Protein AF-0000000076583930 (afdb_homodimer)

Nearest PDB structures (foldseek):
  2pof-assembly2_B  TM=6.781E-01  e=1.299E-07  Escherichia coli O157:H7
  7szy-assembly1_A  TM=2.708E-01  e=6.003E+00  Human parvovirus B19
  2i51-assembly1_B  TM=1.760E-01  e=8.670E+00  Nostoc punctiforme PCC 73102
  2i51-assembly1_A  TM=1.752E-01  e=7.670E+00  Nostoc punctiforme PCC 73102
  2pof-assembly2_B  TM=6.394E-01  e=9.509E-08  Escherichia coli O157:H7

Structure (mmCIF, N/CA/C/O backbone):
data_AF-0000000076583930-model_v1
#
loop_
_entity.id
_entity.type
_entity.pdbx_description
1 polymer 'Uncharacterized protein'
#
loop_
_atom_site.group_PDB
_atom_site.id
_atom_site.type_symbol
_atom_site.label_atom_id
_atom_site.label_alt_id
_atom_site.label_comp_id
_atom_site.label_asym_id
_atom_site.label_entity_id
_atom_site.label_seq_id
_atom_site.pdbx_PDB_ins_code
_atom_site.Cartn_x
_atom_site.Cartn_y
_atom_site.Cartn_z
_atom_site.occupancy
_atom_site.B_iso_or_equiv
_atom_site.auth_seq_id
_atom_site.auth_comp_id
_atom_site.auth_asym_id
_atom_site.auth_atom_id
_atom_site.pdbx_PDB_model_num
ATOM 1 N N . MET A 1 1 ? 25.828 7.34 -30.578 1 18.56 1 MET A N 1
ATOM 2 C CA . MET A 1 1 ? 24.531 7.723 -31.141 1 18.56 1 MET A CA 1
ATOM 3 C C . MET A 1 1 ? 23.391 7.117 -30.328 1 18.56 1 MET A C 1
ATOM 5 O O . MET A 1 1 ? 23.156 5.91 -30.391 1 18.56 1 MET A O 1
ATOM 9 N N . PHE A 1 2 ? 22.984 7.535 -29.141 1 19.89 2 PHE A N 1
ATOM 10 C CA . PHE A 1 2 ? 22.297 6.922 -28.016 1 19.89 2 PHE A CA 1
ATOM 11 C C . PHE A 1 2 ? 20.812 6.805 -28.281 1 19.89 2 PHE A C 1
ATOM 13 O O . PHE A 1 2 ? 20.156 7.781 -28.656 1 19.89 2 PHE A O 1
ATOM 20 N N . SER A 1 3 ? 20.312 5.734 -28.969 1 17.44 3 SER A N 1
ATOM 21 C CA . SER A 1 3 ? 18.984 5.539 -29.547 1 17.44 3 SER A CA 1
ATOM 22 C C . SER A 1 3 ? 17.891 5.773 -28.5 1 17.44 3 SER A C 1
ATOM 24 O O . SER A 1 3 ? 18.016 5.309 -27.359 1 17.44 3 SER A O 1
ATOM 26 N N . LYS A 1 4 ? 17.188 6.887 -28.672 1 19.06 4 LYS A N 1
ATOM 27 C CA . LYS A 1 4 ? 16.062 7.445 -27.938 1 19.06 4 LYS A CA 1
ATOM 28 C C . LYS A 1 4 ? 14.914 6.438 -27.812 1 19.06 4 LYS A C 1
ATOM 30 O O . LYS A 1 4 ? 14.414 5.945 -28.828 1 19.06 4 LYS A O 1
ATOM 35 N N . PHE A 1 5 ? 14.938 5.484 -26.906 1 17.81 5 PHE A N 1
ATOM 36 C CA . PHE A 1 5 ? 13.914 4.453 -26.75 1 17.81 5 PHE A CA 1
ATOM 37 C C . PHE A 1 5 ? 12.539 5.082 -26.547 1 17.81 5 PHE A C 1
ATOM 39 O O . PHE A 1 5 ? 12.367 5.938 -25.672 1 17.81 5 PHE A O 1
ATOM 46 N N . THR A 1 6 ? 11.797 5.309 -27.672 1 18.34 6 THR A N 1
ATOM 47 C CA . THR A 1 6 ? 10.461 5.871 -27.812 1 18.34 6 THR A CA 1
ATOM 48 C C . THR A 1 6 ? 9.438 5.004 -27.078 1 18.34 6 THR A C 1
ATOM 50 O O . THR A 1 6 ? 9.305 3.812 -27.359 1 18.34 6 THR A O 1
ATOM 53 N N . CYS A 1 7 ? 9.164 5.184 -25.922 1 20.38 7 CYS A N 1
ATOM 54 C CA . CYS A 1 7 ? 8.133 4.504 -25.156 1 20.38 7 CYS A CA 1
ATOM 55 C C . CYS A 1 7 ? 6.762 4.703 -25.781 1 20.38 7 CYS A C 1
ATOM 57 O O . CYS A 1 7 ? 6.281 5.832 -25.891 1 20.38 7 CYS A O 1
ATOM 59 N N . LEU A 1 8 ? 6.531 3.934 -26.828 1 20.39 8 LEU A N 1
ATOM 60 C CA . LEU A 1 8 ? 5.277 3.955 -27.578 1 20.39 8 LEU A CA 1
ATOM 61 C C . LEU A 1 8 ? 4.09 3.707 -26.656 1 20.39 8 LEU A C 1
ATOM 63 O O . LEU A 1 8 ? 4.008 2.66 -26.016 1 20.39 8 LEU A O 1
ATOM 67 N N . VAL A 1 9 ? 3.537 4.691 -26.047 1 22.42 9 VAL A N 1
ATOM 68 C CA . VAL A 1 9 ? 2.268 4.68 -25.328 1 22.42 9 VAL A CA 1
ATOM 69 C C . VAL A 1 9 ? 1.118 4.477 -26.312 1 22.42 9 VAL A C 1
ATOM 71 O O . VAL A 1 9 ? 0.947 5.266 -27.25 1 22.42 9 VAL A O 1
ATOM 74 N N . ASP A 1 10 ? 0.825 3.266 -26.719 1 22.78 10 ASP A N 1
ATOM 75 C CA . ASP A 1 10 ? -0.33 3.041 -27.578 1 22.78 10 ASP A CA 1
ATOM 76 C C . ASP A 1 10 ? -1.6 3.623 -26.969 1 22.78 10 ASP A C 1
ATOM 78 O O . ASP A 1 10 ? -1.984 3.248 -25.859 1 22.78 10 ASP A O 1
ATOM 82 N N . PRO A 1 11 ? -2.256 4.648 -27.469 1 23.48 11 PRO A N 1
ATOM 83 C CA . PRO A 1 11 ? -3.428 5.438 -27.078 1 23.48 11 PRO A CA 1
ATOM 84 C C . PRO A 1 11 ? -4.715 4.617 -27.078 1 23.48 11 PRO A C 1
ATOM 86 O O . PRO A 1 11 ? -5.734 5.062 -26.531 1 23.48 11 PRO A O 1
ATOM 89 N N . SER A 1 12 ? -4.906 3.785 -28.156 1 23.55 12 SER A N 1
ATOM 90 C CA . SER A 1 12 ? -6.195 3.168 -28.453 1 23.55 12 SER A CA 1
ATOM 91 C C . SER A 1 12 ? -6.691 2.328 -27.281 1 23.55 12 SER A C 1
ATOM 93 O O . SER A 1 12 ? -7.82 1.835 -27.297 1 23.55 12 SER A O 1
ATOM 95 N N . LEU A 1 13 ? -5.805 1.683 -26.672 1 22.98 13 LEU A N 1
ATOM 96 C CA . LEU A 1 13 ? -6.312 0.725 -25.688 1 22.98 13 LEU A CA 1
ATOM 97 C C . LEU A 1 13 ? -7.121 1.432 -24.609 1 22.98 13 LEU A C 1
ATOM 99 O O . LEU A 1 13 ? -6.574 2.23 -23.844 1 22.98 13 LEU A O 1
ATOM 103 N N . ASP A 1 14 ? -8.359 1.618 -25.125 1 20.78 14 ASP A N 1
ATOM 104 C CA . ASP A 1 14 ? -9.516 2.229 -24.469 1 20.78 14 ASP A CA 1
ATOM 105 C C . ASP A 1 14 ? -9.75 1.618 -23.094 1 20.78 14 ASP A C 1
ATOM 107 O O . ASP A 1 14 ? -10.203 0.477 -22.969 1 20.78 14 ASP A O 1
ATOM 111 N N . CYS A 1 15 ? -8.859 1.622 -22.422 1 22.47 15 CYS A N 1
ATOM 112 C CA . CYS A 1 15 ? -8.75 1.001 -21.109 1 22.47 15 CYS A CA 1
ATOM 113 C C . CYS A 1 15 ? -9.812 1.537 -20.156 1 22.47 15 CYS A C 1
ATOM 115 O O . CYS A 1 15 ? -9.734 1.323 -18.953 1 22.47 15 CYS A O 1
ATOM 117 N N . ARG A 1 16 ? -10.797 2.32 -20.75 1 24.41 16 ARG A N 1
ATOM 118 C CA . ARG A 1 16 ? -11.766 2.934 -19.844 1 24.41 16 ARG A CA 1
ATOM 119 C C . ARG A 1 16 ? -12.82 1.925 -19.391 1 24.41 16 ARG A C 1
ATOM 121 O O . ARG A 1 16 ? -13.961 1.968 -19.859 1 24.41 16 ARG A O 1
ATOM 128 N N . LEU A 1 17 ? -12.586 0.645 -19.469 1 22.06 17 LEU A N 1
ATOM 129 C CA . LEU A 1 17 ? -13.766 -0.142 -19.125 1 22.06 17 LEU A CA 1
ATOM 130 C C . LEU A 1 17 ? -14.297 0.235 -17.75 1 22.06 17 LEU A C 1
ATOM 132 O O . LEU A 1 17 ? -13.516 0.458 -16.828 1 22.06 17 LEU A O 1
ATOM 136 N N . SER A 1 18 ? -15.453 0.734 -17.641 1 21.38 18 SER A N 1
ATOM 137 C CA . SER A 1 18 ? -16.344 1.245 -16.609 1 21.38 18 SER A CA 1
ATOM 138 C C . SER A 1 18 ? -16.547 0.216 -15.5 1 21.38 18 SER A C 1
ATOM 140 O O . SER A 1 18 ? -17.5 0.315 -14.727 1 21.38 18 SER A O 1
ATOM 142 N N . HIS A 1 19 ? -15.945 -0.978 -15.641 1 22.77 19 HIS A N 1
ATOM 143 C CA . HIS A 1 19 ? -16.562 -1.869 -14.664 1 22.77 19 HIS A CA 1
ATOM 144 C C . HIS A 1 19 ? -16.484 -1.281 -13.258 1 22.77 19 HIS A C 1
ATOM 146 O O . HIS A 1 19 ? -15.516 -0.604 -12.914 1 22.77 19 HIS A O 1
ATOM 152 N N . GLU A 1 20 ? -17.562 -1.074 -12.68 1 23.16 20 GLU A N 1
ATOM 153 C CA . GLU A 1 20 ? -17.844 -0.805 -11.273 1 23.16 20 GLU A CA 1
ATOM 154 C C . GLU A 1 20 ? -16.922 -1.613 -10.367 1 23.16 20 GLU A C 1
ATOM 156 O O . GLU A 1 20 ? -17 -2.844 -10.328 1 23.16 20 GLU A O 1
ATOM 161 N N . PHE A 1 21 ? -15.734 -1.468 -10.625 1 25.62 21 PHE A N 1
ATOM 162 C CA . PHE A 1 21 ? -14.75 -2.08 -9.734 1 25.62 21 PHE A CA 1
ATOM 163 C C . PHE A 1 21 ? -15.227 -2.02 -8.289 1 25.62 21 PHE A C 1
ATOM 165 O O . PHE A 1 21 ? -15.328 -0.936 -7.711 1 25.62 21 PHE A O 1
ATOM 172 N N . SER A 1 22 ? -16 -2.943 -7.883 1 25.38 22 SER A N 1
ATOM 173 C CA . SER A 1 22 ? -16.391 -3.07 -6.484 1 25.38 22 SER A CA 1
ATOM 174 C C . SER A 1 22 ? -15.219 -2.766 -5.555 1 25.38 22 SER A C 1
ATOM 176 O O . SER A 1 22 ? -14.102 -2.52 -6.012 1 25.38 22 SER A O 1
ATOM 178 N N . SER A 1 23 ? -15.141 -3.588 -4.402 1 25.42 23 SER A N 1
ATOM 179 C CA . SER A 1 23 ? -14.414 -3.336 -3.162 1 25.42 23 SER A CA 1
ATOM 180 C C . SER A 1 23 ? -12.914 -3.508 -3.355 1 25.42 23 SER A C 1
ATOM 182 O O . SER A 1 23 ? -12.477 -4.355 -4.137 1 25.42 23 SER A O 1
ATOM 184 N N . PRO A 1 24 ? -12.086 -2.48 -3.549 1 28.38 24 PRO A N 1
ATOM 185 C CA . PRO A 1 24 ? -10.648 -2.76 -3.584 1 28.38 24 PRO A CA 1
ATOM 186 C C . PRO A 1 24 ? -10.297 -4.148 -3.051 1 28.38 24 PRO A C 1
ATOM 188 O O . PRO A 1 24 ? -11.07 -4.727 -2.277 1 28.38 24 PRO A O 1
ATOM 191 N N . PRO A 1 25 ? -9.516 -4.969 -3.863 1 28.88 25 PRO A N 1
ATOM 192 C CA . PRO A 1 25 ? -9.266 -6.199 -3.111 1 28.88 25 PRO A CA 1
ATOM 193 C C . PRO A 1 25 ? -9.422 -6.016 -1.604 1 28.88 25 PRO A C 1
ATOM 195 O O . PRO A 1 25 ? -8.953 -5.016 -1.05 1 28.88 25 PRO A O 1
ATOM 198 N N . ARG A 1 26 ? -10.594 -6.328 -1.084 1 28.5 26 ARG A N 1
ATOM 199 C CA . ARG A 1 26 ? -10.828 -6.254 0.355 1 28.5 26 ARG A CA 1
ATOM 200 C C . ARG A 1 26 ? -9.555 -6.547 1.132 1 28.5 26 ARG A C 1
ATOM 202 O O . ARG A 1 26 ? -8.844 -7.516 0.836 1 28.5 26 ARG A O 1
ATOM 209 N N . PRO A 1 27 ? -8.781 -5.508 1.519 1 29.53 27 PRO A N 1
ATOM 210 C CA . PRO A 1 27 ? -7.949 -6.207 2.5 1 29.53 27 PRO A CA 1
ATOM 211 C C . PRO A 1 27 ? -8.586 -7.496 3.01 1 29.53 27 PRO A C 1
ATOM 213 O O . PRO A 1 27 ? -9.805 -7.547 3.213 1 29.53 27 PRO A O 1
ATOM 216 N N . LEU A 1 28 ? -8.234 -8.648 2.396 1 28.66 28 LEU A N 1
ATOM 217 C CA . LEU A 1 28 ? -8.883 -9.734 3.115 1 28.66 28 LEU A CA 1
ATOM 218 C C . LEU A 1 28 ? -9.391 -9.266 4.477 1 28.66 28 LEU A C 1
ATOM 220 O O . LEU A 1 28 ? -8.617 -8.742 5.285 1 28.66 28 LEU A O 1
ATOM 224 N N . ALA A 1 29 ? -10.484 -8.727 4.566 1 30.39 29 ALA A N 1
ATOM 225 C CA . ALA A 1 29 ? -11.148 -8.828 5.863 1 30.39 29 ALA A CA 1
ATOM 226 C C . ALA A 1 29 ? -10.734 -10.102 6.594 1 30.39 29 ALA A C 1
ATOM 228 O O . ALA A 1 29 ? -11.461 -11.094 6.582 1 30.39 29 ALA A O 1
ATOM 229 N N . GLU A 1 30 ? -9.711 -10.867 6.117 1 29.61 30 GLU A N 1
ATOM 230 C CA . GLU A 1 30 ? -9.617 -12.047 6.965 1 29.61 30 GLU A CA 1
ATOM 231 C C . GLU A 1 30 ? -9.969 -11.719 8.414 1 29.61 30 GLU A C 1
ATOM 233 O O . GLU A 1 30 ? -9.578 -10.672 8.93 1 29.61 30 GLU A O 1
ATOM 238 N N . LYS A 1 31 ? -10.938 -12.289 8.93 1 34.69 31 LYS A N 1
ATOM 239 C CA . LYS A 1 31 ? -11.203 -12.484 10.352 1 34.69 31 LYS A CA 1
ATOM 240 C C . LYS A 1 31 ? -9.945 -12.219 11.18 1 34.69 31 LYS A C 1
ATOM 242 O O . LYS A 1 31 ? -10.039 -11.875 12.359 1 34.69 31 LYS A O 1
ATOM 247 N N . GLY A 1 32 ? -8.82 -12.727 10.633 1 30.48 32 GLY A N 1
ATOM 248 C CA . GLY A 1 32 ? -7.59 -12.773 11.406 1 30.48 32 GLY A CA 1
ATOM 249 C C . GLY A 1 32 ? -6.801 -11.477 11.344 1 30.48 32 GLY A C 1
ATOM 250 O O . GLY A 1 32 ? -5.613 -11.453 11.68 1 30.48 32 GLY A O 1
ATOM 251 N N . PHE A 1 33 ? -7.039 -10.688 10.32 1 35.03 33 PHE A N 1
ATOM 252 C CA . PHE A 1 33 ? -6.195 -9.523 10.57 1 35.03 33 PHE A CA 1
ATOM 253 C C . PHE A 1 33 ? -6.527 -8.898 11.922 1 35.03 33 PHE A C 1
ATOM 255 O O . PHE A 1 33 ? -7.695 -8.672 12.234 1 35.03 33 PHE A O 1
ATOM 262 N N . PRO A 1 34 ? -5.633 -8.961 12.711 1 34.88 34 PRO A N 1
ATOM 263 C CA . PRO A 1 34 ? -5.934 -8.398 14.031 1 34.88 34 PRO A CA 1
ATOM 264 C C . PRO A 1 34 ? -6.57 -7.016 13.953 1 34.88 34 PRO A C 1
ATOM 266 O O . PRO A 1 34 ? -6.387 -6.305 12.969 1 34.88 34 PRO A O 1
ATOM 269 N N . ALA A 1 35 ? -7.543 -6.715 14.703 1 38.22 35 ALA A N 1
ATOM 270 C CA . ALA A 1 35 ? -8.312 -5.523 15.078 1 38.22 35 ALA A CA 1
ATOM 271 C C . ALA A 1 35 ? -7.496 -4.254 14.844 1 38.22 35 ALA A C 1
ATOM 273 O O . ALA A 1 35 ? -8.047 -3.15 14.836 1 38.22 35 ALA A O 1
ATOM 274 N N . ASN A 1 36 ? -6.156 -4.316 14.828 1 43.66 36 ASN A N 1
ATOM 275 C CA . ASN A 1 36 ? -5.426 -3.057 14.75 1 43.66 36 ASN A CA 1
ATOM 276 C C . ASN A 1 36 ? -5.152 -2.654 13.305 1 43.66 36 ASN A C 1
ATOM 278 O O . ASN A 1 36 ? -4.062 -2.182 12.984 1 43.66 36 ASN A O 1
ATOM 282 N N . ALA A 1 37 ? -6.035 -2.963 12.344 1 47.25 37 ALA A N 1
ATOM 283 C CA . ALA A 1 37 ? -6.02 -2.658 10.914 1 47.25 37 ALA A CA 1
ATOM 284 C C . ALA A 1 37 ? -5.738 -1.177 10.672 1 47.25 37 ALA A C 1
ATOM 286 O O . ALA A 1 37 ? -5.43 -0.774 9.555 1 47.25 37 ALA A O 1
ATOM 287 N N . TRP A 1 38 ? -5.719 -0.499 11.727 1 54.53 38 TRP A N 1
ATOM 288 C CA . TRP A 1 38 ? -5.613 0.942 11.523 1 54.53 38 TRP A CA 1
ATOM 289 C C . TRP A 1 38 ? -4.152 1.371 11.438 1 54.53 38 TRP A C 1
ATOM 291 O O . TRP A 1 38 ? -3.855 2.557 11.258 1 54.53 38 TRP A O 1
ATOM 301 N N . ASP A 1 39 ? -3.352 0.329 11.453 1 65.81 39 ASP A N 1
ATOM 302 C CA . ASP A 1 39 ? -1.95 0.713 11.312 1 65.81 39 ASP A CA 1
ATOM 303 C C . ASP A 1 39 ? -1.49 0.592 9.859 1 65.81 39 ASP A C 1
ATOM 305 O O . ASP A 1 39 ? -2.111 -0.114 9.062 1 65.81 39 ASP A O 1
ATOM 309 N N . ASN A 1 40 ? -0.643 1.535 9.555 1 68.88 40 ASN A N 1
ATOM 310 C CA . ASN A 1 40 ? -0.083 1.579 8.203 1 68.88 40 ASN A CA 1
ATOM 311 C C . ASN A 1 40 ? 0.414 0.207 7.758 1 68.88 40 ASN A C 1
ATOM 313 O O . ASN A 1 40 ? 0.287 -0.154 6.586 1 68.88 40 ASN A O 1
ATOM 317 N N . LYS A 1 41 ? 0.934 -0.559 8.719 1 70.69 41 LYS A N 1
ATOM 318 C CA . LYS A 1 41 ? 1.467 -1.877 8.383 1 70.69 41 LYS A CA 1
ATOM 319 C C . LYS A 1 41 ? 0.383 -2.777 7.801 1 70.69 41 LYS A C 1
ATOM 321 O O . LYS A 1 41 ? 0.57 -3.377 6.742 1 70.69 41 LYS A O 1
ATOM 326 N N . ASN A 1 42 ? -0.751 -2.719 8.406 1 71.62 42 ASN A N 1
ATOM 327 C CA . ASN A 1 42 ? -1.819 -3.605 7.953 1 71.62 42 ASN A CA 1
ATOM 328 C C . ASN A 1 42 ? -2.473 -3.094 6.676 1 71.62 42 ASN A C 1
ATOM 330 O O . ASN A 1 42 ? -2.781 -3.877 5.773 1 71.62 42 ASN A O 1
ATOM 334 N N . TYR A 1 43 ? -2.512 -1.728 6.59 1 74.56 43 TYR A N 1
ATOM 335 C CA . TYR A 1 43 ? -3.143 -1.146 5.41 1 74.56 43 TYR A CA 1
ATOM 336 C C . TYR A 1 43 ? -2.229 -1.247 4.195 1 74.56 43 TYR A C 1
ATOM 338 O O . TYR A 1 43 ? -2.699 -1.396 3.066 1 74.56 43 TYR A O 1
ATOM 346 N N . CYS A 1 44 ? -0.985 -1.133 4.484 1 84.25 44 CYS A N 1
ATOM 347 C CA . CYS A 1 44 ? -0.007 -1.117 3.402 1 84.25 44 CYS A CA 1
ATOM 348 C C . CYS A 1 44 ? 0.645 -2.484 3.238 1 84.25 44 CYS A C 1
ATOM 350 O O . CYS A 1 44 ? 1.489 -2.674 2.361 1 84.25 44 CYS A O 1
ATOM 352 N N . PHE A 1 45 ? 0.163 -3.451 4.047 1 82.81 45 PHE A N 1
ATOM 353 C CA . PHE A 1 45 ? 0.748 -4.789 4.043 1 82.81 45 PHE A CA 1
ATOM 354 C C . PHE A 1 45 ? 0.719 -5.387 2.643 1 82.81 45 PHE A C 1
ATOM 356 O O . PHE A 1 45 ? 1.712 -5.957 2.186 1 82.81 45 PHE A O 1
ATOM 363 N N . GLY A 1 46 ? -0.371 -5.152 1.964 1 85.31 46 GLY A N 1
ATOM 364 C CA . GLY A 1 46 ? -0.549 -5.742 0.646 1 85.31 46 GLY A CA 1
ATOM 365 C C . GLY A 1 46 ? 0.415 -5.191 -0.388 1 85.31 46 GLY A C 1
ATOM 366 O O . GLY A 1 46 ? 0.557 -5.758 -1.475 1 85.31 46 GLY A O 1
ATOM 367 N N . CYS A 1 47 ? 1.147 -4.172 -0.057 1 88.38 47 CYS A N 1
ATOM 368 C CA . CYS A 1 47 ? 2.021 -3.516 -1.025 1 88.38 47 CYS A CA 1
ATOM 369 C C . CYS A 1 47 ? 3.486 -3.803 -0.721 1 88.38 47 CYS A C 1
ATOM 371 O O . CYS A 1 47 ? 4.379 -3.211 -1.329 1 88.38 47 CYS A O 1
ATOM 373 N N . PHE A 1 48 ? 3.781 -4.746 0.174 1 89.69 48 PHE A N 1
ATOM 374 C CA . PHE A 1 48 ? 5.145 -5.012 0.618 1 89.69 48 PHE A CA 1
ATOM 375 C C . PHE A 1 48 ? 5.992 -5.547 -0.528 1 89.69 48 PHE A C 1
ATOM 377 O O . PHE A 1 48 ? 7.09 -5.043 -0.785 1 89.69 48 PHE A O 1
ATOM 384 N N . LEU A 1 49 ? 5.512 -6.523 -1.272 1 91.25 49 LEU A N 1
ATOM 385 C CA . LEU A 1 49 ? 6.301 -7.125 -2.342 1 91.25 49 LEU A CA 1
ATOM 386 C C . LEU A 1 49 ? 6.703 -6.074 -3.373 1 91.25 49 LEU A C 1
ATOM 388 O O . LEU A 1 49 ? 7.852 -6.047 -3.822 1 91.25 49 LEU A O 1
ATOM 392 N N . TYR A 1 50 ? 5.766 -5.227 -3.732 1 92.31 50 TYR A N 1
ATOM 393 C CA . TYR A 1 50 ? 6.023 -4.188 -4.723 1 92.31 50 TYR A CA 1
ATOM 394 C C . TYR A 1 50 ? 7.133 -3.25 -4.258 1 92.31 50 TYR A C 1
ATOM 396 O O . TYR A 1 50 ? 8.125 -3.055 -4.965 1 92.31 50 TYR A O 1
ATOM 404 N N . PHE A 1 51 ? 7.027 -2.76 -3.082 1 91.62 51 PHE A N 1
ATOM 405 C CA . PHE A 1 51 ? 7.953 -1.734 -2.617 1 91.62 51 PHE A CA 1
ATOM 406 C C . PHE A 1 51 ? 9.289 -2.352 -2.23 1 91.62 51 PHE A C 1
ATOM 408 O O . PHE A 1 51 ? 10.352 -1.77 -2.488 1 91.62 51 PHE A O 1
ATOM 415 N N . ALA A 1 52 ? 9.281 -3.516 -1.605 1 90.94 52 ALA A N 1
ATOM 416 C CA . ALA A 1 52 ? 10.492 -4.117 -1.068 1 90.94 52 ALA A CA 1
ATOM 417 C C . ALA A 1 52 ? 11.344 -4.723 -2.182 1 90.94 52 ALA A C 1
ATOM 419 O O . ALA A 1 52 ? 12.578 -4.723 -2.102 1 90.94 52 ALA A O 1
ATOM 420 N N . HIS A 1 53 ? 10.664 -5.168 -3.256 1 91.5 53 HIS A N 1
ATOM 421 C CA . HIS A 1 53 ? 11.438 -6.016 -4.156 1 91.5 53 HIS A CA 1
ATOM 422 C C . HIS A 1 53 ? 11.398 -5.488 -5.586 1 91.5 53 HIS A C 1
ATOM 424 O O . HIS A 1 53 ? 12.195 -5.906 -6.43 1 91.5 53 HIS A O 1
ATOM 430 N N . CYS A 1 54 ? 10.523 -4.57 -5.91 1 91.94 54 CYS A N 1
ATOM 431 C CA . CYS A 1 54 ? 10.406 -4.141 -7.301 1 91.94 54 CYS A CA 1
ATOM 432 C C . CYS A 1 54 ? 10.766 -2.666 -7.445 1 91.94 54 CYS A C 1
ATOM 434 O O . CYS A 1 54 ? 10.867 -2.156 -8.562 1 91.94 54 CYS A O 1
ATOM 436 N N . THR A 1 55 ? 10.859 -1.934 -6.367 1 89.94 55 THR A N 1
ATOM 437 C CA . THR A 1 55 ? 11.125 -0.504 -6.469 1 89.94 55 THR A CA 1
ATOM 438 C C . THR A 1 55 ? 12.375 -0.13 -5.684 1 89.94 55 THR A C 1
ATOM 440 O O . THR A 1 55 ? 12.812 -0.88 -4.805 1 89.94 55 THR A O 1
ATOM 443 N N . GLN A 1 56 ? 12.906 1.01 -6.086 1 88.94 56 GLN A N 1
ATOM 444 C CA . GLN A 1 56 ? 13.922 1.694 -5.293 1 88.94 56 GLN A CA 1
ATOM 445 C C . GLN A 1 56 ? 13.281 2.574 -4.223 1 88.94 56 GLN A C 1
ATOM 447 O O . GLN A 1 56 ? 12.062 2.736 -4.191 1 88.94 56 GLN A O 1
ATOM 452 N N . LYS A 1 57 ? 14.086 3.133 -3.346 1 83.38 57 LYS A N 1
ATOM 453 C CA . LYS A 1 57 ? 13.578 3.955 -2.25 1 83.38 57 LYS A CA 1
ATOM 454 C C . LYS A 1 57 ? 12.836 5.18 -2.775 1 83.38 57 LYS A C 1
ATOM 456 O O . LYS A 1 57 ? 11.906 5.672 -2.131 1 83.38 57 LYS A O 1
ATOM 461 N N . ASP A 1 58 ? 13.203 5.625 -3.939 1 83.62 58 ASP A N 1
ATOM 462 C CA . ASP A 1 58 ? 12.555 6.812 -4.484 1 83.62 58 ASP A CA 1
ATOM 463 C C . ASP A 1 58 ? 11.289 6.438 -5.258 1 83.62 58 ASP A C 1
ATOM 465 O O . ASP A 1 58 ? 10.641 7.305 -5.852 1 83.62 58 ASP A O 1
ATOM 469 N N . GLY A 1 59 ? 11.008 5.125 -5.262 1 85.44 59 GLY A N 1
ATOM 470 C CA . GLY A 1 59 ? 9.781 4.668 -5.902 1 85.44 59 GLY A CA 1
ATOM 471 C C . GLY A 1 59 ? 9.984 4.266 -7.352 1 85.44 59 GLY A C 1
ATOM 472 O O . GLY A 1 59 ? 9.055 3.766 -7.996 1 85.44 59 GLY A O 1
ATOM 473 N N . SER A 1 60 ? 11.203 4.551 -7.836 1 86.19 60 SER A N 1
ATOM 474 C CA . SER A 1 60 ? 11.469 4.078 -9.188 1 86.19 60 SER A CA 1
ATOM 475 C C . SER A 1 60 ? 11.602 2.559 -9.227 1 86.19 60 SER A C 1
ATOM 477 O O . SER A 1 60 ? 11.953 1.934 -8.227 1 86.19 60 SER A O 1
ATOM 479 N N . MET A 1 61 ? 11.273 1.983 -10.391 1 86.94 61 MET A N 1
ATOM 480 C CA . MET A 1 61 ? 11.352 0.531 -10.523 1 86.94 61 MET A CA 1
ATOM 481 C C . MET A 1 61 ? 12.805 0.063 -10.531 1 86.94 61 MET A C 1
ATOM 483 O O . MET A 1 61 ? 13.68 0.76 -11.039 1 86.94 61 MET A O 1
ATOM 487 N N . ASN A 1 62 ? 13.039 -1.136 -9.922 1 87.25 62 ASN A N 1
ATOM 488 C CA . ASN A 1 62 ? 14.344 -1.782 -10.039 1 87.25 62 ASN A CA 1
ATOM 489 C C . ASN A 1 62 ? 14.695 -2.061 -11.5 1 87.25 62 ASN A C 1
ATOM 491 O O . ASN A 1 62 ? 13.812 -2.105 -12.359 1 87.25 62 ASN A O 1
ATOM 495 N N . THR A 1 63 ? 15.945 -2.221 -11.695 1 86.44 63 THR A N 1
ATOM 496 C CA . THR A 1 63 ? 16.406 -2.564 -13.039 1 86.44 63 THR A CA 1
ATOM 497 C C . THR A 1 63 ? 16.141 -4.039 -13.344 1 86.44 63 THR A C 1
ATOM 499 O O . THR A 1 63 ? 16.016 -4.852 -12.422 1 86.44 63 THR A O 1
ATOM 502 N N . GLY A 1 64 ? 15.984 -4.398 -14.672 1 83.56 64 GLY A N 1
ATOM 503 C CA . GLY A 1 64 ? 15.727 -5.77 -15.07 1 83.56 64 GLY A CA 1
ATOM 504 C C . GLY A 1 64 ? 14.25 -6.043 -15.328 1 83.56 64 GLY A C 1
ATOM 505 O O . GLY A 1 64 ? 13.398 -5.199 -15.047 1 83.56 64 GLY A O 1
ATOM 506 N N . THR A 1 65 ? 13.984 -7.258 -15.781 1 82.69 65 THR A N 1
ATOM 507 C CA . THR A 1 65 ? 12.625 -7.574 -16.188 1 82.69 65 THR A CA 1
ATOM 508 C C . THR A 1 65 ? 11.883 -8.312 -15.078 1 82.69 65 THR A C 1
ATOM 510 O O . THR A 1 65 ? 10.656 -8.234 -14.977 1 82.69 65 THR A O 1
ATOM 513 N N . LEU A 1 66 ? 12.773 -8.992 -14.219 1 88.5 66 LEU A N 1
ATOM 514 C CA . LEU A 1 66 ? 12.172 -9.805 -13.164 1 88.5 66 LEU A CA 1
ATOM 515 C C . LEU A 1 66 ? 12.883 -9.586 -11.836 1 88.5 66 LEU A C 1
ATOM 517 O O . LEU A 1 66 ? 14.07 -9.258 -11.805 1 88.5 66 LEU A O 1
ATOM 521 N N . ALA A 1 67 ? 12.094 -9.711 -10.797 1 86.94 67 ALA A N 1
ATOM 522 C CA . ALA A 1 67 ? 12.617 -9.734 -9.43 1 86.94 67 ALA A CA 1
ATOM 523 C C . ALA A 1 67 ? 12.453 -11.117 -8.812 1 86.94 67 ALA A C 1
ATOM 525 O O . ALA A 1 67 ? 11.516 -11.844 -9.141 1 86.94 67 ALA A O 1
ATOM 526 N N . PHE A 1 68 ? 13.414 -11.461 -7.965 1 86.25 68 PHE A N 1
ATOM 527 C CA . PHE A 1 68 ? 13.422 -12.758 -7.297 1 86.25 68 PHE A CA 1
ATOM 528 C C . PHE A 1 68 ? 13.516 -12.586 -5.785 1 86.25 68 PHE A C 1
ATOM 530 O O . PHE A 1 68 ? 14.297 -11.766 -5.297 1 86.25 68 PHE A O 1
ATOM 537 N N . VAL A 1 69 ? 12.633 -13.297 -5.133 1 85.62 69 VAL A N 1
ATOM 538 C CA . VAL A 1 69 ? 12.68 -13.359 -3.676 1 85.62 69 VAL A CA 1
ATOM 539 C C . VAL A 1 69 ? 12.922 -14.797 -3.225 1 85.62 69 VAL A C 1
ATOM 541 O O . VAL A 1 69 ? 12.133 -15.695 -3.537 1 85.62 69 VAL A O 1
ATOM 544 N N . HIS A 1 70 ? 14.039 -14.977 -2.576 1 80.88 70 HIS A N 1
ATOM 545 C CA . HIS A 1 70 ? 14.352 -16.297 -2.053 1 80.88 70 HIS A CA 1
ATOM 546 C C . HIS A 1 70 ? 13.875 -16.453 -0.61 1 80.88 70 HIS A C 1
ATOM 548 O O . HIS A 1 70 ? 14.391 -15.773 0.286 1 80.88 70 HIS A O 1
ATOM 554 N N . ASN A 1 71 ? 13 -17.391 -0.444 1 72.06 71 ASN A N 1
ATOM 555 C CA . ASN A 1 71 ? 12.547 -17.672 0.914 1 72.06 71 ASN A CA 1
ATOM 556 C C . ASN A 1 71 ? 12.641 -16.438 1.803 1 72.06 71 ASN A C 1
ATOM 558 O O . ASN A 1 71 ? 13.617 -15.688 1.732 1 72.06 71 ASN A O 1
ATOM 562 N N . SER A 1 72 ? 11.508 -15.789 2.062 1 71.38 72 SER A N 1
ATOM 563 C CA . SER A 1 72 ? 11.531 -14.578 2.879 1 71.38 72 SER A CA 1
ATOM 564 C C . SER A 1 72 ? 11.102 -14.875 4.312 1 71.38 72 SER A C 1
ATOM 566 O O . SER A 1 72 ? 10.102 -15.562 4.539 1 71.38 72 SER A O 1
ATOM 5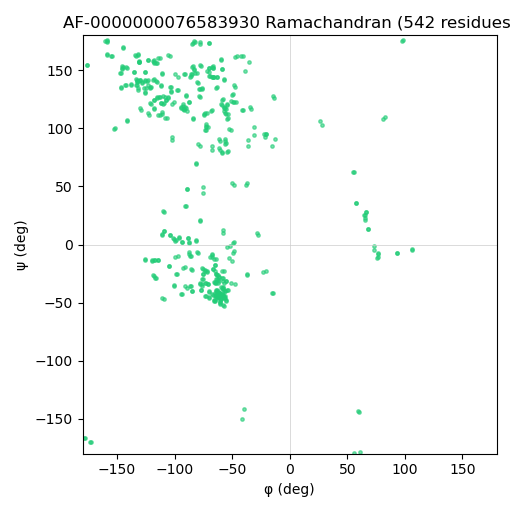68 N N . LYS A 1 73 ? 11.953 -14.57 5.27 1 76.44 73 LYS A N 1
ATOM 569 C CA . LYS A 1 73 ? 11.625 -14.586 6.691 1 76.44 73 LYS A CA 1
ATOM 570 C C . LYS A 1 73 ? 11.555 -13.164 7.254 1 76.44 73 LYS A C 1
ATOM 572 O O . LYS A 1 73 ? 11.805 -12.953 8.445 1 76.44 73 LYS A O 1
ATOM 577 N N . SER A 1 74 ? 11.242 -12.273 6.449 1 75.44 74 SER A N 1
ATOM 578 C CA . SER A 1 74 ? 11.133 -10.883 6.891 1 75.44 74 SER A CA 1
ATOM 579 C C . SER A 1 74 ? 9.977 -10.711 7.867 1 75.44 74 SER A C 1
ATOM 581 O O . SER A 1 74 ? 9.023 -11.492 7.855 1 75.44 74 SER A O 1
ATOM 583 N N . PRO A 1 75 ? 10.039 -9.766 8.711 1 75 75 PRO A N 1
ATOM 584 C CA . PRO A 1 75 ? 8.953 -9.523 9.664 1 75 75 PRO A CA 1
ATOM 585 C C . PRO A 1 75 ? 7.617 -9.25 8.984 1 75 75 PRO A C 1
ATOM 587 O O . PRO A 1 75 ? 6.562 -9.414 9.594 1 75 75 PRO A O 1
ATOM 590 N N . THR A 1 76 ? 7.691 -8.836 7.785 1 74 76 THR A N 1
ATOM 591 C CA . THR A 1 76 ? 6.469 -8.453 7.094 1 74 76 THR A CA 1
ATOM 592 C C . THR A 1 76 ? 5.918 -9.625 6.281 1 74 76 THR A C 1
ATOM 594 O O . THR A 1 76 ? 4.703 -9.828 6.215 1 74 76 THR A O 1
ATOM 597 N N . LEU A 1 77 ? 6.844 -10.305 5.613 1 77.31 77 LEU A N 1
ATOM 598 C CA . LEU A 1 77 ? 6.426 -11.406 4.758 1 77.31 77 LEU A CA 1
ATOM 599 C C . LEU A 1 77 ? 7.234 -12.664 5.055 1 77.31 77 LEU A C 1
ATOM 601 O O . LEU A 1 77 ? 8.461 -12.672 4.891 1 77.31 77 LEU A O 1
ATOM 605 N N . GLN A 1 78 ? 6.535 -13.68 5.531 1 73 78 GLN A N 1
ATOM 606 C CA . GLN A 1 78 ? 7.172 -14.969 5.754 1 73 78 GLN A CA 1
ATOM 607 C C . GLN A 1 78 ? 6.734 -15.984 4.699 1 73 78 GLN A C 1
ATOM 609 O O . GLN A 1 78 ? 5.551 -16.328 4.605 1 73 78 GLN A O 1
ATOM 614 N N . THR A 1 79 ? 7.691 -16.312 3.801 1 75.06 79 THR A N 1
ATOM 615 C CA . THR A 1 79 ? 7.418 -17.344 2.799 1 75.06 79 THR A CA 1
ATOM 616 C C . THR A 1 79 ? 8.484 -18.438 2.836 1 75.06 79 THR A C 1
ATOM 618 O O . THR A 1 79 ? 9.664 -18.156 3.062 1 75.06 79 THR A O 1
ATOM 621 N N . GLU A 1 80 ? 8.047 -19.688 2.664 1 75.88 80 GLU A N 1
ATOM 622 C CA . GLU A 1 80 ? 8.938 -20.844 2.65 1 75.88 80 GLU A CA 1
ATOM 623 C C . GLU A 1 80 ? 9.32 -21.234 1.226 1 75.88 80 GLU A C 1
ATOM 625 O O . GLU A 1 80 ? 9.93 -22.281 1.003 1 75.88 80 GLU A O 1
ATOM 630 N N . HIS A 1 81 ? 8.945 -20.5 0.358 1 81.31 81 HIS A N 1
ATOM 631 C CA . HIS A 1 81 ? 9.227 -20.75 -1.053 1 81.31 81 HIS A CA 1
ATOM 632 C C . HIS A 1 81 ? 9.727 -19.469 -1.736 1 81.31 81 HIS A C 1
ATOM 634 O O . HIS A 1 81 ? 9.68 -18.391 -1.148 1 81.31 81 HIS A O 1
ATOM 640 N N . SER A 1 82 ? 10.359 -19.656 -2.904 1 86.12 82 SER A N 1
ATOM 641 C CA . SER A 1 82 ? 10.859 -18.516 -3.656 1 86.12 82 SER A CA 1
ATOM 642 C C . SER A 1 82 ? 9.758 -17.875 -4.5 1 86.12 82 SER A C 1
ATOM 644 O O . SER A 1 82 ? 8.812 -18.562 -4.902 1 86.12 82 SER A O 1
ATOM 646 N N . LEU A 1 83 ? 9.914 -16.609 -4.688 1 89.94 83 LEU A N 1
ATOM 647 C CA . LEU A 1 83 ? 8.961 -15.867 -5.508 1 89.94 83 LEU A CA 1
ATOM 648 C C . LEU A 1 83 ? 9.656 -15.266 -6.727 1 89.94 83 LEU A C 1
ATOM 650 O O . LEU A 1 83 ? 10.812 -14.852 -6.652 1 89.94 83 LEU A O 1
ATOM 654 N N . VAL A 1 84 ? 8.977 -15.266 -7.836 1 90.94 84 VAL A N 1
ATOM 655 C CA . VAL A 1 84 ? 9.375 -14.555 -9.047 1 90.94 84 VAL A CA 1
ATOM 656 C C . VAL A 1 84 ? 8.281 -13.562 -9.445 1 90.94 84 VAL A C 1
ATOM 658 O O . VAL A 1 84 ? 7.09 -13.875 -9.359 1 90.94 84 VAL A O 1
ATOM 661 N N . MET A 1 85 ? 8.703 -12.375 -9.789 1 91.5 85 MET A N 1
ATOM 662 C CA . MET A 1 85 ? 7.73 -11.336 -10.117 1 91.5 85 MET A CA 1
ATOM 663 C C . MET A 1 85 ? 8.273 -10.406 -11.195 1 91.5 85 MET A C 1
ATOM 665 O O . MET A 1 85 ? 9.484 -10.211 -11.312 1 91.5 85 MET A O 1
ATOM 669 N N . PRO A 1 86 ? 7.328 -9.891 -12.047 1 90.25 86 PRO A N 1
ATOM 670 C CA . PRO A 1 86 ? 7.793 -8.875 -12.992 1 90.25 86 PRO A CA 1
ATOM 671 C C . PRO A 1 86 ? 8.305 -7.613 -12.297 1 90.25 86 PRO A C 1
ATOM 673 O O . PRO A 1 86 ? 7.758 -7.211 -11.266 1 90.25 86 PRO A O 1
ATOM 676 N N . ASN A 1 87 ? 9.32 -7.059 -12.891 1 87.56 87 ASN A N 1
ATOM 677 C CA . ASN A 1 87 ? 9.828 -5.785 -12.391 1 87.56 87 ASN A CA 1
ATOM 678 C C . ASN A 1 87 ? 9.125 -4.605 -13.055 1 87.56 87 ASN A C 1
ATOM 680 O O . ASN A 1 87 ? 9.773 -3.73 -13.625 1 87.56 87 ASN A O 1
ATOM 684 N N . GLN A 1 88 ? 7.977 -4.562 -13.141 1 86.56 88 GLN A N 1
ATOM 685 C CA . GLN A 1 88 ? 7.043 -3.516 -13.531 1 86.56 88 GLN A CA 1
ATOM 686 C C . GLN A 1 88 ? 5.742 -3.615 -12.742 1 86.56 88 GLN A C 1
ATOM 688 O O . GLN A 1 88 ? 5.371 -4.695 -12.281 1 86.56 88 GLN A O 1
ATOM 693 N N . PRO A 1 89 ? 5.137 -2.535 -12.617 1 85.56 89 PRO A N 1
ATOM 694 C CA . PRO A 1 89 ? 3.877 -2.605 -11.875 1 85.56 89 PRO A CA 1
ATOM 695 C C . PRO A 1 89 ? 2.865 -3.553 -12.516 1 85.56 89 PRO A C 1
ATOM 697 O O . PRO A 1 89 ? 2.529 -3.396 -13.695 1 85.56 89 PRO A O 1
ATOM 700 N N . CYS A 1 90 ? 2.469 -4.531 -11.773 1 89 90 CYS A N 1
ATOM 701 C CA . CYS A 1 90 ? 1.49 -5.535 -12.18 1 89 90 CYS A CA 1
ATOM 702 C C . CYS A 1 90 ? 0.748 -6.094 -10.969 1 89 90 CYS A C 1
ATOM 704 O O . CYS A 1 90 ? 1.268 -6.957 -10.266 1 89 90 CYS A O 1
ATOM 706 N N . ARG A 1 91 ? -0.384 -5.656 -10.703 1 87.44 91 ARG A N 1
ATOM 707 C CA . ARG A 1 91 ? -1.078 -5.969 -9.461 1 87.44 91 ARG A CA 1
ATOM 708 C C . ARG A 1 91 ? -1.272 -7.473 -9.297 1 87.44 91 ARG A C 1
ATOM 710 O O . ARG A 1 91 ? -1.073 -8.023 -8.211 1 87.44 91 ARG A O 1
ATOM 717 N N . GLY A 1 92 ? -1.671 -8.156 -10.281 1 88.81 92 GLY A N 1
ATOM 718 C CA . GLY A 1 92 ? -1.954 -9.578 -10.312 1 88.81 92 GLY A CA 1
ATOM 719 C C . GLY A 1 92 ? -2.375 -10.078 -11.68 1 88.81 92 GLY A C 1
ATOM 720 O O . GLY A 1 92 ? -2.174 -9.391 -12.68 1 88.81 92 GLY A O 1
ATOM 721 N N . ILE A 1 93 ? -2.883 -11.258 -11.688 1 88.94 93 ILE A N 1
ATOM 722 C CA . ILE A 1 93 ? -3.242 -11.906 -12.945 1 88.94 93 ILE A CA 1
ATOM 723 C C . ILE A 1 93 ? -4.324 -11.094 -13.648 1 88.94 93 ILE A C 1
ATOM 725 O O . ILE A 1 93 ? -4.367 -11.039 -14.883 1 88.94 93 ILE A O 1
ATOM 729 N N . GLU A 1 94 ? -5.184 -10.406 -12.891 1 82.5 94 GLU A N 1
ATOM 730 C CA . GLU A 1 94 ? -6.254 -9.602 -13.469 1 82.5 94 GLU A CA 1
ATOM 731 C C . GLU A 1 94 ? -5.695 -8.445 -14.289 1 82.5 94 GLU A C 1
ATOM 733 O O . GLU A 1 94 ? -6.332 -7.984 -15.242 1 82.5 94 GLU A O 1
ATOM 738 N N . VAL A 1 95 ? -4.562 -7.98 -13.914 1 81.62 95 VAL A N 1
ATOM 739 C CA . VAL A 1 95 ? -3.906 -6.918 -14.672 1 81.62 95 VAL A CA 1
ATOM 740 C C . VAL A 1 95 ? -3.109 -7.52 -15.828 1 81.62 95 VAL A C 1
ATOM 742 O O . VAL A 1 95 ? -3.084 -6.961 -16.922 1 81.62 95 VAL A O 1
ATOM 745 N N . TRP A 1 96 ? -2.477 -8.586 -15.578 1 85.19 96 TRP A N 1
ATOM 746 C CA . TRP A 1 96 ? -1.713 -9.266 -16.625 1 85.19 96 TRP A CA 1
ATOM 747 C C . TRP A 1 96 ? -2.584 -9.539 -17.844 1 85.19 96 TRP A C 1
ATOM 749 O O . TRP A 1 96 ? -2.129 -9.414 -18.984 1 85.19 96 TRP A O 1
ATOM 759 N N . GLN A 1 97 ? -3.773 -9.891 -17.562 1 80.06 97 GLN A N 1
ATOM 760 C CA . GLN A 1 97 ? -4.68 -10.266 -18.641 1 80.06 97 GLN A CA 1
ATOM 761 C C . GLN A 1 97 ? -4.793 -9.148 -19.688 1 80.06 97 GLN A C 1
ATOM 763 O O . GLN A 1 97 ? -4.93 -9.414 -20.875 1 80.06 97 GLN A O 1
ATOM 768 N N . ASN A 1 98 ? -4.668 -8.023 -19.203 1 75.25 98 ASN A N 1
ATOM 769 C CA . ASN A 1 98 ? -4.836 -6.879 -20.094 1 75.25 98 ASN A CA 1
ATOM 770 C C . ASN A 1 98 ? -3.49 -6.309 -20.531 1 75.25 98 ASN A C 1
ATOM 772 O O . ASN A 1 98 ? -3.301 -5.988 -21.703 1 75.25 98 ASN A O 1
ATOM 776 N N . ARG A 1 99 ? -2.533 -6.344 -19.656 1 79.69 99 ARG A N 1
ATOM 777 C CA . ARG A 1 99 ? -1.294 -5.617 -19.922 1 79.69 99 ARG A CA 1
ATOM 778 C C . ARG A 1 99 ? -0.172 -6.574 -20.312 1 79.69 99 ARG A C 1
ATOM 780 O O . ARG A 1 99 ? 0.87 -6.145 -20.812 1 79.69 99 ARG A O 1
ATOM 787 N N . ARG A 1 100 ? -0.353 -7.734 -20 1 83.81 100 ARG A N 1
ATOM 788 C CA . ARG A 1 100 ? 0.644 -8.773 -20.25 1 83.81 100 ARG A CA 1
ATOM 789 C C . ARG A 1 100 ? 1.969 -8.43 -19.578 1 83.81 100 ARG A C 1
ATOM 791 O O . ARG A 1 100 ? 3.033 -8.562 -20.188 1 83.81 100 ARG A O 1
ATOM 798 N N . CYS A 1 101 ? 1.801 -7.812 -18.406 1 81.75 101 CYS A N 1
ATOM 799 C CA . CYS A 1 101 ? 2.992 -7.383 -17.688 1 81.75 101 CYS A CA 1
ATOM 800 C C . CYS A 1 101 ? 3.904 -8.57 -17.375 1 81.75 101 CYS A C 1
ATOM 802 O O . CYS A 1 101 ? 3.453 -9.586 -16.859 1 81.75 101 CYS A O 1
ATOM 804 N N . GLY A 1 102 ? 5.215 -8.484 -17.812 1 78.5 102 GLY A N 1
ATOM 805 C CA . GLY A 1 102 ? 6.199 -9.547 -17.656 1 78.5 102 GLY A CA 1
ATOM 806 C C . GLY A 1 102 ? 6.027 -10.68 -18.641 1 78.5 102 GLY A C 1
ATOM 807 O O . GLY A 1 102 ? 6.898 -11.547 -18.766 1 78.5 102 GLY A O 1
ATOM 808 N N . GLY A 1 103 ? 4.832 -10.617 -19.344 1 84.69 103 GLY A N 1
ATOM 809 C CA . GLY A 1 103 ? 4.582 -11.656 -20.328 1 84.69 103 GLY A CA 1
ATOM 810 C C . GLY A 1 103 ? 4.582 -13.055 -19.734 1 84.69 103 GLY A C 1
ATOM 811 O O . GLY A 1 103 ? 4.039 -13.273 -18.656 1 84.69 103 GLY A O 1
ATOM 812 N N . GLU A 1 104 ? 5.16 -13.977 -20.641 1 92.75 104 GLU A N 1
ATOM 813 C CA . GLU A 1 104 ? 5.27 -15.383 -20.25 1 92.75 104 GLU A CA 1
ATOM 814 C C . GLU A 1 104 ? 6.688 -15.727 -19.812 1 92.75 104 GLU A C 1
ATOM 816 O O . GLU A 1 104 ? 6.949 -16.844 -19.344 1 92.75 104 GLU A O 1
ATOM 821 N N . THR A 1 105 ? 7.566 -14.766 -19.719 1 87.31 105 THR A N 1
ATOM 822 C CA . THR A 1 105 ? 8.992 -15.023 -19.531 1 87.31 105 THR A CA 1
ATOM 823 C C . THR A 1 105 ? 9.281 -15.484 -18.109 1 87.31 105 THR A C 1
ATOM 825 O O . THR A 1 105 ? 10.289 -16.156 -17.859 1 87.31 105 THR A O 1
ATOM 828 N N . ALA A 1 106 ? 8.375 -15.133 -17.25 1 87.88 106 ALA A N 1
ATOM 829 C CA . ALA A 1 106 ? 8.594 -15.477 -15.844 1 87.88 106 ALA A CA 1
ATOM 830 C C . ALA A 1 106 ? 8.617 -17 -15.641 1 87.88 106 ALA A C 1
ATOM 832 O O . ALA A 1 106 ? 9.281 -17.5 -14.742 1 87.88 106 ALA A O 1
ATOM 833 N N . TRP A 1 107 ? 7.969 -17.688 -16.516 1 92.12 107 TRP A N 1
ATOM 834 C CA . TRP A 1 107 ? 7.93 -19.156 -16.406 1 92.12 107 TRP A CA 1
ATOM 835 C C . TRP A 1 107 ? 9.312 -19.75 -16.641 1 92.12 107 TRP A C 1
ATOM 837 O O . TRP A 1 107 ? 9.781 -20.578 -15.852 1 92.12 107 TRP A O 1
ATOM 847 N N . ASP A 1 108 ? 9.969 -19.234 -17.641 1 92 108 ASP A N 1
ATOM 848 C CA . ASP A 1 108 ? 11.32 -19.719 -17.938 1 92 108 ASP A CA 1
ATOM 849 C C . ASP A 1 108 ? 12.305 -19.281 -16.844 1 92 108 ASP A C 1
ATOM 851 O O . ASP A 1 108 ? 13.164 -20.078 -16.438 1 92 108 ASP A O 1
ATOM 855 N N . ALA A 1 109 ? 12.148 -18.109 -16.422 1 87.44 109 ALA A N 1
ATOM 856 C CA . ALA A 1 109 ? 13.031 -17.594 -15.375 1 87.44 109 ALA A CA 1
ATOM 857 C C . ALA A 1 109 ? 12.906 -18.406 -14.094 1 87.44 109 ALA A C 1
ATOM 859 O O . ALA A 1 109 ? 13.898 -18.672 -13.414 1 87.44 109 ALA A O 1
ATOM 860 N N . SER A 1 110 ? 11.68 -18.734 -13.773 1 85.81 110 SER A N 1
ATOM 861 C CA . SER A 1 110 ? 11.422 -19.531 -12.578 1 85.81 110 SER A CA 1
ATOM 862 C C . SER A 1 110 ? 12.078 -20.906 -12.672 1 85.81 110 SER A C 1
ATOM 864 O O . SER A 1 110 ? 12.695 -21.375 -11.711 1 85.81 110 SER A O 1
ATOM 866 N N . LEU A 1 111 ? 11.953 -21.469 -13.781 1 82.88 111 LEU A N 1
ATOM 867 C CA . LEU A 1 111 ? 12.586 -22.766 -14.016 1 82.88 111 LEU A CA 1
ATOM 868 C C . LEU A 1 111 ? 14.102 -22.656 -13.906 1 82.88 111 LEU A C 1
ATOM 870 O O . LEU A 1 111 ? 14.75 -23.516 -13.297 1 82.88 111 LEU A O 1
ATOM 874 N N . LYS A 1 112 ? 14.609 -21.625 -14.484 1 81.5 112 LYS A N 1
ATOM 875 C CA . LYS A 1 112 ? 16.062 -21.406 -14.43 1 81.5 112 LYS A CA 1
ATOM 876 C C . LYS A 1 112 ? 16.531 -21.25 -12.992 1 81.5 112 LYS A C 1
ATOM 878 O O . LYS A 1 112 ? 17.594 -21.766 -12.617 1 81.5 112 LYS A O 1
ATOM 883 N N . ARG A 1 113 ? 15.797 -20.547 -12.289 1 76.69 113 ARG A N 1
ATOM 884 C CA . ARG A 1 113 ? 16.156 -20.359 -10.891 1 76.69 113 ARG A CA 1
ATOM 885 C C . ARG A 1 113 ? 16.156 -21.672 -10.125 1 76.69 113 ARG A C 1
ATOM 887 O O . ARG A 1 113 ? 17.016 -21.922 -9.289 1 76.69 113 ARG A O 1
ATOM 894 N N . TYR A 1 114 ? 15.148 -22.406 -10.328 1 75.19 114 TYR A N 1
ATOM 895 C CA . TYR A 1 114 ? 15.062 -23.719 -9.719 1 75.19 114 TYR A CA 1
ATOM 896 C C . TYR A 1 114 ? 16.266 -24.578 -10.094 1 75.19 114 TYR A C 1
ATOM 898 O O . TYR A 1 114 ? 16.875 -25.219 -9.227 1 75.19 114 TYR A O 1
ATOM 906 N N . THR A 1 115 ? 16.594 -24.531 -11.32 1 78.38 115 THR A N 1
ATOM 907 C CA . THR A 1 115 ? 17.719 -25.359 -11.773 1 78.38 115 THR A CA 1
ATOM 908 C C . THR A 1 115 ? 19.047 -24.797 -11.234 1 78.38 115 THR A C 1
ATOM 910 O O . THR A 1 115 ? 19.938 -25.562 -10.891 1 78.38 115 THR A O 1
ATOM 913 N N . ASP A 1 116 ? 19.125 -23.5 -11.125 1 76.75 116 ASP A N 1
ATOM 914 C CA . ASP A 1 116 ? 20.328 -22.859 -10.57 1 76.75 116 ASP A CA 1
ATOM 915 C C . ASP A 1 116 ? 20.516 -23.234 -9.102 1 76.75 116 ASP A C 1
ATOM 917 O O . ASP A 1 116 ? 21.641 -23.281 -8.609 1 76.75 116 ASP A O 1
ATOM 921 N N . ALA A 1 117 ? 19.438 -23.406 -8.477 1 70.06 117 ALA A N 1
ATOM 922 C CA . ALA A 1 117 ? 19.484 -23.766 -7.059 1 70.06 117 ALA A CA 1
ATOM 923 C C . ALA A 1 117 ? 19.734 -25.25 -6.871 1 70.06 117 ALA A C 1
ATOM 925 O O . ALA A 1 117 ? 19.719 -25.75 -5.746 1 70.06 117 ALA A O 1
ATOM 926 N N . GLY A 1 118 ? 19.922 -25.938 -7.918 1 72 118 GLY A N 1
ATOM 927 C CA . GLY A 1 118 ? 20.281 -27.344 -7.824 1 72 118 GLY A CA 1
ATOM 928 C C . GLY A 1 118 ? 19.141 -28.281 -8.188 1 72 118 GLY A C 1
ATOM 929 O O . GLY A 1 118 ? 19.297 -29.5 -8.141 1 72 118 GLY A O 1
ATOM 930 N N . GLY A 1 119 ? 18 -27.719 -8.453 1 70.62 119 GLY A N 1
ATOM 931 C CA . GLY A 1 119 ? 16.891 -28.547 -8.891 1 70.62 119 GLY A CA 1
ATOM 932 C C . GLY A 1 119 ? 17.109 -29.172 -10.258 1 70.62 119 GLY A C 1
ATOM 933 O O . GLY A 1 119 ? 17.891 -28.656 -11.055 1 70.62 119 GLY A O 1
ATOM 934 N N . LYS A 1 120 ? 16.578 -30.438 -10.359 1 74.25 120 LYS A N 1
ATOM 935 C CA . LYS A 1 120 ? 16.656 -31.094 -11.656 1 74.25 120 LYS A CA 1
ATOM 936 C C . LYS A 1 120 ? 15.281 -31.109 -12.336 1 74.25 120 LYS A C 1
ATOM 938 O O . LYS A 1 120 ? 14.289 -31.516 -11.734 1 74.25 120 LYS A O 1
ATOM 943 N N . VAL A 1 121 ? 15.289 -30.625 -13.484 1 67.62 121 VAL A N 1
ATOM 944 C CA . VAL A 1 121 ? 14.07 -30.625 -14.289 1 67.62 121 VAL A CA 1
ATOM 945 C C . VAL A 1 121 ? 13.578 -32.062 -14.492 1 67.62 121 VAL A C 1
ATOM 947 O O . VAL A 1 121 ? 12.367 -32.281 -14.555 1 67.62 121 VAL A O 1
ATOM 950 N N . ALA A 1 122 ? 14.57 -32.969 -14.484 1 72 122 ALA A N 1
ATOM 951 C CA . ALA A 1 122 ? 14.242 -34.375 -14.734 1 72 122 ALA A CA 1
ATOM 952 C C . ALA A 1 122 ? 13.398 -34.969 -13.594 1 72 122 ALA A C 1
ATOM 954 O O . ALA A 1 122 ? 12.82 -36.031 -13.734 1 72 122 ALA A O 1
ATOM 955 N N . ASP A 1 123 ? 13.344 -34.219 -12.602 1 81.56 123 ASP A N 1
ATOM 956 C CA . ASP A 1 123 ? 12.406 -34.594 -11.555 1 81.56 123 ASP A CA 1
ATOM 957 C C . ASP A 1 123 ? 10.984 -34.156 -11.898 1 81.56 123 ASP A C 1
ATOM 959 O O . ASP A 1 123 ? 10.422 -33.281 -11.219 1 81.56 123 ASP A O 1
ATOM 963 N N . TYR A 1 124 ? 10.547 -34.906 -12.938 1 87.06 124 TYR A N 1
ATOM 964 C CA . TYR A 1 124 ? 9.227 -34.531 -13.445 1 87.06 124 TYR A CA 1
ATOM 965 C C . TYR A 1 124 ? 8.18 -34.594 -12.344 1 87.06 124 TYR A C 1
ATOM 967 O O . TYR A 1 124 ? 8.25 -35.438 -11.445 1 87.06 124 TYR A O 1
ATOM 975 N N . PHE A 1 125 ? 7.281 -33.656 -12.359 1 89.44 125 PHE A N 1
ATOM 976 C CA . PHE A 1 125 ? 6.168 -33.469 -11.438 1 89.44 125 PHE A CA 1
ATOM 977 C C . PHE A 1 125 ? 6.656 -32.969 -10.086 1 89.44 125 PHE A C 1
ATOM 979 O O . PHE A 1 125 ? 5.852 -32.688 -9.195 1 89.44 125 PHE A O 1
ATOM 986 N N . GLY A 1 126 ? 7.965 -32.812 -9.953 1 86.62 126 GLY A N 1
ATOM 987 C CA . GLY A 1 126 ? 8.539 -32.562 -8.641 1 86.62 126 GLY A CA 1
ATOM 988 C C . GLY A 1 126 ? 8.68 -31.078 -8.344 1 86.62 126 GLY A C 1
ATOM 989 O O . GLY A 1 126 ? 8.859 -30.688 -7.188 1 86.62 126 GLY A O 1
ATOM 990 N N . TYR A 1 127 ? 8.68 -30.312 -9.352 1 87.94 127 TYR A N 1
ATOM 991 C CA . TYR A 1 127 ? 8.828 -28.875 -9.227 1 87.94 127 TYR A CA 1
ATOM 992 C C . TYR A 1 127 ? 7.629 -28.156 -9.828 1 87.94 127 TYR A C 1
ATOM 994 O O . TYR A 1 127 ? 7.121 -28.547 -10.883 1 87.94 127 TYR A O 1
ATOM 1002 N N . VAL A 1 128 ? 7.156 -27.156 -9.047 1 91.81 128 VAL A N 1
ATOM 1003 C CA . VAL A 1 128 ? 5.969 -26.453 -9.523 1 91.81 128 VAL A CA 1
ATOM 1004 C C . VAL A 1 128 ? 6.188 -24.938 -9.406 1 91.81 128 VAL A C 1
ATOM 1006 O O . VAL A 1 128 ? 6.871 -24.469 -8.5 1 91.81 128 VAL A O 1
ATOM 1009 N N . VAL A 1 129 ? 5.695 -24.172 -10.391 1 93.44 129 VAL A N 1
ATOM 1010 C CA . VAL A 1 129 ? 5.516 -22.719 -10.352 1 93.44 129 VAL A CA 1
ATOM 1011 C C . VAL A 1 129 ? 4.023 -22.391 -10.344 1 93.44 129 VAL A C 1
ATOM 1013 O O . VAL A 1 129 ? 3.273 -22.844 -11.203 1 93.44 129 VAL A O 1
ATOM 1016 N N . SER A 1 130 ? 3.615 -21.688 -9.328 1 94 130 SER A N 1
ATOM 1017 C CA . SER A 1 130 ? 2.186 -21.422 -9.18 1 94 130 SER A CA 1
ATOM 1018 C C . SER A 1 130 ? 1.912 -19.953 -8.914 1 94 130 SER A C 1
ATOM 1020 O O . SER A 1 130 ? 2.805 -19.219 -8.492 1 94 130 SER A O 1
ATOM 1022 N N . VAL A 1 131 ? 0.72 -19.5 -9.219 1 95 131 VAL A N 1
ATOM 1023 C CA . VAL A 1 131 ? 0.29 -18.125 -9.086 1 95 131 VAL A CA 1
ATOM 1024 C C . VAL A 1 131 ? -1.122 -18.062 -8.508 1 95 131 VAL A C 1
ATOM 1026 O O . VAL A 1 131 ? -2.004 -18.812 -8.938 1 95 131 VAL A O 1
ATOM 1029 N N . ASN A 1 132 ? -1.318 -17.141 -7.586 1 92.31 132 ASN A N 1
ATOM 1030 C CA . ASN A 1 132 ? -2.623 -17 -6.949 1 92.31 132 ASN A CA 1
ATOM 1031 C C . ASN A 1 132 ? -3.562 -16.125 -7.77 1 92.31 132 ASN A C 1
ATOM 1033 O O . ASN A 1 132 ? -3.125 -15.172 -8.406 1 92.31 132 ASN A O 1
ATOM 1037 N N . SER A 1 133 ? -4.848 -16.516 -7.668 1 88.5 133 SER A N 1
ATOM 1038 C CA . SER A 1 133 ? -5.906 -15.641 -8.148 1 88.5 133 SER A CA 1
ATOM 1039 C C . SER A 1 133 ? -6.055 -14.414 -7.25 1 88.5 133 SER A C 1
ATOM 1041 O O . SER A 1 133 ? -5.398 -14.32 -6.211 1 88.5 133 SER A O 1
ATOM 1043 N N . MET A 1 134 ? -6.906 -13.516 -7.719 1 83.94 134 MET A N 1
ATOM 1044 C CA . MET A 1 134 ? -7.129 -12.281 -6.98 1 83.94 134 MET A CA 1
ATOM 1045 C C . MET A 1 134 ? -7.629 -12.57 -5.57 1 83.94 134 MET A C 1
ATOM 1047 O O . MET A 1 134 ? -7.191 -11.938 -4.609 1 83.94 134 MET A O 1
ATOM 1051 N N . GLU A 1 135 ? -8.438 -13.539 -5.34 1 81.94 135 GLU A N 1
ATOM 1052 C CA . GLU A 1 135 ? -9.086 -13.797 -4.059 1 81.94 135 GLU A CA 1
ATOM 1053 C C . GLU A 1 135 ? -8.188 -14.641 -3.152 1 81.94 135 GLU A C 1
ATOM 1055 O O . GLU A 1 135 ? -8.453 -14.766 -1.955 1 81.94 135 GLU A O 1
ATOM 1060 N N . LYS A 1 136 ? -7.141 -15.148 -3.695 1 85.19 136 LYS A N 1
ATOM 1061 C CA . LYS A 1 136 ? -6.363 -16.109 -2.926 1 85.19 136 LYS A CA 1
ATOM 1062 C C . LYS A 1 136 ? -5.008 -15.539 -2.529 1 85.19 136 LYS A C 1
ATOM 1064 O O . LYS A 1 136 ? -4.164 -16.25 -1.976 1 85.19 136 LYS A O 1
ATOM 1069 N N . ARG A 1 137 ? -4.855 -14.25 -2.779 1 84.44 137 ARG A N 1
ATOM 1070 C CA . ARG A 1 137 ? -3.57 -13.641 -2.451 1 84.44 137 ARG A CA 1
ATOM 1071 C C . ARG A 1 137 ? -3.736 -12.539 -1.413 1 84.44 137 ARG A C 1
ATOM 1073 O O . ARG A 1 137 ? -4.809 -11.945 -1.3 1 84.44 137 ARG A O 1
ATOM 1080 N N . THR A 1 138 ? -2.582 -12.25 -0.718 1 80.69 138 THR A N 1
ATOM 1081 C CA . THR A 1 138 ? -2.59 -11.195 0.29 1 80.69 138 THR A CA 1
ATOM 1082 C C . THR A 1 138 ? -1.698 -10.031 -0.136 1 80.69 138 THR A C 1
ATOM 1084 O O . THR A 1 138 ? -1.756 -8.945 0.452 1 80.69 138 THR A O 1
ATOM 1087 N N . GLN A 1 139 ? -0.884 -10.266 -1.143 1 87.81 139 GLN A N 1
ATOM 1088 C CA . GLN A 1 139 ? 0.036 -9.242 -1.631 1 87.81 139 GLN A CA 1
ATOM 1089 C C . GLN A 1 139 ? -0.306 -8.836 -3.061 1 87.81 139 GLN A C 1
ATOM 1091 O O . GLN A 1 139 ? -0.664 -9.672 -3.885 1 87.81 139 GLN A O 1
ATOM 1096 N N . HIS A 1 140 ? -0.188 -7.559 -3.227 1 87.12 140 HIS A N 1
ATOM 1097 C CA . HIS A 1 140 ? -0.195 -7.09 -4.609 1 87.12 140 HIS A CA 1
ATOM 1098 C C . HIS A 1 140 ? 1.152 -7.336 -5.281 1 87.12 140 HIS A C 1
ATOM 1100 O O . HIS A 1 140 ? 2.086 -7.832 -4.645 1 87.12 140 HIS A O 1
ATOM 1106 N N . GLN A 1 141 ? 1.172 -7.031 -6.621 1 91.12 141 GLN A N 1
ATOM 1107 C CA . GLN A 1 141 ? 2.311 -7.352 -7.477 1 91.12 141 GLN A CA 1
ATOM 1108 C C . GLN A 1 141 ? 2.277 -8.812 -7.914 1 91.12 141 GLN A C 1
ATOM 1110 O O . GLN A 1 141 ? 2.502 -9.719 -7.102 1 91.12 141 GLN A O 1
ATOM 1115 N N . LEU A 1 142 ? 1.988 -8.969 -9.125 1 92.75 142 LEU A N 1
ATOM 1116 C CA . LEU A 1 142 ? 1.99 -10.336 -9.648 1 92.75 142 LEU A CA 1
ATOM 1117 C C . LEU A 1 142 ? 3.246 -11.078 -9.211 1 92.75 142 LEU A C 1
ATOM 1119 O O . LEU A 1 142 ? 4.359 -10.578 -9.375 1 92.75 142 LEU A O 1
ATOM 1123 N N . HIS A 1 143 ? 3.055 -12.219 -8.523 1 93 143 HIS A N 1
ATOM 1124 C CA . HIS A 1 143 ? 4.191 -13.008 -8.055 1 93 143 HIS A CA 1
ATOM 1125 C C . HIS A 1 143 ? 3.908 -14.5 -8.164 1 93 143 HIS A C 1
ATOM 1127 O O . HIS A 1 143 ? 2.816 -14.953 -7.816 1 93 143 HIS A O 1
ATOM 1133 N N . MET A 1 144 ? 4.891 -15.164 -8.617 1 93 144 MET A N 1
ATOM 1134 C CA . MET A 1 144 ? 4.805 -16.609 -8.797 1 93 144 MET A CA 1
ATOM 1135 C C . MET A 1 144 ? 5.559 -17.344 -7.684 1 93 144 MET A C 1
ATOM 1137 O O . MET A 1 144 ? 6.656 -16.938 -7.305 1 93 144 MET A O 1
ATOM 1141 N N . HIS A 1 145 ? 4.934 -18.312 -7.215 1 91.31 145 HIS A N 1
ATOM 1142 C CA . HIS A 1 145 ? 5.527 -19.172 -6.188 1 91.31 145 HIS A CA 1
ATOM 1143 C C . HIS A 1 145 ? 6.285 -20.328 -6.816 1 91.31 145 HIS A C 1
ATOM 1145 O O . HIS A 1 145 ? 5.738 -21.062 -7.652 1 91.31 145 HIS A O 1
ATOM 1151 N N . VAL A 1 146 ? 7.473 -20.484 -6.41 1 88.75 146 VAL A N 1
ATOM 1152 C CA . VAL A 1 146 ? 8.336 -21.531 -6.938 1 88.75 146 VAL A CA 1
ATOM 1153 C C . VAL A 1 146 ? 8.719 -22.484 -5.812 1 88.75 146 VAL A C 1
ATOM 1155 O O . VAL A 1 146 ? 9.25 -22.062 -4.785 1 88.75 146 VAL A O 1
ATOM 1158 N N . GLY A 1 147 ? 8.438 -23.734 -6.039 1 86.69 147 GLY A N 1
ATOM 1159 C CA . GLY A 1 147 ? 8.789 -24.703 -5.004 1 86.69 147 GLY A CA 1
ATOM 1160 C C . GLY A 1 147 ? 8.562 -26.141 -5.43 1 86.69 147 GLY A C 1
ATOM 1161 O O . GLY A 1 147 ? 8.383 -26.422 -6.613 1 86.69 147 GLY A O 1
ATOM 1162 N N . LEU A 1 148 ? 8.672 -27.031 -4.406 1 87.5 148 LEU A N 1
ATOM 1163 C CA . LEU A 1 148 ? 8.484 -28.453 -4.645 1 87.5 148 LEU A CA 1
ATOM 1164 C C . LEU A 1 148 ? 7.008 -28.828 -4.555 1 87.5 148 LEU A C 1
ATOM 1166 O O . LEU A 1 148 ? 6.285 -28.312 -3.697 1 87.5 148 LEU A O 1
ATOM 1170 N N . THR A 1 149 ? 6.645 -29.797 -5.441 1 89.75 149 THR A N 1
ATOM 1171 C CA . THR A 1 149 ? 5.273 -30.297 -5.434 1 89.75 149 THR A CA 1
ATOM 1172 C C . THR A 1 149 ? 5.07 -31.281 -4.289 1 89.75 149 THR A C 1
ATOM 1174 O O . THR A 1 149 ? 5.898 -32.156 -4.07 1 89.75 149 THR A O 1
ATOM 1177 N N . PRO A 1 150 ? 3.957 -31.094 -3.557 1 87.69 150 PRO A N 1
ATOM 1178 C CA . PRO A 1 150 ? 3.66 -32.094 -2.549 1 87.69 150 PRO A CA 1
ATOM 1179 C C . PRO A 1 150 ? 3.512 -33.5 -3.148 1 87.69 150 PRO A C 1
ATOM 1181 O O . PRO A 1 150 ? 3.012 -33.656 -4.266 1 87.69 150 PRO A O 1
ATOM 1184 N N . LYS A 1 151 ? 3.842 -34.469 -2.314 1 89.62 151 LYS A N 1
ATOM 1185 C CA . LYS A 1 151 ? 3.809 -35.844 -2.775 1 89.62 151 LYS A CA 1
ATOM 1186 C C . LYS A 1 151 ? 2.416 -36.25 -3.273 1 89.62 151 LYS A C 1
ATOM 1188 O O . LYS A 1 151 ? 2.279 -36.906 -4.309 1 89.62 151 LYS A O 1
ATOM 1193 N N . GLU A 1 152 ? 1.368 -35.844 -2.543 1 89.75 152 GLU A N 1
ATOM 1194 C CA . GLU A 1 152 ? -0 -36.219 -2.895 1 89.75 152 GLU A CA 1
ATOM 1195 C C . GLU A 1 152 ? -0.403 -35.625 -4.238 1 89.75 152 GLU A C 1
ATOM 1197 O O . GLU A 1 152 ? -1.068 -36.281 -5.043 1 89.75 152 GLU A O 1
ATOM 1202 N N . VAL A 1 153 ? 0.002 -34.438 -4.465 1 92.5 153 VAL A N 1
ATOM 1203 C CA . VAL A 1 153 ? -0.299 -33.781 -5.727 1 92.5 153 VAL A CA 1
ATOM 1204 C C . VAL A 1 153 ? 0.49 -34.438 -6.859 1 92.5 153 VAL A C 1
ATOM 1206 O O . VAL A 1 153 ? -0.067 -34.75 -7.918 1 92.5 153 VAL A O 1
ATOM 1209 N N . LYS A 1 154 ? 1.732 -34.656 -6.578 1 93 154 LYS A N 1
ATOM 1210 C CA . LYS A 1 154 ? 2.609 -35.281 -7.551 1 93 154 LYS A CA 1
ATOM 1211 C C . LYS A 1 154 ? 2.039 -36.625 -8.008 1 93 154 LYS A C 1
ATOM 1213 O O . LYS A 1 154 ? 1.939 -36.906 -9.203 1 93 154 LYS A O 1
ATOM 1218 N N . ASP A 1 155 ? 1.639 -37.438 -7.078 1 94.12 155 ASP A N 1
ATOM 1219 C CA . ASP A 1 155 ? 1.124 -38.75 -7.375 1 94.12 155 ASP A CA 1
ATOM 1220 C C . ASP A 1 155 ? -0.162 -38.688 -8.195 1 94.12 155 ASP A C 1
ATOM 1222 O O . ASP A 1 155 ? -0.348 -39.438 -9.141 1 94.12 155 ASP A O 1
ATOM 1226 N N . ALA A 1 156 ? -1.026 -37.812 -7.824 1 95 156 ALA A N 1
ATOM 1227 C CA . ALA A 1 156 ? -2.285 -37.656 -8.547 1 95 156 ALA A CA 1
ATOM 1228 C C . ALA A 1 156 ? -2.041 -37.188 -9.977 1 95 156 ALA A C 1
ATOM 1230 O O . ALA A 1 156 ? -2.674 -37.688 -10.914 1 95 156 ALA A O 1
ATOM 1231 N N . LEU A 1 157 ? -1.145 -36.219 -10.148 1 95.75 157 LEU A N 1
ATOM 1232 C CA . LEU A 1 157 ? -0.806 -35.719 -11.484 1 95.75 157 LEU A CA 1
ATOM 1233 C C . LEU A 1 157 ? -0.237 -36.844 -12.344 1 95.75 157 LEU A C 1
ATOM 1235 O O . LEU A 1 157 ? -0.614 -37 -13.508 1 95.75 157 LEU A O 1
ATOM 1239 N N . LYS A 1 158 ? 0.643 -37.594 -11.766 1 95.44 158 LYS A N 1
ATOM 1240 C CA . LYS A 1 158 ? 1.269 -38.719 -12.484 1 95.44 158 LYS A CA 1
ATOM 1241 C C . LYS A 1 158 ? 0.231 -39.75 -12.906 1 95.44 158 LYS A C 1
ATOM 1243 O O . LYS A 1 158 ? 0.253 -40.219 -14.047 1 95.44 158 LYS A O 1
ATOM 1248 N N . ALA A 1 159 ? -0.656 -40.094 -12.016 1 95.88 159 ALA A N 1
ATOM 1249 C CA . ALA A 1 159 ? -1.704 -41.062 -12.305 1 95.88 159 ALA A CA 1
ATOM 1250 C C . ALA A 1 159 ? -2.6 -40.594 -13.445 1 95.88 159 ALA A C 1
ATOM 1252 O O . ALA A 1 159 ? -2.906 -41.344 -14.367 1 95.88 159 ALA A O 1
ATOM 1253 N N . GLY A 1 160 ? -3.037 -39.344 -13.312 1 95.44 160 GLY A N 1
ATOM 1254 C CA . GLY A 1 160 ? -3.852 -38.781 -14.375 1 95.44 160 GLY A CA 1
ATOM 1255 C C . GLY A 1 160 ? -3.129 -38.719 -15.711 1 95.44 160 GLY A C 1
ATOM 1256 O O . GLY A 1 160 ? -3.711 -39 -16.75 1 95.44 160 GLY A O 1
ATOM 1257 N N . HIS A 1 161 ? -1.911 -38.312 -15.648 1 95.75 161 HIS A N 1
ATOM 1258 C CA . HIS A 1 161 ? -1.106 -38.219 -16.859 1 95.75 161 HIS A CA 1
ATOM 1259 C C . HIS A 1 161 ? -0.963 -39.562 -17.547 1 95.75 161 HIS A C 1
ATOM 1261 O O . HIS A 1 161 ? -1.091 -39.656 -18.766 1 95.75 161 HIS A O 1
ATOM 1267 N N . THR A 1 162 ? -0.652 -40.562 -16.781 1 95.75 162 THR A N 1
ATOM 1268 C CA . THR A 1 162 ? -0.535 -41.938 -17.297 1 95.75 162 THR A CA 1
ATOM 1269 C C . THR A 1 162 ? -1.836 -42.375 -17.969 1 95.75 162 THR A C 1
ATOM 1271 O O . THR A 1 162 ? -1.816 -42.938 -19.062 1 95.75 162 THR A O 1
ATOM 1274 N N . TRP A 1 163 ? -2.904 -42.094 -17.328 1 95.62 163 TRP A N 1
ATOM 1275 C CA . TRP A 1 163 ? -4.215 -42.438 -17.859 1 95.62 163 TRP A CA 1
ATOM 1276 C C . TRP A 1 163 ? -4.492 -41.656 -19.156 1 95.62 163 TRP A C 1
ATOM 1278 O O . TRP A 1 163 ? -5.035 -42.219 -20.109 1 95.62 163 TRP A O 1
ATOM 1288 N N . ALA A 1 164 ? -4.141 -40.406 -19.188 1 93.5 164 ALA A N 1
ATOM 1289 C CA . ALA A 1 164 ? -4.484 -39.5 -20.281 1 93.5 164 ALA A CA 1
ATOM 1290 C C . ALA A 1 164 ? -3.629 -39.781 -21.5 1 93.5 164 ALA A C 1
ATOM 1292 O O . ALA A 1 164 ? -4.027 -39.469 -22.625 1 93.5 164 ALA A O 1
ATOM 1293 N N . LYS A 1 165 ? -2.494 -40.312 -21.328 1 92.44 165 LYS A N 1
ATOM 1294 C CA . LYS A 1 165 ? -1.553 -40.531 -22.422 1 92.44 165 LYS A CA 1
ATOM 1295 C C . LYS A 1 165 ? -2.229 -41.25 -23.594 1 92.44 165 LYS A C 1
ATOM 1297 O O . LYS A 1 165 ? -2.795 -42.312 -23.422 1 92.44 165 LYS A O 1
ATOM 1302 N N . GLY A 1 166 ? -2.139 -40.562 -24.766 1 91.88 166 GLY A N 1
ATOM 1303 C CA . GLY A 1 166 ? -2.697 -41.156 -25.984 1 91.88 166 GLY A CA 1
ATOM 1304 C C . GLY A 1 166 ? -4.211 -41.062 -26.031 1 91.88 166 GLY A C 1
ATOM 1305 O O . GLY A 1 166 ? -4.824 -41.469 -27.031 1 91.88 166 GLY A O 1
ATOM 1306 N N . LYS A 1 167 ? -4.906 -40.625 -25 1 93.25 167 LYS A N 1
ATOM 1307 C CA . LYS A 1 167 ? -6.363 -40.594 -24.938 1 93.25 167 LYS A CA 1
ATOM 1308 C C . LYS A 1 167 ? -6.898 -39.188 -25 1 93.25 167 LYS A C 1
ATOM 1310 O O . LYS A 1 167 ? -7.867 -38.906 -25.703 1 93.25 167 LYS A O 1
ATOM 1315 N N . THR A 1 168 ? -6.352 -38.375 -24.266 1 92.31 168 THR A N 1
ATOM 1316 C CA . THR A 1 168 ? -6.812 -37 -24.125 1 92.31 168 THR A CA 1
ATOM 1317 C C . THR A 1 168 ? -5.668 -36.094 -23.688 1 92.31 168 THR A C 1
ATOM 1319 O O . THR A 1 168 ? -4.594 -36.562 -23.312 1 92.31 168 THR A O 1
ATOM 1322 N N . SER A 1 169 ? -5.848 -34.812 -23.875 1 93.38 169 SER A N 1
ATOM 1323 C CA . SER A 1 169 ? -4.836 -33.844 -23.453 1 93.38 169 SER A CA 1
ATOM 1324 C C . SER A 1 169 ? -5.254 -33.125 -22.172 1 93.38 169 SER A C 1
ATOM 1326 O O . SER A 1 169 ? -4.641 -32.125 -21.797 1 93.38 169 SER A O 1
ATOM 1328 N N . SER A 1 170 ? -6.301 -33.562 -21.578 1 92.94 170 SER A N 1
ATOM 1329 C CA . SER A 1 170 ? -6.766 -32.906 -20.359 1 92.94 170 SER A CA 1
ATOM 1330 C C . SER A 1 170 ? -7.375 -33.906 -19.391 1 92.94 170 SER A C 1
ATOM 1332 O O . SER A 1 170 ? -7.852 -34.969 -19.812 1 92.94 170 SER A O 1
ATOM 1334 N N . TYR A 1 171 ? -7.324 -33.688 -18.156 1 91.12 171 TYR A N 1
ATOM 1335 C CA . TYR A 1 171 ? -7.949 -34.469 -17.094 1 91.12 171 TYR A CA 1
ATOM 1336 C C . TYR A 1 171 ? -8.094 -33.625 -15.82 1 91.12 171 TYR A C 1
ATOM 1338 O O . TYR A 1 171 ? -7.684 -32.469 -15.766 1 91.12 171 TYR A O 1
ATOM 1346 N N . PHE A 1 172 ? -8.75 -34.25 -14.805 1 93.31 172 PHE A N 1
ATOM 1347 C CA . PHE A 1 172 ? -8.984 -33.562 -13.531 1 93.31 172 PHE A CA 1
ATOM 1348 C C . PHE A 1 172 ? -8.398 -34.375 -12.375 1 93.31 172 PHE A C 1
ATOM 1350 O O . PHE A 1 172 ? -8.422 -35.594 -12.391 1 93.31 172 PHE A O 1
ATOM 1357 N N . ILE A 1 173 ? -7.848 -33.688 -11.477 1 92.75 173 ILE A N 1
ATOM 1358 C CA . ILE A 1 173 ? -7.551 -34.312 -10.195 1 92.75 173 ILE A CA 1
ATOM 1359 C C . ILE A 1 173 ? -8.336 -33.594 -9.086 1 92.75 173 ILE A C 1
ATOM 1361 O O . ILE A 1 173 ? -8.742 -32.438 -9.234 1 92.75 173 ILE A O 1
ATOM 1365 N N . PHE A 1 174 ? -8.562 -34.281 -7.988 1 90.31 174 PHE A N 1
ATOM 1366 C CA . PHE A 1 174 ? -9.422 -33.844 -6.898 1 90.31 174 PHE A CA 1
ATOM 1367 C C . PHE A 1 174 ? -8.641 -33.75 -5.594 1 90.31 174 PHE A C 1
ATOM 1369 O O . PHE A 1 174 ? -8.039 -34.75 -5.164 1 90.31 174 PHE A O 1
ATOM 1376 N N . CYS A 1 175 ? -8.664 -32.531 -5.09 1 87.19 175 CYS A N 1
ATOM 1377 C CA . CYS A 1 175 ? -7.848 -32.312 -3.906 1 87.19 175 CYS A CA 1
ATOM 1378 C C . CYS A 1 175 ? -8.68 -31.734 -2.773 1 87.19 175 CYS A C 1
ATOM 1380 O O . CYS A 1 175 ? -9.641 -31 -3.02 1 87.19 175 CYS A O 1
ATOM 1382 N N . SER A 1 176 ? -8.352 -32.031 -1.602 1 79.75 176 SER A N 1
ATOM 1383 C CA . SER A 1 176 ? -8.953 -31.469 -0.4 1 79.75 176 SER A CA 1
ATOM 1384 C C . SER A 1 176 ? -7.926 -31.344 0.724 1 79.75 176 SER A C 1
ATOM 1386 O O . SER A 1 176 ? -6.988 -32.125 0.805 1 79.75 176 SER A O 1
ATOM 1388 N N . LYS A 1 177 ? -7.977 -30.203 1.334 1 76.75 177 LYS A N 1
ATOM 1389 C CA . LYS A 1 177 ? -7.121 -30 2.5 1 76.75 177 LYS A CA 1
ATOM 1390 C C . LYS A 1 177 ? -7.945 -29.641 3.73 1 76.75 177 LYS A C 1
ATOM 1392 O O . LYS A 1 177 ? -8.68 -28.656 3.727 1 76.75 177 LYS A O 1
ATOM 1397 N N . GLN A 1 178 ? -7.965 -30.578 4.691 1 68.06 178 GLN A N 1
ATOM 1398 C CA . GLN A 1 178 ? -8.586 -30.297 5.98 1 68.06 178 GLN A CA 1
ATOM 1399 C C . GLN A 1 178 ? -7.617 -29.578 6.918 1 68.06 178 GLN A C 1
ATOM 1401 O O . GLN A 1 178 ? -6.402 -29.609 6.707 1 68.06 178 GLN A O 1
ATOM 1406 N N . GLN A 1 179 ? -8.172 -28.828 7.828 1 67.12 179 GLN A N 1
ATOM 1407 C CA . GLN A 1 179 ? -7.352 -28.094 8.789 1 67.12 179 GLN A CA 1
ATOM 1408 C C . GLN A 1 179 ? -6.328 -29.016 9.453 1 67.12 179 GLN A C 1
ATOM 1410 O O . GLN A 1 179 ? -6.66 -30.141 9.852 1 67.12 179 GLN A O 1
ATOM 1415 N N . ASN A 1 180 ? -5.113 -28.641 9.453 1 66.25 180 ASN A N 1
ATOM 1416 C CA . ASN A 1 180 ? -4.004 -29.297 10.117 1 66.25 180 ASN A CA 1
ATOM 1417 C C . ASN A 1 180 ? -3.682 -30.641 9.469 1 66.25 180 ASN A C 1
ATOM 1419 O O . ASN A 1 180 ? -3.137 -31.547 10.125 1 66.25 180 ASN A O 1
ATOM 1423 N N . GLN A 1 181 ? -4.234 -30.844 8.328 1 72.25 181 GLN A N 1
ATOM 1424 C CA . GLN A 1 181 ? -3.908 -32.094 7.625 1 72.25 181 GLN A CA 1
ATOM 1425 C C . GLN A 1 181 ? -3.172 -31.797 6.32 1 72.25 181 GLN A C 1
ATOM 1427 O O . GLN A 1 181 ? -3.229 -30.672 5.805 1 72.25 181 GLN A O 1
ATOM 1432 N N . ALA A 1 182 ? -2.432 -32.844 5.922 1 73.81 182 ALA A N 1
ATOM 1433 C CA . ALA A 1 182 ? -1.793 -32.75 4.613 1 73.81 182 ALA A CA 1
ATOM 1434 C C . ALA A 1 182 ? -2.832 -32.75 3.494 1 73.81 182 ALA A C 1
ATOM 1436 O O . ALA A 1 182 ? -3.963 -33.188 3.684 1 73.81 182 ALA A O 1
ATOM 1437 N N . ILE A 1 183 ? -2.475 -32.156 2.438 1 81.75 183 ILE A N 1
ATOM 1438 C CA . ILE A 1 183 ? -3.367 -32.125 1.283 1 81.75 183 ILE A CA 1
ATOM 1439 C C . ILE A 1 183 ? -3.568 -33.562 0.77 1 81.75 183 ILE A C 1
ATOM 1441 O O . ILE A 1 183 ? -2.645 -34.375 0.815 1 81.75 183 ILE A O 1
ATOM 1445 N N . SER A 1 184 ? -4.793 -33.875 0.506 1 86.38 184 SER A N 1
ATOM 1446 C CA . SER A 1 184 ? -5.125 -35.125 -0.172 1 86.38 184 SER A CA 1
ATOM 1447 C C . SER A 1 184 ? -5.566 -34.875 -1.609 1 86.38 184 SER A C 1
ATOM 1449 O O . SER A 1 184 ? -6.457 -34.031 -1.856 1 86.38 184 SER A O 1
ATOM 1451 N N . CYS A 1 185 ? -4.84 -35.562 -2.537 1 91.19 185 CYS A N 1
ATOM 1452 C CA . CYS A 1 185 ? -5.211 -35.438 -3.943 1 91.19 185 CYS A CA 1
ATOM 1453 C C . CYS A 1 185 ? -5.332 -36.812 -4.59 1 91.19 185 CYS A C 1
ATOM 1455 O O . CYS A 1 185 ? -4.543 -37.719 -4.297 1 91.19 185 CYS A O 1
ATOM 1457 N N . ASN A 1 186 ? -6.379 -36.875 -5.465 1 91.5 186 ASN A N 1
ATOM 1458 C CA . ASN A 1 186 ? -6.605 -38.125 -6.156 1 91.5 186 ASN A CA 1
ATOM 1459 C C . ASN A 1 186 ? -7.023 -37.906 -7.605 1 91.5 186 ASN A C 1
ATOM 1461 O O . ASN A 1 186 ? -7.543 -36.844 -7.953 1 91.5 186 ASN A O 1
ATOM 1465 N N . PHE A 1 187 ? -6.695 -38.875 -8.383 1 94 187 PHE A N 1
ATOM 1466 C CA . PHE A 1 187 ? -7.184 -38.969 -9.758 1 94 187 PHE A CA 1
ATOM 1467 C C . PHE A 1 187 ? -8.203 -40.094 -9.891 1 94 187 PHE A C 1
ATOM 1469 O O . PHE A 1 187 ? -7.965 -41.219 -9.445 1 94 187 PHE A O 1
ATOM 1476 N N . ASP A 1 188 ? -9.344 -39.75 -10.43 1 90.06 188 ASP A N 1
ATOM 1477 C CA . ASP A 1 188 ? -10.43 -40.656 -10.75 1 90.06 188 ASP A CA 1
ATOM 1478 C C . ASP A 1 188 ? -11.102 -40.281 -12.07 1 90.06 188 ASP A C 1
ATOM 1480 O O . ASP A 1 188 ? -11.852 -39.312 -12.133 1 90.06 188 ASP A O 1
ATOM 1484 N N . PRO A 1 189 ? -10.828 -41.094 -13.156 1 90.44 189 PRO A N 1
ATOM 1485 C CA . PRO A 1 189 ? -11.383 -40.75 -14.461 1 90.44 189 PRO A CA 1
ATOM 1486 C C . PRO A 1 189 ? -12.914 -40.812 -14.492 1 90.44 189 PRO A C 1
ATOM 1488 O O . PRO A 1 189 ? -13.531 -40.312 -15.43 1 90.44 189 PRO A O 1
ATOM 1491 N N . ASN A 1 190 ? -13.531 -41.375 -13.508 1 88.88 190 ASN A N 1
ATOM 1492 C CA . ASN A 1 190 ? -14.984 -41.531 -13.492 1 88.88 190 ASN A CA 1
ATOM 1493 C C . ASN A 1 190 ? -15.648 -40.438 -12.641 1 88.88 190 ASN A C 1
ATOM 1495 O O . ASN A 1 190 ? -16.875 -40.344 -12.609 1 88.88 190 ASN A O 1
ATOM 1499 N N . LYS A 1 191 ? -14.852 -39.781 -11.984 1 85.69 191 LYS A N 1
ATOM 1500 C CA . LYS A 1 191 ? -15.391 -38.719 -11.109 1 85.69 191 LYS A CA 1
ATOM 1501 C C . LYS A 1 191 ? -15.719 -37.469 -11.898 1 85.69 191 LYS A C 1
ATOM 1503 O O . LYS A 1 191 ? -14.961 -37.062 -12.773 1 85.69 191 LYS A O 1
ATOM 1508 N N . GLN A 1 192 ? -16.844 -36.875 -11.555 1 80.94 192 GLN A N 1
ATOM 1509 C CA . GLN A 1 192 ? -17.281 -35.656 -12.195 1 80.94 192 GLN A CA 1
ATOM 1510 C C . GLN A 1 192 ? -16.578 -34.438 -11.609 1 80.94 192 GLN A C 1
ATOM 1512 O O . GLN A 1 192 ? -16.25 -34.406 -10.414 1 80.94 192 GLN A O 1
ATOM 1517 N N . THR A 1 193 ? -16.359 -33.469 -12.453 1 78.31 193 THR A N 1
ATOM 1518 C CA . THR A 1 193 ? -15.688 -32.25 -12.031 1 78.31 193 THR A CA 1
ATOM 1519 C C . THR A 1 193 ? -16.547 -31.469 -11.031 1 78.31 193 THR A C 1
ATOM 1521 O O . THR A 1 193 ? -17.781 -31.562 -11.078 1 78.31 193 THR A O 1
ATOM 1524 N N . LYS A 1 194 ? -15.906 -30.859 -10.086 1 76.81 194 LYS A N 1
ATOM 1525 C CA . LYS A 1 194 ? -16.547 -29.984 -9.109 1 76.81 194 LYS A CA 1
ATOM 1526 C C . LYS A 1 194 ? -16.109 -28.531 -9.297 1 76.81 194 LYS A C 1
ATOM 1528 O O . LYS A 1 194 ? -15.109 -28.266 -9.961 1 76.81 194 LYS A O 1
ATOM 1533 N N . ALA A 1 195 ? -16.953 -27.641 -8.734 1 74.12 195 ALA A N 1
ATOM 1534 C CA . ALA A 1 195 ? -16.656 -26.219 -8.805 1 74.12 195 ALA A CA 1
ATOM 1535 C C . ALA A 1 195 ? -15.477 -25.859 -7.891 1 74.12 195 ALA A C 1
ATOM 1537 O O . ALA A 1 195 ? -14.859 -24.812 -8.047 1 74.12 195 ALA A O 1
ATOM 1538 N N . THR A 1 196 ? -15.281 -26.688 -6.914 1 80.69 196 THR A N 1
ATOM 1539 C CA . THR A 1 196 ? -14.18 -26.5 -5.973 1 80.69 196 THR A CA 1
ATOM 1540 C C . THR A 1 196 ? -13.406 -27.797 -5.773 1 80.69 196 THR A C 1
ATOM 1542 O O . THR A 1 196 ? -13.812 -28.844 -6.273 1 80.69 196 THR A O 1
ATOM 1545 N N . ASN A 1 197 ? -12.219 -27.688 -5.242 1 81.5 197 ASN A N 1
ATOM 1546 C CA . ASN A 1 197 ? -11.391 -28.828 -4.883 1 81.5 197 ASN A CA 1
ATOM 1547 C C . ASN A 1 197 ? -10.977 -29.625 -6.113 1 81.5 197 ASN A C 1
ATOM 1549 O O . ASN A 1 197 ? -10.922 -30.859 -6.07 1 81.5 197 ASN A O 1
ATOM 1553 N N . THR A 1 198 ? -10.961 -28.953 -7.176 1 88.31 198 THR A N 1
ATOM 1554 C CA . THR A 1 198 ? -10.625 -29.578 -8.453 1 88.31 198 THR A CA 1
ATOM 1555 C C . THR A 1 198 ? -9.477 -28.844 -9.133 1 88.31 198 THR A C 1
ATOM 1557 O O . THR A 1 198 ? -9.445 -27.609 -9.133 1 88.31 198 THR A O 1
ATOM 1560 N N . ILE A 1 199 ? -8.555 -29.594 -9.625 1 92.44 199 ILE A N 1
ATOM 1561 C CA . ILE A 1 199 ? -7.508 -29.062 -10.484 1 92.44 199 ILE A CA 1
ATOM 1562 C C . ILE A 1 199 ? -7.695 -29.578 -11.906 1 92.44 199 ILE A C 1
ATOM 1564 O O . ILE A 1 199 ? -7.656 -30.781 -12.148 1 92.44 199 ILE A O 1
ATOM 1568 N N . ALA A 1 200 ? -8.031 -28.641 -12.789 1 92.38 200 ALA A N 1
ATOM 1569 C CA . ALA A 1 200 ? -8.055 -28.984 -14.211 1 92.38 200 ALA A CA 1
ATOM 1570 C C . ALA A 1 200 ? -6.637 -29.016 -14.789 1 92.38 200 ALA A C 1
ATOM 1572 O O . ALA A 1 200 ? -5.867 -28.062 -14.617 1 92.38 200 ALA A O 1
ATOM 1573 N N . VAL A 1 201 ? -6.305 -30.125 -15.43 1 94 201 VAL A N 1
ATOM 1574 C CA . VAL A 1 201 ? -4.965 -30.312 -15.977 1 94 201 VAL A CA 1
ATOM 1575 C C . VAL A 1 201 ? -5.023 -30.328 -17.5 1 94 201 VAL A C 1
ATOM 1577 O O . VAL A 1 201 ? -5.844 -31.047 -18.094 1 94 201 VAL A O 1
ATOM 1580 N N . THR A 1 202 ? -4.238 -29.516 -18.141 1 95.12 202 THR A N 1
ATOM 1581 C CA . THR A 1 202 ? -4.031 -29.531 -19.594 1 95.12 202 THR A CA 1
ATOM 1582 C C . THR A 1 202 ? -2.59 -29.906 -19.922 1 95.12 202 THR A C 1
ATOM 1584 O O . THR A 1 202 ? -1.649 -29.312 -19.406 1 95.12 202 THR A O 1
ATOM 1587 N N . ILE A 1 203 ? -2.471 -30.922 -20.75 1 95.75 203 ILE A N 1
ATOM 1588 C CA . ILE A 1 203 ? -1.156 -31.359 -21.203 1 95.75 203 ILE A CA 1
ATOM 1589 C C . ILE A 1 203 ? -0.749 -30.562 -22.438 1 95.75 203 ILE A C 1
ATOM 1591 O O . ILE A 1 203 ? -1.488 -30.516 -23.422 1 95.75 203 ILE A O 1
ATOM 1595 N N . ALA A 1 204 ? 0.371 -29.891 -22.359 1 95.75 204 ALA A N 1
ATOM 1596 C CA . ALA A 1 204 ? 0.83 -29.047 -23.469 1 95.75 204 ALA A CA 1
ATOM 1597 C C . ALA A 1 204 ? 2.27 -29.375 -23.844 1 95.75 204 ALA A C 1
ATOM 1599 O O . ALA A 1 204 ? 3.115 -29.594 -22.969 1 95.75 204 ALA A O 1
ATOM 1600 N N . ALA A 1 205 ? 2.506 -29.391 -25.125 1 95.38 205 ALA A N 1
ATOM 1601 C CA . ALA A 1 205 ? 3.846 -29.656 -25.641 1 95.38 205 ALA A CA 1
ATOM 1602 C C . ALA A 1 205 ? 4.574 -28.359 -25.969 1 95.38 205 ALA A C 1
ATOM 1604 O O . ALA A 1 205 ? 3.994 -27.438 -26.547 1 95.38 205 ALA A O 1
ATOM 1605 N N . GLY A 1 206 ? 5.848 -28.281 -25.5 1 95 206 GLY A N 1
ATOM 1606 C CA . GLY A 1 206 ? 6.715 -27.141 -25.766 1 95 206 GLY A CA 1
ATOM 1607 C C . GLY A 1 206 ? 8.117 -27.312 -25.234 1 95 206 GLY A C 1
ATOM 1608 O O . GLY A 1 206 ? 8.32 -27.969 -24.203 1 95 206 GLY A O 1
ATOM 1609 N N . THR A 1 207 ? 9.062 -26.625 -25.844 1 93.19 207 THR A N 1
ATOM 1610 C CA . THR A 1 207 ? 10.469 -26.766 -25.469 1 93.19 207 THR A CA 1
ATOM 1611 C C . THR A 1 207 ? 10.742 -26.078 -24.141 1 93.19 207 THR A C 1
ATOM 1613 O O . THR A 1 207 ? 11.641 -26.5 -23.391 1 93.19 207 THR A O 1
ATOM 1616 N N . THR A 1 208 ? 10.016 -24.984 -23.906 1 92.44 208 THR A N 1
ATOM 1617 C CA . THR A 1 208 ? 10.094 -24.281 -22.641 1 92.44 208 THR A CA 1
ATOM 1618 C C . THR A 1 208 ? 8.695 -24.016 -22.078 1 92.44 208 THR A C 1
ATOM 1620 O O . THR A 1 208 ? 7.707 -24.078 -22.812 1 92.44 208 THR A O 1
ATOM 1623 N N . PRO A 1 209 ? 8.617 -23.812 -20.766 1 92.44 209 PRO A N 1
ATOM 1624 C CA . PRO A 1 209 ? 7.289 -23.5 -20.234 1 92.44 209 PRO A CA 1
ATOM 1625 C C . PRO A 1 209 ? 6.684 -22.25 -20.875 1 92.44 209 PRO A C 1
ATOM 1627 O O . PRO A 1 209 ? 5.477 -22.203 -21.125 1 92.44 209 PRO A O 1
ATOM 1630 N N . SER A 1 210 ? 7.512 -21.188 -21.172 1 94.38 210 SER A N 1
ATOM 1631 C CA . SER A 1 210 ? 6.977 -19.969 -21.766 1 94.38 210 SER A CA 1
ATOM 1632 C C . SER A 1 210 ? 6.418 -20.25 -23.156 1 94.38 210 SER A C 1
ATOM 1634 O O . SER A 1 210 ? 5.465 -19.594 -23.594 1 94.38 210 SER A O 1
ATOM 1636 N N . ALA A 1 211 ? 6.98 -21.156 -23.859 1 94.81 211 ALA A N 1
ATOM 1637 C CA . ALA A 1 211 ? 6.562 -21.469 -25.219 1 94.81 211 ALA A CA 1
ATOM 1638 C C . ALA A 1 211 ? 5.125 -21.984 -25.25 1 94.81 211 ALA A C 1
ATOM 1640 O O . ALA A 1 211 ? 4.438 -21.844 -26.266 1 94.81 211 ALA A O 1
ATOM 1641 N N . VAL A 1 212 ? 4.656 -22.547 -24.219 1 94.56 212 VAL A N 1
ATOM 1642 C CA . VAL A 1 212 ? 3.297 -23.078 -24.188 1 94.56 212 VAL A CA 1
ATOM 1643 C C . VAL A 1 212 ? 2.32 -21.984 -23.766 1 94.56 212 VAL A C 1
ATOM 1645 O O . VAL A 1 212 ? 1.104 -22.188 -23.781 1 94.56 212 VAL A O 1
ATOM 1648 N N . THR A 1 213 ? 2.754 -20.797 -23.359 1 93.81 213 THR A N 1
ATOM 1649 C CA . THR A 1 213 ? 1.995 -19.609 -23.016 1 93.81 213 THR A CA 1
ATOM 1650 C C . THR A 1 213 ? 0.951 -19.922 -21.938 1 93.81 213 THR A C 1
ATOM 1652 O O . THR A 1 213 ? -0.246 -19.719 -22.156 1 93.81 213 THR A O 1
ATOM 1655 N N . PRO A 1 214 ? 1.432 -20.344 -20.734 1 94.38 214 PRO A N 1
ATOM 1656 C CA . PRO A 1 214 ? 0.499 -20.797 -19.703 1 94.38 214 PRO A CA 1
ATOM 1657 C C . PRO A 1 214 ? -0.497 -19.719 -19.281 1 94.38 214 PRO A C 1
ATOM 1659 O O . PRO A 1 214 ? -1.693 -19.984 -19.156 1 94.38 214 PRO A O 1
ATOM 1662 N N . PHE A 1 215 ? -0.065 -18.484 -19.062 1 93.75 215 PHE A N 1
ATOM 1663 C CA . PHE A 1 215 ? -0.997 -17.438 -18.703 1 93.75 215 PHE A CA 1
ATOM 1664 C C . PHE A 1 215 ? -2.1 -17.297 -19.734 1 93.75 215 PHE A C 1
ATOM 1666 O O . PHE A 1 215 ? -3.279 -17.203 -19.391 1 93.75 215 PHE A O 1
ATOM 1673 N N . MET A 1 216 ? -1.694 -17.297 -20.984 1 91.31 216 MET A N 1
ATOM 1674 C CA . MET A 1 216 ? -2.668 -17.172 -22.062 1 91.31 216 MET A CA 1
ATOM 1675 C C . MET A 1 216 ? -3.646 -18.328 -22.062 1 91.31 216 MET A C 1
ATOM 1677 O O . MET A 1 216 ? -4.84 -18.156 -22.312 1 91.31 216 MET A O 1
ATOM 1681 N N . MET A 1 217 ? -3.182 -19.5 -21.844 1 90.88 217 MET A N 1
ATOM 1682 C CA . MET A 1 217 ? -4.02 -20.703 -21.859 1 90.88 217 MET A CA 1
ATOM 1683 C C . MET A 1 217 ? -5.09 -20.625 -20.781 1 90.88 217 MET A C 1
ATOM 1685 O O . MET A 1 217 ? -6.234 -21.031 -21 1 90.88 217 MET A O 1
ATOM 1689 N N . VAL A 1 218 ? -4.695 -20.156 -19.625 1 91.38 218 VAL A N 1
ATOM 1690 C CA . VAL A 1 218 ? -5.605 -20.219 -18.484 1 91.38 218 VAL A CA 1
ATOM 1691 C C . VAL A 1 218 ? -6.449 -18.953 -18.438 1 91.38 218 VAL A C 1
ATOM 1693 O O . VAL A 1 218 ? -7.645 -19 -18.125 1 91.38 218 VAL A O 1
ATOM 1696 N N . TYR A 1 219 ? -5.809 -17.797 -18.797 1 88.31 219 TYR A N 1
ATOM 1697 C CA . TYR A 1 219 ? -6.48 -16.531 -18.531 1 88.31 219 TYR A CA 1
ATOM 1698 C C . TYR A 1 219 ? -6.727 -15.758 -19.812 1 88.31 219 TYR A C 1
ATOM 1700 O O . TYR A 1 219 ? -7.355 -14.695 -19.812 1 88.31 219 TYR A O 1
ATOM 1708 N N . GLY A 1 220 ? -6.195 -16.016 -20.984 1 81.38 220 GLY A N 1
ATOM 1709 C CA . GLY A 1 220 ? -6.18 -15.258 -22.234 1 81.38 220 GLY A CA 1
ATOM 1710 C C . GLY A 1 220 ? -7.555 -15.117 -22.859 1 81.38 220 GLY A C 1
ATOM 1711 O O . GLY A 1 220 ? -7.805 -14.172 -23.609 1 81.38 220 GLY A O 1
ATOM 1712 N N . LYS A 1 221 ? -8.305 -16.234 -22.984 1 64.12 221 LYS A N 1
ATOM 1713 C CA . LYS A 1 221 ? -9.508 -16.156 -23.812 1 64.12 221 LYS A CA 1
ATOM 1714 C C . LYS A 1 221 ? -10.5 -15.148 -23.234 1 64.12 221 LYS A C 1
ATOM 1716 O O . LYS A 1 221 ? -11.289 -14.555 -23.969 1 64.12 221 LYS A O 1
ATOM 1721 N N . ASN A 1 222 ? -10.625 -14.938 -21.984 1 52.78 222 ASN A N 1
ATOM 1722 C CA . ASN A 1 222 ? -11.766 -14.203 -21.453 1 52.78 222 ASN A CA 1
ATOM 1723 C C . ASN A 1 222 ? -11.398 -12.766 -21.094 1 52.78 222 ASN A C 1
ATOM 1725 O O . ASN A 1 222 ? -10.516 -12.539 -20.266 1 52.78 222 ASN A O 1
ATOM 1729 N N . SER A 1 223 ? -11.578 -11.836 -22.188 1 44.78 223 SER A N 1
ATOM 1730 C CA . SER A 1 223 ? -11.391 -10.391 -22.094 1 44.78 223 SER A CA 1
ATOM 1731 C C . SER A 1 223 ? -11.836 -9.852 -20.75 1 44.78 223 SER A C 1
ATOM 1733 O O . SER A 1 223 ? -12.648 -10.477 -20.062 1 44.78 223 SER A O 1
ATOM 1735 N N . LEU A 1 224 ? -11.203 -8.578 -20.406 1 45.75 224 LEU A N 1
ATOM 1736 C C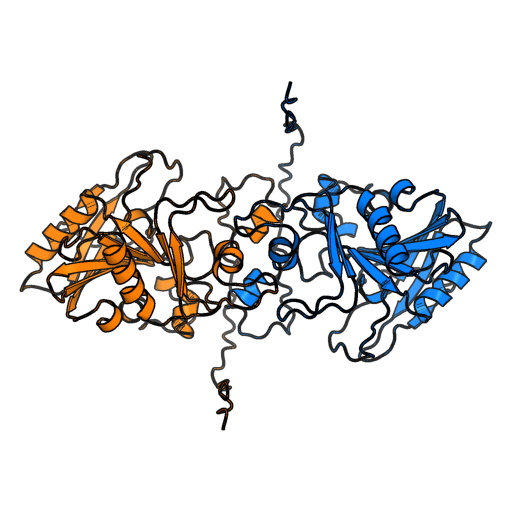A . LEU A 1 224 ? -11.664 -7.727 -19.312 1 45.75 224 LEU A CA 1
ATOM 1737 C C . LEU A 1 224 ? -13.188 -7.648 -19.297 1 45.75 224 LEU A C 1
ATOM 1739 O O . LEU A 1 224 ? -13.836 -7.676 -20.344 1 45.75 224 LEU A O 1
ATOM 1743 N N . PRO A 1 225 ? -13.758 -7.195 -18.109 1 47.97 225 PRO A N 1
ATOM 1744 C CA . PRO A 1 225 ? -13.32 -7.145 -16.719 1 47.97 225 PRO A CA 1
ATOM 1745 C C . PRO A 1 225 ? -12.727 -8.469 -16.234 1 47.97 225 PRO A C 1
ATOM 1747 O O . PRO A 1 225 ? -12.82 -9.484 -16.922 1 47.97 225 PRO A O 1
ATOM 1750 N N . PRO A 1 226 ? -11.961 -8.344 -15.102 1 54.34 226 PRO A N 1
ATOM 1751 C CA . PRO A 1 226 ? -11.461 -9.609 -14.555 1 54.34 226 PRO A CA 1
ATOM 1752 C C . PRO A 1 226 ? -12.5 -10.727 -14.609 1 54.34 226 PRO A C 1
ATOM 1754 O O . PRO A 1 226 ? -13.664 -10.508 -14.266 1 54.34 226 PRO A O 1
ATOM 1757 N N . SER A 1 227 ? -12.211 -11.797 -15.414 1 61.22 227 SER A N 1
ATOM 1758 C CA . SER A 1 227 ? -13.086 -12.953 -15.562 1 61.22 227 SER A CA 1
ATOM 1759 C C . SER A 1 227 ? -13.109 -13.797 -14.289 1 61.22 227 SER A C 1
ATOM 1761 O O . SER A 1 227 ? -12.281 -13.609 -13.398 1 61.22 227 SER A O 1
ATOM 1763 N N . ASP A 1 228 ? -14.172 -14.422 -14 1 70.38 228 ASP A N 1
ATOM 1764 C CA . ASP A 1 228 ? -14.273 -15.383 -12.906 1 70.38 228 ASP A CA 1
ATOM 1765 C C . ASP A 1 228 ? -12.992 -16.203 -12.773 1 70.38 228 ASP A C 1
ATOM 1767 O O . ASP A 1 228 ? -12.578 -16.531 -11.656 1 70.38 228 ASP A O 1
ATOM 1771 N N . ALA A 1 229 ? -12.312 -16.297 -13.898 1 81.12 229 ALA A N 1
ATOM 1772 C CA . ALA A 1 229 ? -11.109 -17.109 -13.875 1 81.12 229 ALA A CA 1
ATOM 1773 C C . ALA A 1 229 ? -9.984 -16.422 -13.109 1 81.12 229 ALA A C 1
ATOM 1775 O O . ALA A 1 229 ? -9.344 -17.031 -12.242 1 81.12 229 ALA A O 1
ATOM 1776 N N . THR A 1 230 ? -9.766 -15.078 -13.344 1 85.44 230 THR A N 1
ATOM 1777 C CA . THR A 1 230 ? -8.672 -14.367 -12.703 1 85.44 230 THR A CA 1
ATOM 1778 C C . THR A 1 230 ? -9 -14.07 -11.242 1 85.44 230 THR A C 1
ATOM 1780 O O . THR A 1 230 ? -8.094 -13.922 -10.414 1 85.44 230 THR A O 1
ATOM 1783 N N . ILE A 1 231 ? -10.258 -14.109 -10.977 1 83.88 231 ILE A N 1
ATOM 1784 C CA . ILE A 1 231 ? -10.703 -13.742 -9.633 1 83.88 231 ILE A CA 1
ATOM 1785 C C . ILE A 1 231 ? -10.641 -14.969 -8.719 1 83.88 231 ILE A C 1
ATOM 1787 O O . ILE A 1 231 ? -10.219 -14.867 -7.566 1 83.88 231 ILE A O 1
ATOM 1791 N N . LYS A 1 232 ? -10.938 -16.109 -9.258 1 84 232 LYS A N 1
ATOM 1792 C CA . LYS A 1 232 ? -11.227 -17.234 -8.359 1 84 232 LYS A CA 1
ATOM 1793 C C . LYS A 1 232 ? -10.227 -18.375 -8.562 1 84 232 LYS A C 1
ATOM 1795 O O . LYS A 1 232 ? -10.008 -19.172 -7.656 1 84 232 LYS A O 1
ATOM 1800 N N . ASN A 1 233 ? -9.664 -18.469 -9.75 1 89.62 233 ASN A N 1
ATOM 1801 C CA . ASN A 1 233 ? -8.891 -19.672 -10.062 1 89.62 233 ASN A CA 1
ATOM 1802 C C . ASN A 1 233 ? -7.398 -19.359 -10.141 1 89.62 233 ASN A C 1
ATOM 1804 O O . ASN A 1 233 ? -6.965 -18.562 -10.969 1 89.62 233 ASN A O 1
ATOM 1808 N N . SER A 1 234 ? -6.668 -20.062 -9.281 1 92.88 234 SER A N 1
ATOM 1809 C CA . SER A 1 234 ? -5.211 -20.016 -9.367 1 92.88 234 SER A CA 1
ATOM 1810 C C . SER A 1 234 ? -4.684 -20.969 -10.43 1 92.88 234 SER A C 1
ATOM 1812 O O . SER A 1 234 ? -5.461 -21.703 -11.055 1 92.88 234 SER A O 1
ATOM 1814 N N . MET A 1 235 ? -3.42 -20.922 -10.656 1 94.69 235 MET A N 1
ATOM 1815 C CA . MET A 1 235 ? -2.859 -21.812 -11.664 1 94.69 235 MET A CA 1
ATOM 1816 C C . MET A 1 235 ? -1.467 -22.281 -11.258 1 94.69 235 MET A C 1
ATOM 1818 O O . MET A 1 235 ? -0.907 -21.797 -10.273 1 94.69 235 MET A O 1
ATOM 1822 N N . GLY A 1 236 ? -0.986 -23.219 -11.969 1 95.19 236 GLY A N 1
ATOM 1823 C CA . GLY A 1 236 ? 0.377 -23.719 -11.828 1 95.19 236 GLY A CA 1
ATOM 1824 C C . GLY A 1 236 ? 0.885 -24.438 -13.062 1 95.19 236 GLY A C 1
ATOM 1825 O O . GLY A 1 236 ? 0.11 -24.734 -13.969 1 95.19 236 GLY A O 1
ATOM 1826 N N . VAL A 1 237 ? 2.162 -24.594 -13.133 1 95.56 237 VAL A N 1
ATOM 1827 C CA . VAL A 1 237 ? 2.818 -25.312 -14.211 1 95.56 237 VAL A CA 1
ATOM 1828 C C . VAL A 1 237 ? 3.816 -26.312 -13.633 1 95.56 237 VAL A C 1
ATOM 1830 O O . VAL A 1 237 ? 4.586 -25.984 -12.727 1 95.56 237 VAL A O 1
ATOM 1833 N N . VAL A 1 238 ? 3.74 -27.516 -14.172 1 93.94 238 VAL A N 1
ATOM 1834 C CA . VAL A 1 238 ? 4.645 -28.594 -13.781 1 93.94 238 VAL A CA 1
ATOM 1835 C C . VAL A 1 238 ? 5.219 -29.266 -15.016 1 93.94 238 VAL A C 1
ATOM 1837 O O . VAL A 1 238 ? 4.52 -29.438 -16.016 1 93.94 238 VAL A O 1
ATOM 1840 N N . ALA A 1 239 ? 6.516 -29.594 -14.875 1 90.81 239 ALA A N 1
ATOM 1841 C CA . ALA A 1 239 ? 7.086 -30.406 -15.945 1 90.81 239 ALA A CA 1
ATOM 1842 C C . ALA A 1 239 ? 6.629 -31.859 -15.828 1 90.81 239 ALA A C 1
ATOM 1844 O O . ALA A 1 239 ? 6.605 -32.406 -14.734 1 90.81 239 ALA A O 1
ATOM 1845 N N . SER A 1 240 ? 6.227 -32.438 -16.938 1 90.75 240 SER A N 1
ATOM 1846 C CA . SER A 1 240 ? 5.734 -33.812 -16.891 1 90.75 240 SER A CA 1
ATOM 1847 C C . SER A 1 240 ? 6.621 -34.75 -17.719 1 90.75 240 SER A C 1
ATOM 1849 O O . SER A 1 240 ? 6.621 -35.969 -17.516 1 90.75 240 SER A O 1
ATOM 1851 N N . ALA A 1 241 ? 7.254 -34.344 -18.703 1 87.75 241 ALA A N 1
ATOM 1852 C CA . ALA A 1 241 ? 8.211 -35.031 -19.562 1 87.75 241 ALA A CA 1
ATOM 1853 C C . ALA A 1 241 ? 9.117 -34.031 -20.297 1 87.75 241 ALA A C 1
ATOM 1855 O O . ALA A 1 241 ? 8.977 -32.812 -20.125 1 87.75 241 ALA A O 1
ATOM 1856 N N . ASN A 1 242 ? 10.117 -34.625 -21.016 1 86.44 242 ASN A N 1
ATOM 1857 C CA . ASN A 1 242 ? 10.891 -33.75 -21.891 1 86.44 242 ASN A CA 1
ATOM 1858 C C . ASN A 1 242 ? 9.992 -33.031 -22.875 1 86.44 242 ASN A C 1
ATOM 1860 O O . ASN A 1 242 ? 9.242 -33.656 -23.625 1 86.44 242 ASN A O 1
ATOM 1864 N N . ASN A 1 243 ? 9.953 -31.75 -22.812 1 92.06 243 ASN A N 1
ATOM 1865 C CA . ASN A 1 243 ? 9.195 -30.828 -23.672 1 92.06 243 ASN A CA 1
ATOM 1866 C C . ASN A 1 243 ? 7.695 -31 -23.469 1 92.06 243 ASN A C 1
ATOM 1868 O O . ASN A 1 243 ? 6.93 -30.953 -24.438 1 92.06 243 ASN A O 1
ATOM 1872 N N . GLU A 1 244 ? 7.289 -31.391 -22.375 1 95 244 GLU A N 1
ATOM 1873 C CA . GLU A 1 244 ? 5.871 -31.484 -22.047 1 95 244 GLU A CA 1
ATOM 1874 C C . GLU A 1 244 ? 5.594 -30.859 -20.672 1 95 244 GLU A C 1
ATOM 1876 O O . GLU A 1 244 ? 6.332 -31.094 -19.719 1 95 244 GLU A O 1
ATOM 1881 N N . TRP A 1 245 ? 4.547 -30.141 -20.625 1 95.69 245 TRP A N 1
ATOM 1882 C CA . TRP A 1 245 ? 4.195 -29.375 -19.422 1 95.69 245 TRP A CA 1
ATOM 1883 C C . TRP A 1 245 ? 2.73 -29.594 -19.062 1 95.69 245 TRP A C 1
ATOM 1885 O O . TRP A 1 245 ? 1.875 -29.703 -19.938 1 95.69 245 TRP A O 1
ATOM 1895 N N . LEU A 1 246 ? 2.43 -29.719 -17.781 1 96.88 246 LEU A N 1
ATOM 1896 C CA . LEU A 1 246 ? 1.063 -29.703 -17.281 1 96.88 246 LEU A CA 1
ATOM 1897 C C . LEU A 1 246 ? 0.657 -28.312 -16.828 1 96.88 246 LEU A C 1
ATOM 1899 O O . LEU A 1 246 ? 1.296 -27.719 -15.961 1 96.88 246 LEU A O 1
ATOM 1903 N N . ILE A 1 247 ? -0.327 -27.75 -17.469 1 96.38 247 ILE A N 1
ATOM 1904 C CA . ILE A 1 247 ? -0.929 -26.484 -17.062 1 96.38 247 ILE A CA 1
ATOM 1905 C C . ILE A 1 247 ? -2.107 -26.75 -16.125 1 96.38 247 ILE A C 1
ATOM 1907 O O . ILE A 1 247 ? -3.088 -27.375 -16.516 1 96.38 247 ILE A O 1
ATOM 1911 N N . LEU A 1 248 ? -1.93 -26.266 -14.93 1 94.81 248 LEU A N 1
ATOM 1912 C CA . LEU A 1 248 ? -2.902 -26.547 -13.883 1 94.81 248 LEU A CA 1
ATOM 1913 C C . LEU A 1 248 ? -3.797 -25.328 -13.633 1 94.81 248 LEU A C 1
ATOM 1915 O O . LEU A 1 248 ? -3.309 -24.203 -13.531 1 94.81 248 LEU A O 1
ATOM 1919 N N . THR A 1 249 ? -5.059 -25.516 -13.594 1 93.19 249 THR A N 1
ATOM 1920 C CA . THR A 1 249 ? -6.023 -24.531 -13.125 1 93.19 249 THR A CA 1
ATOM 1921 C C . THR A 1 249 ? -6.691 -24.984 -11.836 1 93.19 249 THR A C 1
ATOM 1923 O O . THR A 1 249 ? -7.438 -25.969 -11.836 1 93.19 249 THR A O 1
ATOM 1926 N N . LEU A 1 250 ? -6.379 -24.297 -10.781 1 92.06 250 LEU A N 1
ATOM 1927 C CA . LEU A 1 250 ? -7.004 -24.609 -9.5 1 92.06 250 LEU A CA 1
ATOM 1928 C C . LEU A 1 250 ? -8.352 -23.922 -9.367 1 92.06 250 LEU A C 1
ATOM 1930 O O . LEU A 1 250 ? -8.414 -22.703 -9.156 1 92.06 250 LEU A O 1
ATOM 1934 N N . LEU A 1 251 ? -9.383 -24.688 -9.453 1 89.25 251 LEU A N 1
ATOM 1935 C CA . LEU A 1 251 ? -10.719 -24.109 -9.344 1 89.25 251 LEU A CA 1
ATOM 1936 C C . LEU A 1 251 ? -11.008 -23.656 -7.918 1 89.25 251 LEU A C 1
ATOM 1938 O O . LEU A 1 251 ? -11.289 -24.484 -7.047 1 89.25 251 LEU A O 1
ATOM 1942 N N . ARG A 1 252 ? -10.891 -22.344 -7.664 1 85.56 252 ARG A N 1
ATOM 1943 C CA . ARG A 1 252 ? -11.117 -21.656 -6.395 1 85.56 252 ARG A CA 1
ATOM 1944 C C . ARG A 1 252 ? -10.102 -22.094 -5.348 1 85.56 252 ARG A C 1
ATOM 1946 O O . ARG A 1 252 ? -10.391 -22.078 -4.148 1 85.56 252 ARG A O 1
ATOM 1953 N N . GLY A 1 253 ? -9.008 -22.578 -5.801 1 86.31 253 GLY A N 1
ATOM 1954 C CA . GLY A 1 253 ? -7.949 -23 -4.891 1 86.31 253 GLY A CA 1
ATOM 1955 C C . GLY A 1 253 ? -6.777 -22.031 -4.867 1 86.31 253 GLY A C 1
ATOM 1956 O O . GLY A 1 253 ? -6.617 -21.219 -5.777 1 86.31 253 GLY A O 1
ATOM 1957 N N . ALA A 1 254 ? -5.984 -22.172 -3.822 1 88 254 ALA A N 1
ATOM 1958 C CA . ALA A 1 254 ? -4.805 -21.312 -3.66 1 88 254 ALA A CA 1
ATOM 1959 C C . ALA A 1 254 ? -3.574 -21.969 -4.293 1 88 254 ALA A C 1
ATOM 1961 O O . ALA A 1 254 ? -3.432 -23.188 -4.281 1 88 254 ALA A O 1
ATOM 1962 N N . ALA A 1 255 ? -2.723 -21.078 -4.809 1 90.5 255 ALA A N 1
ATOM 1963 C CA . ALA A 1 255 ? -1.467 -21.547 -5.402 1 90.5 255 ALA A CA 1
ATOM 1964 C C . ALA A 1 255 ? -0.643 -22.328 -4.395 1 90.5 255 ALA A C 1
ATOM 1966 O O . ALA A 1 255 ? 0.081 -23.266 -4.766 1 90.5 255 ALA A O 1
ATOM 1967 N N . GLU A 1 256 ? -0.735 -21.984 -3.102 1 86.38 256 GLU A N 1
ATOM 1968 C CA . GLU A 1 256 ? 0.066 -22.609 -2.049 1 86.38 256 GLU A CA 1
ATOM 1969 C C . GLU A 1 256 ? -0.278 -24.078 -1.888 1 86.38 256 GLU A C 1
ATOM 1971 O O . GLU A 1 256 ? 0.496 -24.844 -1.305 1 86.38 256 GLU A O 1
ATOM 1976 N N . CYS A 1 257 ? -1.397 -24.484 -2.4 1 85.56 257 CYS A N 1
ATOM 1977 C CA . CYS A 1 257 ? -1.783 -25.891 -2.346 1 85.56 257 CYS A CA 1
ATOM 1978 C C . CYS A 1 257 ? -0.848 -26.75 -3.191 1 85.56 257 CYS A C 1
ATOM 1980 O O . CYS A 1 257 ? -0.753 -27.969 -2.986 1 85.56 257 CYS A O 1
ATOM 1982 N N . LEU A 1 258 ? -0.157 -26.188 -4.125 1 90.94 258 LEU A N 1
ATOM 1983 C CA . LEU A 1 258 ? 0.726 -26.922 -5.027 1 90.94 258 LEU A CA 1
ATOM 1984 C C . LEU A 1 258 ? 2.154 -26.938 -4.492 1 90.94 258 LEU A C 1
ATOM 1986 O O . LEU A 1 258 ? 3.055 -27.469 -5.137 1 90.94 258 LEU A O 1
ATOM 1990 N N . LEU A 1 259 ? 2.35 -26.328 -3.295 1 88.12 259 LEU A N 1
ATOM 1991 C CA . LEU A 1 259 ? 3.699 -26.203 -2.758 1 88.12 259 LEU A CA 1
ATOM 1992 C C . LEU A 1 259 ? 3.875 -27.062 -1.513 1 88.12 259 LEU A C 1
ATOM 1994 O O . LEU A 1 259 ? 2.984 -27.125 -0.664 1 88.12 259 LEU A O 1
ATOM 1998 N N . GLU A 1 260 ? 5.027 -27.703 -1.489 1 83.38 260 GLU A N 1
ATOM 1999 C CA . GLU A 1 260 ? 5.387 -28.453 -0.288 1 83.38 260 GLU A CA 1
ATOM 2000 C C . GLU A 1 260 ? 5.66 -27.516 0.884 1 83.38 260 GLU A C 1
ATOM 2002 O O . GLU A 1 260 ? 6.316 -26.484 0.72 1 83.38 260 GLU A O 1
ATOM 2007 N N . SER A 1 261 ? 4.832 -27.594 1.92 1 66.31 261 SER A N 1
ATOM 2008 C CA . SER A 1 261 ? 5.078 -26.766 3.094 1 66.31 261 SER A CA 1
ATOM 2009 C C . SER A 1 261 ? 6.246 -27.297 3.916 1 66.31 261 SER A C 1
ATOM 2011 O O . SER A 1 261 ? 6.379 -28.516 4.086 1 66.31 261 SER A O 1
ATOM 2013 N N . GLU A 1 262 ? 7.383 -26.641 4.008 1 53.12 262 GLU A N 1
ATOM 2014 C CA . GLU A 1 262 ? 8.445 -27.141 4.879 1 53.12 262 GLU A CA 1
ATOM 2015 C C . GLU A 1 262 ? 7.957 -27.281 6.32 1 53.12 262 GLU A C 1
ATOM 2017 O O . GLU A 1 262 ? 8.438 -28.125 7.066 1 53.12 262 GLU A O 1
ATOM 2022 N N . SER A 1 263 ? 7.332 -26.016 6.852 1 48.59 263 SER A N 1
ATOM 2023 C CA . SER A 1 263 ? 7.168 -26.047 8.305 1 48.59 263 SER A CA 1
ATOM 2024 C C . SER A 1 263 ? 6.008 -26.938 8.711 1 48.59 263 SER A C 1
ATOM 2026 O O . SER A 1 263 ? 5.633 -26.984 9.883 1 48.59 263 SER A O 1
ATOM 2028 N N . GLY A 1 264 ? 5.77 -28.047 8.25 1 42.44 264 GLY A N 1
ATOM 2029 C CA . GLY A 1 264 ? 4.754 -28.953 8.773 1 42.44 264 GLY A CA 1
ATOM 2030 C C . GLY A 1 264 ? 3.352 -28.391 8.711 1 42.44 264 GLY A C 1
ATOM 2031 O O . GLY A 1 264 ? 3.145 -27.297 8.164 1 42.44 264 GLY A O 1
ATOM 2032 N N . PRO A 1 265 ? 2.277 -29.141 9.211 1 38.72 265 PRO A N 1
ATOM 2033 C CA . PRO A 1 265 ? 0.852 -28.797 9.227 1 38.72 265 PRO A CA 1
ATOM 2034 C C . PRO A 1 265 ? 0.579 -27.406 9.773 1 38.72 265 PRO A C 1
ATOM 2036 O O . PRO A 1 265 ? -0.568 -27.062 10.078 1 38.72 265 PRO A O 1
ATOM 2039 N N . LYS A 1 266 ? 1.627 -26.703 10.133 1 37.38 266 LYS A N 1
ATOM 2040 C CA . LYS A 1 266 ? 1.336 -25.703 11.148 1 37.38 266 LYS A CA 1
ATOM 2041 C C . LYS A 1 266 ? 0.691 -24.469 10.531 1 37.38 266 LYS A C 1
ATOM 2043 O O . LYS A 1 266 ? 0.586 -23.422 11.188 1 37.38 266 LYS A O 1
ATOM 2048 N N . SER A 1 267 ? 0.605 -24.375 9.266 1 43.41 267 SER A N 1
ATOM 2049 C CA . SER A 1 267 ? 0.022 -23.062 8.992 1 43.41 267 SER A CA 1
ATOM 2050 C C . SER A 1 267 ? -1.46 -23.031 9.352 1 43.41 267 SER A C 1
ATOM 2052 O O . SER A 1 267 ? -2.234 -23.875 8.883 1 43.41 267 SER A O 1
ATOM 2054 N N . SER A 1 268 ? -1.784 -22.469 10.438 1 42.19 268 SER A N 1
ATOM 2055 C CA . SER A 1 268 ? -3.115 -22.297 11.008 1 42.19 268 SER A CA 1
ATOM 2056 C C . SER A 1 268 ? -4.086 -21.719 9.984 1 42.19 268 SER A C 1
ATOM 2058 O O . SER A 1 268 ? -5.289 -21.625 10.242 1 42.19 268 SER A O 1
ATOM 2060 N N . THR A 1 269 ? -3.539 -21.234 8.938 1 46.38 269 THR A N 1
ATOM 2061 C CA . THR A 1 269 ? -4.539 -20.609 8.086 1 46.38 269 THR A CA 1
ATOM 2062 C C . THR A 1 269 ? -5.133 -21.609 7.105 1 46.38 269 THR A C 1
ATOM 2064 O O . THR A 1 269 ? -4.402 -22.344 6.43 1 46.38 269 THR A O 1
ATOM 2067 N N . LEU A 1 270 ? -6.402 -21.828 7.316 1 47.16 270 LEU A N 1
ATOM 2068 C CA . LEU A 1 270 ? -7.176 -22.672 6.418 1 47.16 270 LEU A CA 1
ATOM 2069 C C . LEU A 1 270 ? -7 -22.234 4.969 1 47.16 270 LEU A C 1
ATOM 2071 O O . LEU A 1 270 ? -7.242 -21.062 4.641 1 47.16 270 LEU A O 1
ATOM 2075 N N . ILE A 1 271 ? -6.094 -22.969 4.258 1 56.78 271 ILE A N 1
ATOM 2076 C CA . ILE A 1 271 ? -5.988 -22.734 2.822 1 56.78 271 ILE A CA 1
ATOM 2077 C C . ILE A 1 271 ? -6.934 -23.656 2.07 1 56.78 271 ILE A C 1
ATOM 2079 O O . ILE A 1 271 ? -6.969 -24.859 2.332 1 56.78 271 ILE A O 1
ATOM 2083 N N . THR A 1 272 ? -7.895 -23.062 1.355 1 63.78 272 THR A N 1
ATOM 2084 C CA . THR A 1 272 ? -8.789 -23.859 0.516 1 63.78 272 THR A CA 1
ATOM 2085 C C . THR A 1 272 ? -8.062 -24.359 -0.729 1 63.78 272 THR A C 1
ATOM 2087 O O . THR A 1 272 ? -7.445 -23.562 -1.451 1 63.78 272 THR A O 1
ATOM 2090 N N . CYS A 1 273 ? -7.898 -25.625 -0.771 1 70.75 273 CYS A N 1
ATOM 2091 C CA . CYS A 1 273 ? -7.301 -26.25 -1.95 1 70.75 273 CYS A CA 1
ATOM 2092 C C . CYS A 1 273 ? -8.367 -26.891 -2.828 1 70.75 273 CYS A C 1
ATOM 2094 O O . CYS A 1 273 ? -9.352 -27.438 -2.32 1 70.75 273 CYS A O 1
ATOM 2096 N N . MET B 1 1 ? 23.484 -6.652 32.188 1 19.11 1 MET B N 1
ATOM 2097 C CA . MET B 1 1 ? 22.188 -7.102 32.656 1 19.11 1 MET B CA 1
ATOM 2098 C C . MET B 1 1 ? 21.062 -6.551 31.797 1 19.11 1 MET B C 1
ATOM 2100 O O . MET B 1 1 ? 20.75 -5.359 31.844 1 19.11 1 MET B O 1
ATOM 2104 N N . PHE B 1 2 ? 20.797 -6.91 30.578 1 19.97 2 PHE B N 1
ATOM 2105 C CA . PHE B 1 2 ? 20.203 -6.293 29.406 1 19.97 2 PHE B CA 1
ATOM 2106 C C . PHE B 1 2 ? 18.688 -6.301 29.5 1 19.97 2 PHE B C 1
ATOM 2108 O O . PHE B 1 2 ? 18.078 -7.348 29.719 1 19.97 2 PHE B O 1
ATOM 2115 N N . SER B 1 3 ? 18.016 -5.289 30.141 1 17.38 3 SER B N 1
ATOM 2116 C CA . SER B 1 3 ? 16.641 -5.184 30.594 1 17.38 3 SER B CA 1
ATOM 2117 C C . SER B 1 3 ? 15.664 -5.461 29.438 1 17.38 3 SER B C 1
ATOM 2119 O O . SER B 1 3 ? 15.844 -4.941 28.344 1 17.38 3 SER B O 1
ATOM 2121 N N . LYS B 1 4 ? 15.023 -6.613 29.516 1 19.23 4 LYS B N 1
ATOM 2122 C CA . LYS B 1 4 ? 14 -7.223 28.672 1 19.23 4 LYS B CA 1
ATOM 2123 C C . LYS B 1 4 ? 12.805 -6.289 28.484 1 19.23 4 LYS B C 1
ATOM 2125 O O . LYS B 1 4 ? 12.188 -5.863 29.469 1 19.23 4 LYS B O 1
ATOM 2130 N N . PHE B 1 5 ? 12.828 -5.289 27.609 1 18.03 5 PHE B N 1
ATOM 2131 C CA . PHE B 1 5 ? 11.758 -4.316 27.391 1 18.03 5 PHE B CA 1
ATOM 2132 C C . PHE B 1 5 ? 10.453 -5.012 27.047 1 18.03 5 PHE B C 1
ATOM 2134 O O . PHE B 1 5 ? 10.414 -5.836 26.125 1 18.03 5 PHE B O 1
ATOM 2141 N N . THR B 1 6 ? 9.656 -5.355 28.094 1 18.19 6 THR B N 1
ATOM 2142 C CA . THR B 1 6 ? 8.352 -6.008 28.062 1 18.19 6 THR B CA 1
ATOM 2143 C C . THR B 1 6 ? 7.336 -5.148 27.312 1 18.19 6 THR B C 1
ATOM 2145 O O . THR B 1 6 ? 7.109 -3.988 27.672 1 18.19 6 THR B O 1
ATOM 2148 N N . CYS B 1 7 ? 7.164 -5.273 26.125 1 20.23 7 CYS B N 1
ATOM 2149 C CA . CYS B 1 7 ? 6.152 -4.594 25.328 1 20.23 7 CYS B CA 1
ATOM 2150 C C . CYS B 1 7 ? 4.754 -4.902 25.844 1 20.23 7 CYS B C 1
ATOM 2152 O O . CYS B 1 7 ? 4.332 -6.059 25.859 1 20.23 7 CYS B O 1
ATOM 2154 N N . LEU B 1 8 ? 4.395 -4.195 26.906 1 20.44 8 LEU B N 1
ATOM 2155 C CA . LEU B 1 8 ? 3.104 -4.316 27.578 1 20.44 8 LEU B CA 1
ATOM 2156 C C . LEU B 1 8 ? 1.961 -4.082 26.594 1 20.44 8 LEU B C 1
ATOM 2158 O O . LEU B 1 8 ? 1.855 -3.006 26 1 20.44 8 LEU B O 1
ATOM 2162 N N . VAL B 1 9 ? 1.515 -5.07 25.906 1 22.59 9 VAL B N 1
ATOM 2163 C CA . VAL B 1 9 ? 0.299 -5.09 25.109 1 22.59 9 VAL B CA 1
ATOM 2164 C C . VAL B 1 9 ? -0.926 -5 26.016 1 22.59 9 VAL B C 1
ATOM 2166 O O . VAL B 1 9 ? -1.114 -5.84 26.891 1 22.59 9 VAL B O 1
ATOM 2169 N N . ASP B 1 10 ? -1.337 -3.818 26.406 1 22.61 10 ASP B N 1
ATOM 2170 C CA . ASP B 1 10 ? -2.562 -3.695 27.188 1 22.61 10 ASP B CA 1
ATOM 2171 C C . ASP B 1 10 ? -3.744 -4.336 26.469 1 22.61 10 ASP B C 1
ATOM 2173 O O . ASP B 1 10 ? -4.07 -3.955 25.344 1 22.61 10 ASP B O 1
ATOM 2177 N N . PRO B 1 11 ? -4.375 -5.41 26.875 1 23.62 11 PRO B N 1
ATOM 2178 C CA . PRO B 1 11 ? -5.457 -6.262 26.391 1 23.62 11 PRO B CA 1
ATOM 2179 C C . PRO B 1 11 ? -6.793 -5.523 26.297 1 23.62 11 PRO B C 1
ATOM 2181 O O . PRO B 1 11 ? -7.734 -6.023 25.672 1 23.62 11 PRO B O 1
ATOM 2184 N N . SER B 1 12 ? -7.113 -4.727 27.359 1 23.55 12 SER B N 1
ATOM 2185 C CA . SER B 1 12 ? -8.461 -4.211 27.578 1 23.55 12 SER B CA 1
ATOM 2186 C C . SER B 1 12 ? -8.93 -3.385 26.375 1 23.55 12 SER B C 1
ATOM 2188 O O . SER B 1 12 ? -10.102 -2.986 26.312 1 23.55 12 SER B O 1
ATOM 2190 N N . LEU B 1 13 ? -8.07 -2.656 25.859 1 22.73 13 LEU B N 1
ATOM 2191 C CA . LEU B 1 13 ? -8.578 -1.707 24.875 1 22.73 13 LEU B CA 1
ATOM 2192 C C . LEU B 1 13 ? -9.227 -2.434 23.703 1 22.73 13 LEU B C 1
ATOM 2194 O O . LEU B 1 13 ? -8.547 -3.16 22.969 1 22.73 13 LEU B O 1
ATOM 2198 N N . ASP B 1 14 ? -10.492 -2.721 24.094 1 20.92 14 ASP B N 1
ATOM 2199 C CA . ASP B 1 14 ? -11.539 -3.371 23.312 1 20.92 14 ASP B CA 1
ATOM 2200 C C . ASP B 1 14 ? -11.664 -2.736 21.938 1 20.92 14 ASP B C 1
ATOM 2202 O O . ASP B 1 14 ? -12.172 -1.619 21.812 1 20.92 14 ASP B O 1
ATOM 2206 N N . CYS B 1 15 ? -10.711 -2.641 21.375 1 22.56 15 CYS B N 1
ATOM 2207 C CA . CYS B 1 15 ? -10.508 -1.942 20.109 1 22.56 15 CYS B CA 1
ATOM 2208 C C . CYS B 1 15 ? -11.422 -2.502 19.031 1 22.56 15 CYS B C 1
ATOM 2210 O O . CYS B 1 15 ? -11.219 -2.242 17.844 1 22.56 15 CYS B O 1
ATOM 2212 N N . ARG B 1 16 ? -12.414 -3.32 19.5 1 24.36 16 ARG B N 1
ATOM 2213 C CA . ARG B 1 16 ? -13.273 -3.943 18.5 1 24.36 16 ARG B CA 1
ATOM 2214 C C . ARG B 1 16 ? -14.312 -2.955 17.969 1 24.36 16 ARG B C 1
ATOM 2216 O O . ARG B 1 16 ? -15.492 -3.035 18.328 1 24.36 16 ARG B O 1
ATOM 2223 N N . LEU B 1 17 ? -14.102 -1.665 18.078 1 22.05 17 LEU B N 1
ATOM 2224 C CA . LEU B 1 17 ? -15.266 -0.9 17.656 1 22.05 17 LEU B CA 1
ATOM 2225 C C . LEU B 1 17 ? -15.672 -1.268 16.234 1 22.05 17 LEU B C 1
ATOM 2227 O O . LEU B 1 17 ? -14.805 -1.46 15.367 1 22.05 17 LEU B O 1
ATOM 2231 N N . SER B 1 18 ? -16.797 -1.787 16.016 1 21.77 18 SER B N 1
ATOM 2232 C CA . SER B 1 18 ? -17.578 -2.264 14.867 1 21.77 18 SER B CA 1
ATOM 2233 C C . SER B 1 18 ? -17.672 -1.199 13.781 1 21.77 18 SER B C 1
ATOM 2235 O O . SER B 1 18 ? -18.547 -1.266 12.922 1 21.77 18 SER B O 1
ATOM 2237 N N . HIS B 1 19 ? -17.078 -0.016 14.008 1 22.84 19 HIS B N 1
ATOM 2238 C CA . HIS B 1 19 ? -17.578 0.922 13.016 1 22.84 19 HIS B CA 1
ATOM 2239 C C . HIS B 1 19 ? -17.375 0.394 11.594 1 22.84 19 HIS B C 1
ATOM 2241 O O . HIS B 1 19 ? -16.375 -0.279 11.32 1 22.84 19 HIS B O 1
ATOM 2247 N N . GLU B 1 20 ? -18.422 0.265 10.898 1 23.5 20 GLU B N 1
ATOM 2248 C CA . GLU B 1 20 ? -18.547 0.093 9.453 1 23.5 20 GLU B CA 1
ATOM 2249 C C . GLU B 1 20 ? -17.531 0.939 8.703 1 23.5 20 GLU B C 1
ATOM 2251 O O . GLU B 1 20 ? -17.609 2.17 8.719 1 23.5 20 GLU B O 1
ATOM 2256 N N . PHE B 1 21 ? -16.391 0.795 9.094 1 25.89 21 PHE B N 1
ATOM 2257 C CA . PHE B 1 21 ? -15.297 1.464 8.383 1 25.89 21 PHE B CA 1
ATOM 2258 C C . PHE B 1 21 ? -15.562 1.499 6.887 1 25.89 21 PHE B C 1
ATOM 2260 O O . PHE B 1 21 ? -15.664 0.451 6.242 1 25.89 21 PHE B O 1
ATOM 2267 N N . SER B 1 22 ? -16.203 2.5 6.418 1 26.03 22 SER B N 1
ATOM 2268 C CA . SER B 1 22 ? -16.391 2.748 4.992 1 26.03 22 SER B CA 1
ATOM 2269 C C . SER B 1 22 ? -15.102 2.463 4.211 1 26.03 22 SER B C 1
ATOM 2271 O O . SER B 1 22 ? -14.062 2.166 4.801 1 26.03 22 SER B O 1
ATOM 2273 N N . SER B 1 23 ? -14.922 3.227 3.049 1 26.25 23 SER B N 1
ATOM 2274 C CA . SER B 1 23 ? -14.078 3.018 1.881 1 26.25 23 SER B CA 1
ATOM 2275 C C . SER B 1 23 ? -12.609 3.262 2.213 1 26.25 23 SER B C 1
ATOM 2277 O O . SER B 1 23 ? -12.281 4.148 3.006 1 26.25 23 SER B O 1
ATOM 2279 N N . PRO B 1 24 ? -11.742 2.273 2.492 1 28.67 24 PRO B N 1
ATOM 2280 C CA . PRO B 1 24 ? -10.336 2.65 2.596 1 28.67 24 PRO B CA 1
ATOM 2281 C C . PRO B 1 24 ? -10.055 4.047 2.047 1 28.67 24 PRO B C 1
ATOM 2283 O O . PRO B 1 24 ? -10.82 4.555 1.225 1 28.67 24 PRO B O 1
ATOM 2286 N N . PRO B 1 25 ? -9.383 4.961 2.918 1 28.55 25 PRO B N 1
ATOM 2287 C CA . PRO B 1 25 ? -9.203 6.172 2.115 1 28.55 25 PRO B CA 1
ATOM 2288 C C . PRO B 1 25 ? -9.266 5.898 0.614 1 28.55 25 PRO B C 1
ATOM 2290 O O . PRO B 1 25 ? -8.656 4.941 0.134 1 28.55 25 PRO B O 1
ATOM 2293 N N . ARG B 1 26 ? -10.453 6.02 0.042 1 29.69 26 ARG B N 1
ATOM 2294 C CA . ARG B 1 26 ? -10.586 5.922 -1.408 1 29.69 26 ARG B CA 1
ATOM 2295 C C . ARG B 1 26 ? -9.328 6.43 -2.105 1 29.69 26 ARG B C 1
ATOM 2297 O O . ARG B 1 26 ? -8.781 7.473 -1.734 1 29.69 26 ARG B O 1
ATOM 2304 N N . PRO B 1 27 ? -8.477 5.441 -2.557 1 29.72 27 PRO B N 1
ATOM 2305 C CA . PRO B 1 27 ? -7.676 6.27 -3.459 1 29.72 27 PRO B CA 1
ATOM 2306 C C . PRO B 1 27 ? -8.391 7.555 -3.875 1 29.72 27 PRO B C 1
ATOM 2308 O O . PRO B 1 27 ? -9.609 7.551 -4.066 1 29.72 27 PRO B O 1
ATOM 2311 N N . LEU B 1 28 ? -8.125 8.656 -3.18 1 29.48 28 LEU B N 1
ATOM 2312 C CA . LEU B 1 28 ? -8.82 9.742 -3.859 1 29.48 28 LEU B CA 1
ATOM 2313 C C . LEU B 1 28 ? -9.312 9.297 -5.234 1 29.48 28 LEU B C 1
ATOM 2315 O O . LEU B 1 28 ? -8.531 8.773 -6.035 1 29.48 28 LEU B O 1
ATOM 2319 N N . ALA B 1 29 ? -10.484 8.805 -5.312 1 30.45 29 ALA B N 1
ATOM 2320 C CA . ALA B 1 29 ? -11.102 8.906 -6.633 1 30.45 29 ALA B CA 1
ATOM 2321 C C . ALA B 1 29 ? -10.555 10.102 -7.41 1 30.45 29 ALA B C 1
ATOM 2323 O O . ALA B 1 29 ? -11.148 11.18 -7.402 1 30.45 29 ALA B O 1
ATOM 2324 N N . GLU B 1 30 ? -9.523 10.828 -6.977 1 29.41 30 GLU B N 1
ATOM 2325 C CA . GLU B 1 30 ? -9.375 11.938 -7.914 1 29.41 30 GLU B CA 1
ATOM 2326 C C . GLU B 1 30 ? -9.75 11.516 -9.328 1 29.41 30 GLU B C 1
ATOM 2328 O O . GLU B 1 30 ? -9.391 10.422 -9.773 1 29.41 30 GLU B O 1
ATOM 2333 N N . LYS B 1 31 ? -10.727 12.07 -9.883 1 34.72 31 LYS B N 1
ATOM 2334 C CA . LYS B 1 31 ? -10.969 12.188 -11.32 1 34.72 31 LYS B CA 1
ATOM 2335 C C . LYS B 1 31 ? -9.711 11.867 -12.117 1 34.72 31 LYS B C 1
ATOM 2337 O O . LYS B 1 31 ? -9.789 11.5 -13.289 1 34.72 31 LYS B O 1
ATOM 2342 N N . GLY B 1 32 ? -8.594 12.406 -11.57 1 30.5 32 GLY B N 1
ATOM 2343 C CA . GLY B 1 32 ? -7.348 12.406 -12.32 1 30.5 32 GLY B CA 1
ATOM 2344 C C . GLY B 1 32 ? -6.551 11.125 -12.164 1 30.5 32 GLY B C 1
ATOM 2345 O O . GLY B 1 32 ? -5.352 11.102 -12.438 1 30.5 32 GLY B O 1
ATOM 2346 N N . PHE B 1 33 ? -6.828 10.391 -11.094 1 35.16 33 PHE B N 1
ATOM 2347 C CA . PHE B 1 33 ? -5.969 9.227 -11.242 1 35.16 33 PHE B CA 1
ATOM 2348 C C . PHE B 1 33 ? -6.227 8.531 -12.578 1 35.16 33 PHE B C 1
ATOM 2350 O O . PHE B 1 33 ? -7.375 8.258 -12.93 1 35.16 33 PHE B O 1
ATOM 2357 N N . PRO B 1 34 ? -5.305 8.594 -13.336 1 35.19 34 PRO B N 1
ATOM 2358 C CA . PRO B 1 34 ? -5.531 7.996 -14.656 1 35.19 34 PRO B CA 1
ATOM 2359 C C . PRO B 1 34 ? -6.145 6.598 -14.57 1 35.19 34 PRO B C 1
ATOM 2361 O O . PRO B 1 34 ? -5.984 5.91 -13.562 1 35.19 34 PRO B O 1
ATOM 2364 N N . ALA B 1 35 ? -7.102 6.25 -15.328 1 38.56 35 ALA B N 1
ATOM 2365 C CA . ALA B 1 35 ? -7.805 5.023 -15.711 1 38.56 35 ALA B CA 1
ATOM 2366 C C . ALA B 1 35 ? -6.945 3.793 -15.43 1 38.56 35 ALA B C 1
ATOM 2368 O O . ALA B 1 35 ? -7.441 2.666 -15.445 1 38.56 35 ALA B O 1
ATOM 2369 N N . ASN B 1 36 ? -5.602 3.941 -15.344 1 43.84 36 ASN B N 1
ATOM 2370 C CA . ASN B 1 36 ? -4.828 2.711 -15.227 1 43.84 36 ASN B CA 1
ATOM 2371 C C . ASN B 1 36 ? -4.617 2.316 -13.773 1 43.84 36 ASN B C 1
ATOM 2373 O O . ASN B 1 36 ? -3.52 1.921 -13.383 1 43.84 36 ASN B O 1
ATOM 2377 N N . ALA B 1 37 ? -5.566 2.582 -12.844 1 48.53 37 ALA B N 1
ATOM 2378 C CA . ALA B 1 37 ? -5.613 2.25 -11.422 1 48.53 37 ALA B CA 1
ATOM 2379 C C . ALA B 1 37 ? -5.27 0.781 -11.188 1 48.53 37 ALA B C 1
ATOM 2381 O O . ALA B 1 37 ? -5.004 0.372 -10.062 1 48.53 37 ALA B O 1
ATOM 2382 N N . TRP B 1 38 ? -5.133 0.149 -12.25 1 55.47 38 TRP B N 1
ATOM 2383 C CA . TRP B 1 38 ? -4.953 -1.288 -12.07 1 55.47 38 TRP B CA 1
ATOM 2384 C C . TRP B 1 38 ? -3.477 -1.634 -11.898 1 55.47 38 TRP B C 1
ATOM 2386 O O . TRP B 1 38 ? -3.123 -2.801 -11.719 1 55.47 38 TRP B O 1
ATOM 2396 N N . ASP B 1 39 ? -2.754 -0.55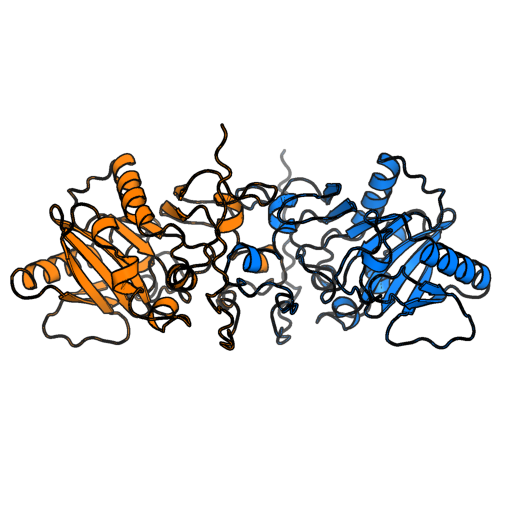9 -11.828 1 66.75 39 ASP B N 1
ATOM 2397 C CA . ASP B 1 39 ? -1.346 -0.863 -11.602 1 66.75 39 ASP B CA 1
ATOM 2398 C C . ASP B 1 39 ? -0.978 -0.689 -10.133 1 66.75 39 ASP B C 1
ATOM 2400 O O . ASP B 1 39 ? -1.681 -0.002 -9.383 1 66.75 39 ASP B O 1
ATOM 2404 N N . ASN B 1 40 ? -0.063 -1.538 -9.773 1 69.75 40 ASN B N 1
ATOM 2405 C CA . ASN B 1 40 ? 0.413 -1.544 -8.398 1 69.75 40 ASN B CA 1
ATOM 2406 C C . ASN B 1 40 ? 0.823 -0.147 -7.938 1 69.75 40 ASN B C 1
ATOM 2408 O O . ASN B 1 40 ? 0.619 0.215 -6.777 1 69.75 40 ASN B O 1
ATOM 2412 N N . LYS B 1 41 ? 1.348 0.648 -8.867 1 71.81 41 LYS B N 1
ATOM 2413 C CA . LYS B 1 41 ? 1.792 1.996 -8.523 1 71.81 41 LYS B CA 1
ATOM 2414 C C . LYS B 1 41 ? 0.629 2.848 -8.023 1 71.81 41 LYS B C 1
ATOM 2416 O O . LYS B 1 41 ? 0.739 3.512 -6.992 1 71.81 41 LYS B O 1
ATOM 2421 N N . ASN B 1 42 ? -0.479 2.705 -8.695 1 71.88 42 ASN B N 1
ATOM 2422 C CA . ASN B 1 42 ? -1.623 3.529 -8.312 1 71.88 42 ASN B CA 1
ATOM 2423 C C . ASN B 1 42 ? -2.311 2.992 -7.062 1 71.88 42 ASN B C 1
ATOM 2425 O O . ASN B 1 42 ? -2.723 3.766 -6.195 1 71.88 42 ASN B O 1
ATOM 2429 N N . TYR B 1 43 ? -2.281 1.628 -6.969 1 74.25 43 TYR B N 1
ATOM 2430 C CA . TYR B 1 43 ? -2.943 1.019 -5.816 1 74.25 43 TYR B CA 1
ATOM 2431 C C . TYR B 1 43 ? -2.1 1.175 -4.559 1 74.25 43 TYR B C 1
ATOM 2433 O O . TYR B 1 43 ? -2.637 1.336 -3.459 1 74.25 43 TYR B O 1
ATOM 2441 N N . CYS B 1 44 ? -0.839 1.101 -4.766 1 84.06 44 CYS B N 1
ATOM 2442 C CA . CYS B 1 44 ? 0.08 1.141 -3.635 1 84.06 44 CYS B CA 1
ATOM 2443 C C . CYS B 1 44 ? 0.654 2.539 -3.447 1 84.06 44 CYS B C 1
ATOM 2445 O O . CYS B 1 44 ? 1.457 2.77 -2.543 1 84.06 44 CYS B O 1
ATOM 2447 N N . PHE B 1 45 ? 0.163 3.477 -4.281 1 82.75 45 PHE B N 1
ATOM 2448 C CA . PHE B 1 45 ? 0.674 4.84 -4.254 1 82.75 45 PHE B CA 1
ATOM 2449 C C . PHE B 1 45 ? 0.554 5.438 -2.855 1 82.75 45 PHE B C 1
ATOM 2451 O O . PHE B 1 45 ? 1.495 6.059 -2.357 1 82.75 45 PHE B O 1
ATOM 2458 N N . GLY B 1 46 ? -0.545 5.145 -2.217 1 85.56 46 GLY B N 1
ATOM 2459 C CA . GLY B 1 46 ? -0.811 5.723 -0.91 1 85.56 46 GLY B CA 1
ATOM 2460 C C . GLY B 1 46 ? 0.132 5.223 0.168 1 85.56 46 GLY B C 1
ATOM 2461 O O . GLY B 1 46 ? 0.189 5.789 1.263 1 85.56 46 GLY B O 1
ATOM 2462 N N . CYS B 1 47 ? 0.934 4.246 -0.129 1 88.69 47 CYS B N 1
ATOM 2463 C CA . CYS B 1 47 ? 1.791 3.637 0.882 1 88.69 47 CYS B CA 1
ATOM 2464 C C . CYS B 1 47 ? 3.252 3.998 0.648 1 88.69 47 CYS B C 1
ATOM 2466 O O . CYS B 1 47 ? 4.145 3.445 1.295 1 88.69 47 CYS B O 1
ATOM 2468 N N . PHE B 1 48 ? 3.543 4.961 -0.234 1 89.69 48 PHE B N 1
ATOM 2469 C CA . PHE B 1 48 ? 4.91 5.297 -0.61 1 89.69 48 PHE B CA 1
ATOM 2470 C C . PHE B 1 48 ? 5.676 5.867 0.579 1 89.69 48 PHE B C 1
ATOM 2472 O O . PHE B 1 48 ? 6.781 5.418 0.886 1 89.69 48 PHE B O 1
ATOM 2479 N N . LEU B 1 49 ? 5.109 6.809 1.302 1 91.5 49 LEU B N 1
ATOM 2480 C CA . LEU B 1 49 ? 5.816 7.445 2.41 1 91.5 49 LEU B CA 1
ATOM 2481 C C . LEU B 1 49 ? 6.223 6.414 3.457 1 91.5 49 LEU B C 1
ATOM 2483 O O . LEU B 1 49 ? 7.348 6.441 3.959 1 91.5 49 LEU B O 1
ATOM 2487 N N . TYR B 1 50 ? 5.309 5.523 3.768 1 92.25 50 TYR B N 1
ATOM 2488 C CA . TYR B 1 50 ? 5.566 4.492 4.77 1 92.25 50 TYR B CA 1
ATOM 2489 C C . TYR B 1 50 ? 6.746 3.617 4.355 1 92.25 50 TYR B C 1
ATOM 2491 O O . TYR B 1 50 ? 7.711 3.467 5.105 1 92.25 50 TYR B O 1
ATOM 2499 N N . PHE B 1 51 ? 6.723 3.123 3.182 1 91.69 51 PHE B N 1
ATOM 2500 C CA . PHE B 1 51 ? 7.723 2.146 2.764 1 91.69 51 PHE B CA 1
ATOM 2501 C C . PHE B 1 51 ? 9.047 2.832 2.441 1 91.69 51 PHE B C 1
ATOM 2503 O O . PHE B 1 51 ? 10.117 2.299 2.744 1 91.69 51 PHE B O 1
ATOM 2510 N N . ALA B 1 52 ? 9.008 4 1.817 1 91.06 52 ALA B N 1
ATOM 2511 C CA . ALA B 1 52 ? 10.219 4.668 1.344 1 91.06 52 ALA B CA 1
ATOM 2512 C C . ALA B 1 52 ? 10.984 5.305 2.502 1 91.06 52 ALA B C 1
ATOM 2514 O O . ALA B 1 52 ? 12.211 5.367 2.484 1 91.06 52 ALA B O 1
ATOM 2515 N N . HIS B 1 53 ? 10.227 5.711 3.543 1 91.69 53 HIS B N 1
ATOM 2516 C CA . HIS B 1 53 ? 10.914 6.594 4.48 1 91.69 53 HIS B CA 1
ATOM 2517 C C . HIS B 1 53 ? 10.82 6.059 5.906 1 91.69 53 HIS B C 1
ATOM 2519 O O . HIS B 1 53 ? 11.555 6.508 6.789 1 91.69 53 HIS B O 1
ATOM 2525 N N . CYS B 1 54 ? 9.992 5.094 6.18 1 92.19 54 CYS B N 1
ATOM 2526 C CA . CYS B 1 54 ? 9.828 4.656 7.559 1 92.19 54 CYS B CA 1
ATOM 2527 C C . CYS B 1 54 ? 10.242 3.203 7.727 1 92.19 54 CYS B C 1
ATOM 2529 O O . CYS B 1 54 ? 10.32 2.697 8.844 1 92.19 54 CYS B O 1
ATOM 2531 N N . THR B 1 55 ? 10.422 2.482 6.664 1 90.25 55 THR B N 1
ATOM 2532 C CA . THR B 1 55 ? 10.758 1.066 6.781 1 90.25 55 THR B CA 1
ATOM 2533 C C . THR B 1 55 ? 12.062 0.759 6.059 1 90.25 55 THR B C 1
ATOM 2535 O O . THR B 1 55 ? 12.508 1.529 5.203 1 90.25 55 THR B O 1
ATOM 2538 N N . GLN B 1 56 ? 12.633 -0.357 6.5 1 89.12 56 GLN B N 1
ATOM 2539 C CA . GLN B 1 56 ? 13.727 -0.986 5.762 1 89.12 56 GLN B CA 1
ATOM 2540 C C . GLN B 1 56 ? 13.188 -1.889 4.652 1 89.12 56 GLN B C 1
ATOM 2542 O O . GLN B 1 56 ? 11.984 -2.117 4.559 1 89.12 56 GLN B O 1
ATOM 2547 N N . LYS B 1 57 ? 14.062 -2.41 3.82 1 83.19 57 LYS B N 1
ATOM 2548 C CA . LYS B 1 57 ? 13.664 -3.252 2.695 1 83.19 57 LYS B CA 1
ATOM 2549 C C . LYS B 1 57 ? 12.953 -4.512 3.178 1 83.19 57 LYS B C 1
ATOM 2551 O O . LYS B 1 57 ? 12.078 -5.043 2.484 1 83.19 57 LYS B O 1
ATOM 2556 N N . ASP B 1 58 ? 13.289 -4.938 4.363 1 83.56 58 ASP B N 1
ATOM 2557 C CA . ASP B 1 58 ? 12.672 -6.156 4.867 1 83.56 58 ASP B CA 1
ATOM 2558 C C . ASP B 1 58 ? 11.352 -5.852 5.574 1 83.56 58 ASP B C 1
ATOM 2560 O O . ASP B 1 58 ? 10.711 -6.754 6.121 1 83.56 58 ASP B O 1
ATOM 2564 N N . GLY B 1 59 ? 10.992 -4.562 5.566 1 85.62 59 GLY B N 1
ATOM 2565 C CA . GLY B 1 59 ? 9.719 -4.168 6.141 1 85.62 59 GLY B CA 1
ATOM 2566 C C . GLY B 1 59 ? 9.812 -3.762 7.598 1 85.62 59 GLY B C 1
ATOM 2567 O O . GLY B 1 59 ? 8.828 -3.311 8.188 1 85.62 59 GLY B O 1
ATOM 2568 N N . SER B 1 60 ? 11.016 -3.988 8.156 1 86.44 60 SER B N 1
ATOM 2569 C CA . SER B 1 60 ? 11.188 -3.506 9.523 1 86.44 60 SER B CA 1
ATOM 2570 C C . SER B 1 60 ? 11.242 -1.983 9.57 1 86.44 60 SER B C 1
ATOM 2572 O O . SER B 1 60 ? 11.617 -1.339 8.594 1 86.44 60 SER B O 1
ATOM 2574 N N . MET B 1 61 ? 10.812 -1.443 10.703 1 87.25 61 MET B N 1
ATOM 2575 C CA . MET B 1 61 ? 10.812 0.01 10.844 1 87.25 61 MET B CA 1
ATOM 2576 C C . MET B 1 61 ? 12.234 0.55 10.922 1 87.25 61 MET B C 1
ATOM 2578 O O . MET B 1 61 ? 13.117 -0.103 11.477 1 87.25 61 MET B O 1
ATOM 2582 N N . ASN B 1 62 ? 12.445 1.771 10.336 1 87.75 62 ASN B N 1
ATOM 2583 C CA . ASN B 1 62 ? 13.711 2.48 10.531 1 87.75 62 ASN B CA 1
ATOM 2584 C C . ASN B 1 62 ? 13.969 2.766 12.008 1 87.75 62 ASN B C 1
ATOM 2586 O O . ASN B 1 62 ? 13.039 2.773 12.82 1 87.75 62 ASN B O 1
ATOM 2590 N N . THR B 1 63 ? 15.195 2.986 12.258 1 87 63 THR B N 1
ATOM 2591 C CA . THR B 1 63 ? 15.562 3.344 13.625 1 87 63 THR B CA 1
ATOM 2592 C C . THR B 1 63 ? 15.227 4.805 13.914 1 87 63 THR B C 1
ATOM 2594 O O . THR B 1 63 ? 15.109 5.613 12.992 1 87 63 THR B O 1
ATOM 2597 N N . GLY B 1 64 ? 14.992 5.148 15.227 1 84.12 64 GLY B N 1
ATOM 2598 C CA . GLY B 1 64 ? 14.641 6.508 15.609 1 84.12 64 GLY B CA 1
ATOM 2599 C C . GLY B 1 64 ? 13.148 6.711 15.781 1 84.12 64 GLY B C 1
ATOM 2600 O O . GLY B 1 64 ? 12.359 5.824 15.461 1 84.12 64 GLY B O 1
ATOM 2601 N N . THR B 1 65 ? 12.805 7.906 16.219 1 83.56 65 THR B N 1
ATOM 2602 C CA . THR B 1 65 ? 11.406 8.156 16.547 1 83.56 65 THR B CA 1
ATOM 2603 C C . THR B 1 65 ? 10.695 8.859 15.398 1 83.56 65 THR B C 1
ATOM 2605 O O . THR B 1 65 ? 9.484 8.711 15.227 1 83.56 65 THR B O 1
ATOM 2608 N N . LEU B 1 66 ? 11.594 9.602 14.586 1 89 66 LEU B N 1
ATOM 2609 C CA . LEU B 1 66 ? 11.008 10.391 13.508 1 89 66 LEU B CA 1
ATOM 2610 C C . LEU B 1 66 ? 11.797 10.211 12.219 1 89 66 LEU B C 1
ATOM 2612 O O . LEU B 1 66 ? 13 9.945 12.25 1 89 66 LEU B O 1
ATOM 2616 N N . ALA B 1 67 ? 11.055 10.297 11.141 1 87.31 67 ALA B N 1
ATOM 2617 C CA . ALA B 1 67 ? 11.648 10.367 9.805 1 87.31 67 ALA B CA 1
ATOM 2618 C C . ALA B 1 67 ? 11.445 11.742 9.18 1 87.31 67 ALA B C 1
ATOM 2620 O O . ALA B 1 67 ? 10.445 12.414 9.461 1 87.31 67 ALA B O 1
ATOM 2621 N N . PHE B 1 68 ? 12.43 12.141 8.375 1 86.56 68 PHE B N 1
ATOM 2622 C CA . PHE B 1 68 ? 12.406 13.438 7.715 1 86.56 68 PHE B CA 1
ATOM 2623 C C . PHE B 1 68 ? 12.578 13.281 6.207 1 86.56 68 PHE B C 1
ATOM 2625 O O . PHE B 1 68 ? 13.422 12.5 5.754 1 86.56 68 PHE B O 1
ATOM 2632 N N . VAL B 1 69 ? 11.68 13.945 5.516 1 85.94 69 VAL B N 1
ATOM 2633 C CA . VAL B 1 69 ? 11.789 14.008 4.062 1 85.94 69 VAL B CA 1
ATOM 2634 C C . VAL B 1 69 ? 11.969 15.461 3.617 1 85.94 69 VAL B C 1
ATOM 2636 O O . VAL B 1 69 ? 11.117 16.312 3.887 1 85.94 69 VAL B O 1
ATOM 2639 N N . HIS B 1 70 ? 13.109 15.695 3.033 1 81.31 70 HIS B N 1
ATOM 2640 C CA . HIS B 1 70 ? 13.359 17.031 2.512 1 81.31 70 HIS B CA 1
ATOM 2641 C C . HIS B 1 70 ? 12.945 17.141 1.048 1 81.31 70 HIS B C 1
ATOM 2643 O O . HIS B 1 70 ? 13.531 16.484 0.184 1 81.31 70 HIS B O 1
ATOM 2649 N N . ASN B 1 71 ? 12.055 18.047 0.844 1 72.56 71 ASN B N 1
ATOM 2650 C CA . ASN B 1 71 ? 11.641 18.266 -0.537 1 72.56 71 ASN B CA 1
ATOM 2651 C C . ASN B 1 71 ? 11.828 17.016 -1.393 1 72.56 71 ASN B C 1
ATOM 2653 O O . ASN B 1 71 ? 12.82 16.297 -1.24 1 72.56 71 ASN B O 1
ATOM 2657 N N . SER B 1 72 ? 10.727 16.344 -1.73 1 71.62 72 SER B N 1
ATOM 2658 C CA . SER B 1 72 ? 10.828 15.125 -2.531 1 71.62 72 SER B CA 1
ATOM 2659 C C . SER B 1 72 ? 10.461 15.398 -3.988 1 71.62 72 SER B C 1
ATOM 2661 O O . SER B 1 72 ? 9.445 16.031 -4.273 1 71.62 72 SER B O 1
ATOM 2663 N N . LYS B 1 73 ? 11.398 15.125 -4.883 1 76.19 73 LYS B N 1
ATOM 2664 C CA . LYS B 1 73 ? 11.141 15.133 -6.32 1 76.19 73 LYS B CA 1
ATOM 2665 C C . LYS B 1 73 ? 11.18 13.719 -6.891 1 76.19 73 LYS B C 1
ATOM 2667 O O . LYS B 1 73 ? 11.5 13.523 -8.062 1 76.19 73 LYS B O 1
ATOM 2672 N N . SER B 1 74 ? 10.859 12.805 -6.098 1 75.75 74 SER B N 1
ATOM 2673 C CA . SER B 1 74 ? 10.836 11.422 -6.551 1 75.75 74 SER B CA 1
ATOM 2674 C C . SER B 1 74 ? 9.734 11.195 -7.586 1 75.75 74 SER B C 1
ATOM 2676 O O . SER B 1 74 ? 8.742 11.922 -7.617 1 75.75 74 SER B O 1
ATOM 2678 N N . PRO B 1 75 ? 9.906 10.281 -8.438 1 75.12 75 PRO B N 1
ATOM 2679 C CA . PRO B 1 75 ? 8.891 9.992 -9.445 1 75.12 75 PRO B CA 1
ATOM 2680 C C . PRO B 1 75 ? 7.531 9.656 -8.836 1 75.12 75 PRO B C 1
ATOM 2682 O O . PRO B 1 75 ? 6.496 9.805 -9.492 1 75.12 75 PRO B O 1
ATOM 2685 N N . THR B 1 76 ? 7.566 9.227 -7.629 1 74.75 76 THR B N 1
ATOM 2686 C CA . THR B 1 76 ? 6.324 8.789 -7 1 74.75 76 THR B CA 1
ATOM 2687 C C . THR B 1 76 ? 5.684 9.93 -6.219 1 74.75 76 THR B C 1
ATOM 2689 O O . THR B 1 76 ? 4.457 10.062 -6.195 1 74.75 76 THR B O 1
ATOM 2692 N N . LEU B 1 77 ? 6.535 10.648 -5.523 1 77.88 77 LEU B N 1
ATOM 2693 C CA . LEU B 1 77 ? 6.023 11.734 -4.688 1 77.88 77 LEU B CA 1
ATOM 2694 C C . LEU B 1 77 ? 6.785 13.023 -4.945 1 77.88 77 LEU B C 1
ATOM 2696 O O . LEU B 1 77 ? 8 13.086 -4.754 1 77.88 77 LEU B O 1
ATOM 2700 N N . GLN B 1 78 ? 6.047 14.023 -5.426 1 73.62 78 GLN B N 1
ATOM 2701 C CA . GLN B 1 78 ? 6.633 15.344 -5.613 1 73.62 78 GLN B CA 1
ATOM 2702 C C . GLN B 1 78 ? 6.094 16.344 -4.582 1 73.62 78 GLN B C 1
ATOM 2704 O O . GLN B 1 78 ? 4.891 16.609 -4.539 1 73.62 78 GLN B O 1
ATOM 2709 N N . THR B 1 79 ? 6.992 16.703 -3.648 1 75.38 79 THR B N 1
ATOM 2710 C CA . THR B 1 79 ? 6.621 17.719 -2.664 1 75.38 79 THR B CA 1
ATOM 2711 C C . THR B 1 79 ? 7.629 18.859 -2.658 1 75.38 79 THR B C 1
ATOM 2713 O O . THR B 1 79 ? 8.828 18.641 -2.832 1 75.38 79 THR B O 1
ATOM 2716 N N . GLU B 1 80 ? 7.125 20.109 -2.498 1 76.12 80 GLU B N 1
ATOM 2717 C CA . GLU B 1 80 ? 7.957 21.312 -2.453 1 76.12 80 GLU B CA 1
ATOM 2718 C C . GLU B 1 80 ? 8.258 21.719 -1.014 1 76.12 80 GLU B C 1
ATOM 2720 O O . GLU B 1 80 ? 8.789 22.797 -0.768 1 76.12 80 GLU B O 1
ATOM 2725 N N . HIS B 1 81 ? 7.887 20.953 -0.163 1 81.5 81 HIS B N 1
ATOM 2726 C CA . HIS B 1 81 ? 8.102 21.203 1.258 1 81.5 81 HIS B CA 1
ATOM 2727 C C . HIS B 1 81 ? 8.625 19.969 1.968 1 81.5 81 HIS B C 1
ATOM 2729 O O . HIS B 1 81 ? 8.656 18.875 1.382 1 81.5 81 HIS B O 1
ATOM 2735 N N . SER B 1 82 ? 9.188 20.172 3.168 1 86.38 82 SER B N 1
ATOM 2736 C CA . SER B 1 82 ? 9.711 19.047 3.945 1 86.38 82 SER B CA 1
ATOM 2737 C C . SER B 1 82 ? 8.602 18.359 4.734 1 86.38 82 SER B C 1
ATOM 2739 O O . SER B 1 82 ? 7.602 18.984 5.09 1 86.38 82 SER B O 1
ATOM 2741 N N . LEU B 1 83 ? 8.812 17.109 4.941 1 90.25 83 LEU B N 1
ATOM 2742 C CA . LEU B 1 83 ? 7.867 16.312 5.715 1 90.25 83 LEU B CA 1
ATOM 2743 C C . LEU B 1 83 ? 8.523 15.742 6.965 1 90.25 83 LEU B C 1
ATOM 2745 O O . LEU B 1 83 ? 9.703 15.391 6.941 1 90.25 83 LEU B O 1
ATOM 2749 N N . VAL B 1 84 ? 7.801 15.711 8.039 1 91.25 84 VAL B N 1
ATOM 2750 C CA . VAL B 1 84 ? 8.172 15.016 9.266 1 91.25 84 VAL B CA 1
ATOM 2751 C C . VAL B 1 84 ? 7.117 13.969 9.609 1 91.25 84 VAL B C 1
ATOM 2753 O O . VAL B 1 84 ? 5.918 14.219 9.469 1 91.25 84 VAL B O 1
ATOM 2756 N N . MET B 1 85 ? 7.594 12.789 9.984 1 91.69 85 MET B N 1
ATOM 2757 C CA . MET B 1 85 ? 6.656 11.703 10.258 1 91.69 85 MET B CA 1
ATOM 2758 C C . MET B 1 85 ? 7.191 10.789 11.359 1 91.69 85 MET B C 1
ATOM 2760 O O . MET B 1 85 ? 8.406 10.664 11.531 1 91.69 85 MET B O 1
ATOM 2764 N N . PRO B 1 86 ? 6.234 10.227 12.156 1 90.56 86 PRO B N 1
ATOM 2765 C CA . PRO B 1 86 ? 6.703 9.227 13.117 1 90.56 86 PRO B CA 1
ATOM 2766 C C . PRO B 1 86 ? 7.309 8 12.438 1 90.56 86 PRO B C 1
ATOM 2768 O O . PRO B 1 86 ? 6.836 7.574 11.383 1 90.56 86 PRO B O 1
ATOM 2771 N N . ASN B 1 87 ? 8.328 7.484 13.086 1 88 87 ASN B N 1
ATOM 2772 C CA . ASN B 1 87 ? 8.914 6.238 12.617 1 88 87 ASN B CA 1
ATOM 2773 C C . ASN B 1 87 ? 8.234 5.023 13.25 1 88 87 ASN B C 1
ATOM 2775 O O . ASN B 1 87 ? 8.906 4.176 13.844 1 88 87 ASN B O 1
ATOM 2779 N N . GLN B 1 88 ? 7.094 4.926 13.289 1 86.94 88 GLN B N 1
ATOM 2780 C CA . GLN B 1 88 ? 6.195 3.83 13.633 1 86.94 88 GLN B CA 1
ATOM 2781 C C . GLN B 1 88 ? 4.934 3.867 12.781 1 86.94 88 GLN B C 1
ATOM 2783 O O . GLN B 1 88 ? 4.531 4.93 12.305 1 86.94 88 GLN B O 1
ATOM 2788 N N . PRO B 1 89 ? 4.391 2.74 12.609 1 85.81 89 PRO B N 1
ATOM 2789 C CA . PRO B 1 89 ? 3.168 2.746 11.805 1 85.81 89 PRO B CA 1
ATOM 2790 C C . PRO B 1 89 ? 2.074 3.635 12.398 1 85.81 89 PRO B C 1
ATOM 2792 O O . PRO B 1 89 ? 1.689 3.459 13.555 1 85.81 89 PRO B O 1
ATOM 2795 N N . CYS B 1 90 ? 1.67 4.613 11.633 1 89.12 90 CYS B N 1
ATOM 2796 C CA . CYS B 1 90 ? 0.62 5.559 12 1 89.12 90 CYS B CA 1
ATOM 2797 C C . CYS B 1 90 ? -0.092 6.082 10.758 1 89.12 90 CYS B C 1
ATOM 2799 O O . CYS B 1 90 ? 0.415 6.977 10.07 1 89.12 90 CYS B O 1
ATOM 2801 N N . ARG B 1 91 ? -1.188 5.59 10.438 1 87.44 91 ARG B N 1
ATOM 2802 C CA . ARG B 1 91 ? -1.839 5.867 9.164 1 87.44 91 ARG B CA 1
ATOM 2803 C C . ARG B 1 91 ? -2.1 7.359 8.992 1 87.44 91 ARG B C 1
ATOM 2805 O O . ARG B 1 91 ? -1.881 7.918 7.918 1 87.44 91 ARG B O 1
ATOM 2812 N N . GLY B 1 92 ? -2.574 8.016 9.953 1 88.94 92 GLY B N 1
ATOM 2813 C CA . GLY B 1 92 ? -2.928 9.43 9.977 1 88.94 92 GLY B CA 1
ATOM 2814 C C . GLY B 1 92 ? -3.438 9.898 11.32 1 88.94 92 GLY B C 1
ATOM 2815 O O . GLY B 1 92 ? -3.25 9.219 12.336 1 88.94 92 GLY B O 1
ATOM 2816 N N . ILE B 1 93 ? -4.008 11.062 11.297 1 88.94 93 ILE B N 1
ATOM 2817 C CA . ILE B 1 93 ? -4.465 11.68 12.531 1 88.94 93 ILE B CA 1
ATOM 2818 C C . ILE B 1 93 ? -5.531 10.805 13.188 1 88.94 93 ILE B C 1
ATOM 2820 O O . ILE B 1 93 ? -5.629 10.75 14.414 1 88.94 93 ILE B O 1
ATOM 2824 N N . GLU B 1 94 ? -6.32 10.086 12.383 1 82.19 94 GLU B N 1
ATOM 2825 C CA . GLU B 1 94 ? -7.375 9.227 12.906 1 82.19 94 GLU B CA 1
ATOM 2826 C C . GLU B 1 94 ? -6.793 8.102 13.758 1 82.19 94 GLU B C 1
ATOM 2828 O O . GLU B 1 94 ? -7.453 7.594 14.664 1 82.19 94 GLU B O 1
ATOM 2833 N N . VAL B 1 95 ? -5.621 7.703 13.438 1 81.38 95 VAL B N 1
ATOM 2834 C CA . VAL B 1 95 ? -4.945 6.672 14.219 1 81.38 95 VAL B CA 1
ATOM 2835 C C . VAL B 1 95 ? -4.234 7.312 15.414 1 81.38 95 VAL B C 1
ATOM 2837 O O . VAL B 1 95 ? -4.238 6.754 16.516 1 81.38 95 VAL B O 1
ATOM 2840 N N . TRP B 1 96 ? -3.654 8.406 15.195 1 85.12 96 TRP B N 1
ATOM 2841 C CA . TRP B 1 96 ? -2.977 9.117 16.281 1 85.12 96 TRP B CA 1
ATOM 2842 C C . TRP B 1 96 ? -3.922 9.344 17.453 1 85.12 96 TRP B C 1
ATOM 2844 O O . TRP B 1 96 ? -3.516 9.242 18.609 1 85.12 96 TRP B O 1
ATOM 2854 N N . GLN B 1 97 ? -5.102 9.641 17.109 1 80.06 97 GLN B N 1
ATOM 2855 C CA . GLN B 1 97 ? -6.078 9.969 18.141 1 80.06 97 GLN B CA 1
ATOM 2856 C C . GLN B 1 97 ? -6.184 8.844 19.172 1 80.06 97 GLN B C 1
ATOM 2858 O O . GLN B 1 97 ? -6.395 9.102 20.359 1 80.06 97 GLN B O 1
ATOM 2863 N N . ASN B 1 98 ? -5.977 7.73 18.719 1 75.19 98 ASN B N 1
ATOM 2864 C CA . ASN B 1 98 ? -6.129 6.578 19.594 1 75.19 98 ASN B CA 1
ATOM 2865 C C . ASN B 1 98 ? -4.781 6.074 20.109 1 75.19 98 ASN B C 1
ATOM 2867 O O . ASN B 1 98 ? -4.633 5.762 21.281 1 75.19 98 ASN B O 1
ATOM 2871 N N . ARG B 1 99 ? -3.785 6.156 19.281 1 79.94 99 ARG B N 1
ATOM 2872 C CA . ARG B 1 99 ? -2.525 5.492 19.594 1 79.94 99 ARG B CA 1
ATOM 2873 C C . ARG B 1 99 ? -1.47 6.5 20.031 1 79.94 99 ARG B C 1
ATOM 2875 O O . ARG B 1 99 ? -0.434 6.125 20.594 1 79.94 99 ARG B O 1
ATOM 2882 N N . ARG B 1 100 ? -1.696 7.648 19.719 1 84.44 100 ARG B N 1
ATOM 2883 C CA . ARG B 1 100 ? -0.765 8.734 20.016 1 84.44 100 ARG B CA 1
ATOM 2884 C C . ARG B 1 100 ? 0.608 8.453 19.406 1 84.44 100 ARG B C 1
ATOM 2886 O O . ARG B 1 100 ? 1.632 8.633 20.078 1 84.44 100 ARG B O 1
ATOM 2893 N N . CYS B 1 101 ? 0.536 7.84 18.234 1 82.12 101 CYS B N 1
ATOM 2894 C CA . CYS B 1 101 ? 1.781 7.469 17.562 1 82.12 101 CYS B CA 1
ATOM 2895 C C . CYS B 1 101 ? 2.656 8.695 17.328 1 82.12 101 CYS B C 1
ATOM 2897 O O . CYS B 1 101 ? 2.191 9.695 16.781 1 82.12 101 CYS B O 1
ATOM 2899 N N . GLY B 1 102 ? 3.949 8.664 17.812 1 78.81 102 GLY B N 1
ATOM 2900 C CA . GLY B 1 102 ? 4.891 9.766 17.703 1 78.81 102 GLY B CA 1
ATOM 2901 C C . GLY B 1 102 ? 4.617 10.891 18.688 1 78.81 102 GLY B C 1
ATOM 2902 O O . GLY B 1 102 ? 5.445 11.789 18.859 1 78.81 102 GLY B O 1
ATOM 2903 N N . GLY B 1 103 ? 3.402 10.773 19.312 1 84.69 103 GLY B N 1
ATOM 2904 C CA . GLY B 1 103 ? 3.053 11.797 20.281 1 84.69 103 GLY B CA 1
ATOM 2905 C C . GLY B 1 103 ? 3.01 13.188 19.688 1 84.69 103 GLY B C 1
ATOM 2906 O O . GLY B 1 103 ? 2.521 13.383 18.578 1 84.69 103 GLY B O 1
ATOM 2907 N N . GLU B 1 104 ? 3.488 14.148 20.625 1 92.75 104 GLU B N 1
ATOM 2908 C CA . GLU B 1 104 ? 3.537 15.555 20.25 1 92.75 104 GLU B CA 1
ATOM 2909 C C . GLU B 1 104 ? 4.953 15.977 19.859 1 92.75 104 GLU B C 1
ATOM 2911 O O . GLU B 1 104 ? 5.172 17.109 19.422 1 92.75 104 GLU B O 1
ATOM 2916 N N . THR B 1 105 ? 5.887 15.078 19.812 1 87.69 105 THR B N 1
ATOM 2917 C CA . THR B 1 105 ? 7.305 15.422 19.703 1 87.69 105 THR B CA 1
ATOM 2918 C C . THR B 1 105 ? 7.633 15.898 18.297 1 87.69 105 THR B C 1
ATOM 2920 O O . THR B 1 105 ? 8.609 16.625 18.094 1 87.69 105 THR B O 1
ATOM 2923 N N . ALA B 1 106 ? 6.789 15.5 17.375 1 88.31 106 ALA B N 1
ATOM 2924 C CA . ALA B 1 106 ? 7.051 15.859 15.992 1 88.31 106 ALA B CA 1
ATOM 2925 C C . ALA B 1 106 ? 6.996 17.375 15.797 1 88.31 106 ALA B C 1
ATOM 2927 O O . ALA B 1 106 ? 7.676 17.922 14.93 1 88.31 106 ALA B O 1
ATOM 2928 N N . TRP B 1 107 ? 6.266 18.047 16.656 1 92.38 107 TRP B N 1
ATOM 2929 C CA . TRP B 1 107 ? 6.152 19.5 16.547 1 92.38 107 TRP B CA 1
ATOM 2930 C C . TRP B 1 107 ? 7.488 20.172 16.844 1 92.38 107 TRP B C 1
ATOM 2932 O O . TRP B 1 107 ? 7.934 21.031 16.094 1 92.38 107 TRP B O 1
ATOM 2942 N N . ASP B 1 108 ? 8.133 19.688 17.844 1 92.31 108 ASP B N 1
ATOM 2943 C CA . ASP B 1 108 ? 9.438 20.234 18.203 1 92.31 108 ASP B CA 1
ATOM 2944 C C . ASP B 1 108 ? 10.492 19.875 17.172 1 92.31 108 ASP B C 1
ATOM 2946 O O . ASP B 1 108 ? 11.328 20.703 16.812 1 92.31 108 ASP B O 1
ATOM 2950 N N . ALA B 1 109 ? 10.414 18.688 16.719 1 88 109 ALA B N 1
ATOM 2951 C CA . ALA B 1 109 ? 11.375 18.234 15.719 1 88 109 ALA B CA 1
ATOM 2952 C C . ALA B 1 109 ? 11.258 19.047 14.438 1 88 109 ALA B C 1
ATOM 2954 O O . ALA B 1 109 ? 12.266 19.359 13.805 1 88 109 ALA B O 1
ATOM 2955 N N . SER B 1 110 ? 10.031 19.312 14.062 1 86.19 110 SER B N 1
ATOM 2956 C CA . SER B 1 110 ? 9.781 20.094 12.867 1 86.19 110 SER B CA 1
ATOM 2957 C C . SER B 1 110 ? 10.359 21.5 13 1 86.19 110 SER B C 1
ATOM 2959 O O . SER B 1 110 ? 10.977 22.016 12.07 1 86.19 110 SER B O 1
ATOM 2961 N N . LEU B 1 111 ? 10.148 22.062 14.117 1 83.12 111 LEU B N 1
ATOM 2962 C CA . LEU B 1 111 ? 10.703 23.391 14.383 1 83.12 111 LEU B CA 1
ATOM 2963 C C . LEU B 1 111 ? 12.227 23.359 14.336 1 83.12 111 LEU B C 1
ATOM 2965 O O . LEU B 1 111 ? 12.852 24.266 13.766 1 83.12 111 LEU B O 1
ATOM 2969 N N . LYS B 1 112 ? 12.773 22.359 14.914 1 81.88 112 LYS B N 1
ATOM 2970 C CA . LYS B 1 112 ? 14.227 22.219 14.914 1 81.88 112 LYS B CA 1
ATOM 2971 C C . LYS B 1 112 ? 14.766 22.109 13.492 1 81.88 112 LYS B C 1
ATOM 2973 O O . LYS B 1 112 ? 15.805 22.672 13.172 1 81.88 112 LYS B O 1
ATOM 2978 N N . ARG B 1 113 ? 14.094 21.375 12.75 1 77.19 113 ARG B N 1
ATOM 2979 C CA . ARG B 1 113 ? 14.523 21.219 11.367 1 77.19 113 ARG B CA 1
ATOM 2980 C C . ARG B 1 113 ? 14.477 22.547 10.617 1 77.19 113 ARG B C 1
ATOM 2982 O O . ARG B 1 113 ? 15.359 22.844 9.812 1 77.19 113 ARG B O 1
ATOM 2989 N N . TYR B 1 114 ? 13.43 23.234 10.805 1 75.44 114 TYR B N 1
ATOM 2990 C CA . TYR B 1 114 ? 13.297 24.547 10.203 1 75.44 114 TYR B CA 1
ATOM 2991 C C . TYR B 1 114 ? 14.445 25.469 10.641 1 75.44 114 TYR B C 1
ATOM 2993 O O . TYR B 1 114 ? 15.055 26.141 9.805 1 75.44 114 TYR B O 1
ATOM 3001 N N . THR B 1 115 ? 14.727 25.406 11.883 1 78.75 115 THR B N 1
ATOM 3002 C CA . THR B 1 115 ? 15.789 26.281 12.383 1 78.75 115 THR B CA 1
ATOM 3003 C C . THR B 1 115 ? 17.141 25.812 11.883 1 78.75 115 THR B C 1
ATOM 3005 O O . THR B 1 115 ? 18.016 26.625 11.578 1 78.75 115 THR B O 1
ATOM 3008 N N . ASP B 1 116 ? 17.297 24.516 11.742 1 76.88 116 ASP B N 1
ATOM 3009 C CA . ASP B 1 116 ? 18.547 23.953 11.219 1 76.88 116 ASP B CA 1
ATOM 3010 C C . ASP B 1 116 ? 18.766 24.359 9.766 1 76.88 116 ASP B C 1
ATOM 3012 O O . ASP B 1 116 ? 19.906 24.469 9.312 1 76.88 116 ASP B O 1
ATOM 3016 N N . ALA B 1 117 ? 17.703 24.484 9.117 1 71 117 ALA B N 1
ATOM 3017 C CA . ALA B 1 117 ? 17.781 24.859 7.711 1 71 117 ALA B CA 1
ATOM 3018 C C . ALA B 1 117 ? 17.953 26.375 7.547 1 71 117 ALA B C 1
ATOM 3020 O O . ALA B 1 117 ? 17.984 26.875 6.426 1 71 117 ALA B O 1
ATOM 3021 N N . GLY B 1 118 ? 18.078 27.047 8.609 1 72.31 118 GLY B N 1
ATOM 3022 C CA . GLY B 1 118 ? 18.375 28.469 8.539 1 72.31 118 GLY B CA 1
ATOM 3023 C C . GLY B 1 118 ? 17.172 29.344 8.883 1 72.31 118 GLY B C 1
ATOM 3024 O O . GLY B 1 118 ? 17.281 30.578 8.867 1 72.31 118 GLY B O 1
ATOM 3025 N N . GLY B 1 119 ? 16.078 28.734 9.094 1 70.88 119 GLY B N 1
ATOM 3026 C CA . GLY B 1 119 ? 14.914 29.5 9.516 1 70.88 119 GLY B CA 1
ATOM 3027 C C . GLY B 1 119 ? 15.07 30.094 10.906 1 70.88 119 GLY B C 1
ATOM 3028 O O . GLY B 1 119 ? 15.859 29.609 11.711 1 70.88 119 GLY B O 1
ATOM 3029 N N . LYS B 1 120 ? 14.477 31.328 11.023 1 74.69 120 LYS B N 1
ATOM 3030 C CA . LYS B 1 120 ? 14.461 31.938 12.344 1 74.69 120 LYS B CA 1
ATOM 3031 C C . LYS B 1 120 ? 13.078 31.875 12.977 1 74.69 120 LYS B C 1
ATOM 3033 O O . LYS B 1 120 ? 12.078 32.219 12.336 1 74.69 120 LYS B O 1
ATOM 3038 N N . VAL B 1 121 ? 13.055 31.375 14.125 1 68.06 121 VAL B N 1
ATOM 3039 C CA . VAL B 1 121 ? 11.812 31.297 14.875 1 68.06 121 VAL B CA 1
ATOM 3040 C C . VAL B 1 121 ? 11.211 32.688 15.047 1 68.06 121 VAL B C 1
ATOM 3042 O O . VAL B 1 121 ? 9.984 32.844 15.055 1 68.06 121 VAL B O 1
ATOM 3045 N N . ALA B 1 122 ? 12.133 33.656 15.062 1 72.19 122 ALA B N 1
ATOM 3046 C CA . ALA B 1 122 ? 11.703 35.031 15.289 1 72.19 122 ALA B CA 1
ATOM 3047 C C . ALA B 1 122 ? 10.898 35.562 14.094 1 72.19 122 ALA B C 1
ATOM 3049 O O . ALA B 1 122 ? 10.258 36.625 14.188 1 72.19 122 ALA B O 1
ATOM 3050 N N . ASP B 1 123 ? 10.953 34.812 13.094 1 81.81 123 ASP B N 1
ATOM 3051 C CA . ASP B 1 123 ? 10.055 35.156 11.992 1 81.81 123 ASP B CA 1
ATOM 3052 C C . ASP B 1 123 ? 8.641 34.625 12.25 1 81.81 123 ASP B C 1
ATOM 3054 O O . ASP B 1 123 ? 8.164 33.75 11.539 1 81.81 123 ASP B O 1
ATOM 3058 N N . TYR B 1 124 ? 8.125 35.375 13.258 1 87.38 124 TYR B N 1
ATOM 3059 C CA . TYR B 1 124 ? 6.797 34.938 13.695 1 87.38 124 TYR B CA 1
ATOM 3060 C C . TYR B 1 124 ? 5.812 34.938 12.531 1 87.38 124 TYR B C 1
ATOM 3062 O O . TYR B 1 124 ? 5.891 35.781 11.648 1 87.38 124 TYR B O 1
ATOM 3070 N N . PHE B 1 125 ? 4.949 33.969 12.516 1 89.62 125 PHE B N 1
ATOM 3071 C CA . PHE B 1 125 ? 3.891 33.75 11.539 1 89.62 125 PHE B CA 1
ATOM 3072 C C . PHE B 1 125 ? 4.473 33.25 10.211 1 89.62 125 PHE B C 1
ATOM 3074 O O . PHE B 1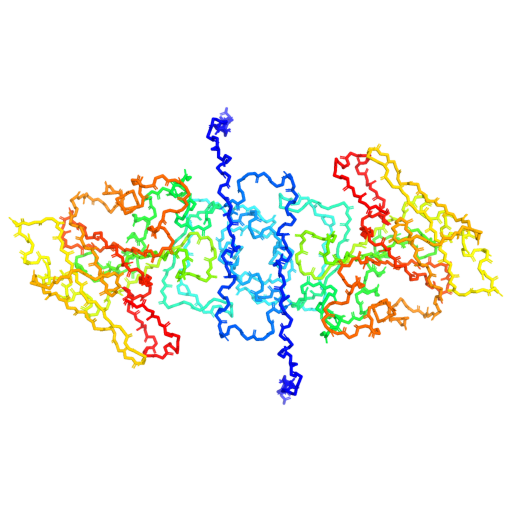 125 ? 3.729 32.969 9.281 1 89.62 125 PHE B O 1
ATOM 3081 N N . GLY B 1 126 ? 5.789 33.188 10.133 1 86.81 126 GLY B N 1
ATOM 3082 C CA . GLY B 1 126 ? 6.438 32.969 8.852 1 86.81 126 GLY B CA 1
ATOM 3083 C C . GLY B 1 126 ? 6.664 31.5 8.547 1 86.81 126 GLY B C 1
ATOM 3084 O O . GLY B 1 126 ? 6.926 31.125 7.402 1 86.81 126 GLY B O 1
ATOM 3085 N N . TYR B 1 127 ? 6.629 30.719 9.547 1 87.94 127 TYR B N 1
ATOM 3086 C CA . TYR B 1 127 ? 6.84 29.281 9.406 1 87.94 127 TYR B CA 1
ATOM 3087 C C . TYR B 1 127 ? 5.656 28.5 9.953 1 87.94 127 TYR B C 1
ATOM 3089 O O . TYR B 1 127 ? 5.094 28.859 10.992 1 87.94 127 TYR B O 1
ATOM 3097 N N . VAL B 1 128 ? 5.289 27.484 9.172 1 91.81 128 VAL B N 1
ATOM 3098 C CA . VAL B 1 128 ? 4.121 26.703 9.586 1 91.81 128 VAL B CA 1
ATOM 3099 C C . VAL B 1 128 ? 4.426 25.219 9.484 1 91.81 128 VAL B C 1
ATOM 3101 O O . VAL B 1 128 ? 5.188 24.781 8.617 1 91.81 128 VAL B O 1
ATOM 3104 N N . VAL B 1 129 ? 3.924 24.406 10.438 1 93.56 129 VAL B N 1
ATOM 3105 C CA . VAL B 1 129 ? 3.82 22.953 10.391 1 93.56 129 VAL B CA 1
ATOM 3106 C C . VAL B 1 129 ? 2.354 22.547 10.312 1 93.56 129 VAL B C 1
ATOM 3108 O O . VAL B 1 129 ? 1.541 22.953 11.141 1 93.56 129 VAL B O 1
ATOM 3111 N N . SER B 1 130 ? 2.035 21.828 9.273 1 94.12 130 SER B N 1
ATOM 3112 C CA . SER B 1 130 ? 0.629 21.5 9.055 1 94.12 130 SER B CA 1
ATOM 3113 C C . SER B 1 130 ? 0.446 20.016 8.781 1 94.12 130 SER B C 1
ATOM 3115 O O . SER B 1 130 ? 1.395 19.328 8.391 1 94.12 130 SER B O 1
ATOM 3117 N N . VAL B 1 131 ? -0.734 19.516 9.023 1 95.12 131 VAL B N 1
ATOM 3118 C CA . VAL B 1 131 ? -1.087 18.094 8.867 1 95.12 131 VAL B CA 1
ATOM 3119 C C . VAL B 1 131 ? -2.463 17.984 8.219 1 95.12 131 VAL B C 1
ATOM 3121 O O . VAL B 1 131 ? -3.404 18.672 8.609 1 95.12 131 VAL B O 1
ATOM 3124 N N . ASN B 1 132 ? -2.57 17.047 7.289 1 92.5 132 ASN B N 1
ATOM 3125 C CA . ASN B 1 132 ? -3.834 16.844 6.59 1 92.5 132 ASN B CA 1
ATOM 3126 C C . ASN B 1 132 ? -4.762 15.914 7.367 1 92.5 132 ASN B C 1
ATOM 3128 O O . ASN B 1 132 ? -4.305 14.984 8.023 1 92.5 132 ASN B O 1
ATOM 3132 N N . SER B 1 133 ? -6.055 16.234 7.207 1 88.75 133 SER B N 1
ATOM 3133 C CA . SER B 1 133 ? -7.086 15.305 7.637 1 88.75 133 SER B CA 1
ATOM 3134 C C . SER B 1 133 ? -7.129 14.078 6.73 1 88.75 133 SER B C 1
ATOM 3136 O O . SER B 1 133 ? -6.418 14.016 5.723 1 88.75 133 SER B O 1
ATOM 3138 N N . MET B 1 134 ? -7.957 13.125 7.16 1 84.12 134 MET B N 1
ATOM 3139 C CA . MET B 1 134 ? -8.086 11.883 6.41 1 84.12 134 MET B CA 1
ATOM 3140 C C . MET B 1 134 ? -8.531 12.148 4.977 1 84.12 134 MET B C 1
ATOM 3142 O O . MET B 1 134 ? -8.016 11.539 4.039 1 84.12 134 MET B O 1
ATOM 3146 N N . GLU B 1 135 ? -9.359 13.078 4.715 1 82.19 135 GLU B N 1
ATOM 3147 C CA . GLU B 1 135 ? -9.961 13.312 3.404 1 82.19 135 GLU B CA 1
ATOM 3148 C C . GLU B 1 135 ? -9.078 14.203 2.543 1 82.19 135 GLU B C 1
ATOM 3150 O O . GLU B 1 135 ? -9.289 14.32 1.335 1 82.19 135 GLU B O 1
ATOM 3155 N N . LYS B 1 136 ? -8.086 14.758 3.137 1 85.5 136 LYS B N 1
ATOM 3156 C CA . LYS B 1 136 ? -7.324 15.773 2.408 1 85.5 136 LYS B CA 1
ATOM 3157 C C . LYS B 1 136 ? -5.926 15.266 2.072 1 85.5 136 LYS B C 1
ATOM 3159 O O . LYS B 1 136 ? -5.094 16.031 1.567 1 85.5 136 LYS B O 1
ATOM 3164 N N . ARG B 1 137 ? -5.715 13.977 2.334 1 85 137 ARG B N 1
ATOM 3165 C CA . ARG B 1 137 ? -4.387 13.438 2.062 1 85 137 ARG B CA 1
ATOM 3166 C C . ARG B 1 137 ? -4.445 12.336 1.011 1 85 137 ARG B C 1
ATOM 3168 O O . ARG B 1 137 ? -5.48 11.695 0.833 1 85 137 ARG B O 1
ATOM 3175 N N . THR B 1 138 ? -3.232 12.117 0.381 1 81.12 138 THR B N 1
ATOM 3176 C CA . THR B 1 138 ? -3.137 11.07 -0.632 1 81.12 138 THR B CA 1
ATOM 3177 C C . THR B 1 138 ? -2.209 9.945 -0.168 1 81.12 138 THR B C 1
ATOM 3179 O O . THR B 1 138 ? -2.184 8.867 -0.764 1 81.12 138 THR B O 1
ATOM 3182 N N . GLN B 1 139 ? -1.473 10.211 0.87 1 88.19 139 GLN B N 1
ATOM 3183 C CA . GLN B 1 139 ? -0.525 9.234 1.395 1 88.19 139 GLN B CA 1
ATOM 3184 C C . GLN B 1 139 ? -0.908 8.805 2.807 1 88.19 139 GLN B C 1
ATOM 3186 O O . GLN B 1 139 ? -1.343 9.625 3.617 1 88.19 139 GLN B O 1
ATOM 3191 N N . HIS B 1 140 ? -0.721 7.535 2.988 1 87.38 140 HIS B N 1
ATOM 3192 C CA . HIS B 1 140 ? -0.768 7.059 4.363 1 87.38 140 HIS B CA 1
ATOM 3193 C C . HIS B 1 140 ? 0.533 7.367 5.098 1 87.38 140 HIS B C 1
ATOM 3195 O O . HIS B 1 140 ? 1.479 7.887 4.504 1 87.38 140 HIS B O 1
ATOM 3201 N N . GLN B 1 141 ? 0.493 7.086 6.445 1 91.31 141 GLN B N 1
ATOM 3202 C CA . GLN B 1 141 ? 1.566 7.465 7.355 1 91.31 141 GLN B CA 1
ATOM 3203 C C . GLN B 1 141 ? 1.426 8.922 7.797 1 91.31 141 GLN B C 1
ATOM 3205 O O . GLN B 1 141 ? 1.62 9.836 6.996 1 91.31 141 GLN B O 1
ATOM 3210 N N . LEU B 1 142 ? 1.093 9.055 8.992 1 92.88 142 LEU B N 1
ATOM 3211 C CA . LEU B 1 142 ? 0.998 10.406 9.508 1 92.88 142 LEU B CA 1
ATOM 3212 C C . LEU B 1 142 ? 2.234 11.219 9.141 1 92.88 142 LEU B C 1
ATOM 3214 O O . LEU B 1 142 ? 3.363 10.781 9.367 1 92.88 142 LEU B O 1
ATOM 3218 N N . HIS B 1 143 ? 2.027 12.359 8.445 1 93.06 143 HIS B N 1
ATOM 3219 C CA . HIS B 1 143 ? 3.145 13.203 8.031 1 93.06 143 HIS B CA 1
ATOM 3220 C C . HIS B 1 143 ? 2.779 14.68 8.125 1 93.06 143 HIS B C 1
ATOM 3222 O O . HIS B 1 143 ? 1.683 15.078 7.73 1 93.06 143 HIS B O 1
ATOM 3228 N N . MET B 1 144 ? 3.691 15.391 8.625 1 93.06 144 MET B N 1
ATOM 3229 C CA . MET B 1 144 ? 3.523 16.828 8.797 1 93.06 144 MET B CA 1
ATOM 3230 C C . MET B 1 144 ? 4.285 17.594 7.723 1 93.06 144 MET B C 1
ATOM 3232 O O . MET B 1 144 ? 5.422 17.25 7.395 1 93.06 144 MET B O 1
ATOM 3236 N N . HIS B 1 145 ? 3.631 18.547 7.219 1 91.44 145 HIS B N 1
ATOM 3237 C CA . HIS B 1 145 ? 4.223 19.438 6.227 1 91.44 145 HIS B CA 1
ATOM 3238 C C . HIS B 1 145 ? 4.891 20.625 6.895 1 91.44 145 HIS B C 1
ATOM 3240 O O . HIS B 1 145 ? 4.27 21.328 7.703 1 91.44 145 HIS B O 1
ATOM 3246 N N . VAL B 1 146 ? 6.094 20.844 6.551 1 89 146 VAL B N 1
ATOM 3247 C CA . VAL B 1 146 ? 6.871 21.953 7.121 1 89 146 VAL B CA 1
ATOM 3248 C C . VAL B 1 146 ? 7.266 22.922 6.02 1 89 146 VAL B C 1
ATOM 3250 O O . VAL B 1 146 ? 7.875 22.547 5.023 1 89 146 VAL B O 1
ATOM 3253 N N . GLY B 1 147 ? 6.895 24.156 6.219 1 86.69 147 GLY B N 1
ATOM 3254 C CA . GLY B 1 147 ? 7.242 25.141 5.207 1 86.69 147 GLY B CA 1
ATOM 3255 C C . GLY B 1 147 ? 6.926 26.562 5.617 1 86.69 147 GLY B C 1
ATOM 3256 O O . GLY B 1 147 ? 6.684 26.828 6.797 1 86.69 147 GLY B O 1
ATOM 3257 N N . LEU B 1 148 ? 7.043 27.469 4.605 1 87.5 148 LEU B N 1
ATOM 3258 C CA . LEU B 1 148 ? 6.766 28.875 4.832 1 87.5 148 LEU B CA 1
ATOM 3259 C C . LEU B 1 148 ? 5.277 29.172 4.676 1 87.5 148 LEU B C 1
ATOM 3261 O O . LEU B 1 148 ? 4.621 28.625 3.795 1 87.5 148 LEU B O 1
ATOM 3265 N N . THR B 1 149 ? 4.832 30.125 5.539 1 89.81 149 THR B N 1
ATOM 3266 C CA . THR B 1 149 ? 3.439 30.547 5.469 1 89.81 149 THR B CA 1
ATOM 3267 C C . THR B 1 149 ? 3.234 31.531 4.316 1 89.81 149 THR B C 1
ATOM 3269 O O . THR B 1 149 ? 4.023 32.469 4.141 1 89.81 149 THR B O 1
ATOM 3272 N N . PRO B 1 150 ? 2.164 31.281 3.549 1 87.69 150 PRO B N 1
ATOM 3273 C CA . PRO B 1 150 ? 1.862 32.281 2.531 1 87.69 150 PRO B CA 1
ATOM 3274 C C . PRO B 1 150 ? 1.614 33.688 3.127 1 87.69 150 PRO B C 1
ATOM 3276 O O . PRO B 1 150 ? 1.054 33.781 4.223 1 87.69 150 PRO B O 1
ATOM 3279 N N . LYS B 1 151 ? 1.936 34.656 2.314 1 89.69 151 LYS B N 1
ATOM 3280 C CA . LYS B 1 151 ? 1.805 36.031 2.779 1 89.69 151 LYS B CA 1
ATOM 3281 C C . LYS B 1 151 ? 0.371 36.344 3.207 1 89.69 151 LYS B C 1
ATOM 3283 O O . LYS B 1 151 ? 0.148 37 4.234 1 89.69 151 LYS B O 1
ATOM 3288 N N . GLU B 1 152 ? -0.623 35.906 2.424 1 89.81 152 GLU B N 1
ATOM 3289 C CA . GLU B 1 152 ? -2.027 36.188 2.707 1 89.81 152 GLU B CA 1
ATOM 3290 C C . GLU B 1 152 ? -2.461 35.562 4.031 1 89.81 152 GLU B C 1
ATOM 3292 O O . GLU B 1 152 ? -3.197 36.188 4.801 1 89.81 152 GLU B O 1
ATOM 3297 N N . VAL B 1 153 ? -1.999 34.406 4.277 1 92.69 153 VAL B N 1
ATOM 3298 C CA . VAL B 1 153 ? -2.326 33.719 5.523 1 92.69 153 VAL B CA 1
ATOM 3299 C C . VAL B 1 153 ? -1.628 34.438 6.691 1 92.69 153 VAL B C 1
ATOM 3301 O O . VAL B 1 153 ? -2.25 34.688 7.723 1 92.69 153 VAL B O 1
ATOM 3304 N N . LYS B 1 154 ? -0.39 34.719 6.473 1 93.19 154 LYS B N 1
ATOM 3305 C CA . LYS B 1 154 ? 0.406 35.375 7.484 1 93.19 154 LYS B CA 1
ATOM 3306 C C . LYS B 1 154 ? -0.257 36.688 7.914 1 93.19 154 LYS B C 1
ATOM 3308 O O . LYS B 1 154 ? -0.42 36.938 9.109 1 93.19 154 LYS B O 1
ATOM 3313 N N . ASP B 1 155 ? -0.649 37.469 6.977 1 94.12 155 ASP B N 1
ATOM 3314 C CA . ASP B 1 155 ? -1.246 38.781 7.25 1 94.12 155 ASP B CA 1
ATOM 3315 C C . ASP B 1 155 ? -2.564 38.625 8.008 1 94.12 155 ASP B C 1
ATOM 3317 O O . ASP B 1 155 ? -2.838 39.375 8.938 1 94.12 155 ASP B O 1
ATOM 3321 N N . ALA B 1 156 ? -3.361 37.719 7.59 1 95 156 ALA B N 1
ATOM 3322 C CA . ALA B 1 156 ? -4.645 37.5 8.258 1 95 156 ALA B CA 1
ATOM 3323 C C . ALA B 1 156 ? -4.445 37.031 9.695 1 95 156 ALA B C 1
ATOM 3325 O O . ALA B 1 156 ? -5.145 37.5 10.602 1 95 156 ALA B O 1
ATOM 3326 N N . LEU B 1 157 ? -3.51 36.094 9.906 1 95.75 157 LEU B N 1
ATOM 3327 C CA . LEU B 1 157 ? -3.211 35.625 11.25 1 95.75 157 LEU B CA 1
ATOM 3328 C C . LEU B 1 157 ? -2.742 36.781 12.141 1 95.75 157 LEU B C 1
ATOM 3330 O O . LEU B 1 157 ? -3.182 36.906 13.289 1 95.75 157 LEU B O 1
ATOM 3334 N N . LYS B 1 158 ? -1.88 37.594 11.609 1 95.44 158 LYS B N 1
ATOM 3335 C CA . LYS B 1 158 ? -1.348 38.719 12.367 1 95.44 158 LYS B CA 1
ATOM 3336 C C . LYS B 1 158 ? -2.457 39.688 12.742 1 95.44 158 LYS B C 1
ATOM 3338 O O . LYS B 1 158 ? -2.51 40.156 13.883 1 95.44 158 LYS B O 1
ATOM 3343 N N . ALA B 1 159 ? -3.318 40 11.812 1 95.94 159 ALA B N 1
ATOM 3344 C CA . ALA B 1 159 ? -4.43 40.906 12.055 1 95.94 159 ALA B CA 1
ATOM 3345 C C . ALA B 1 159 ? -5.348 40.375 13.148 1 95.94 159 ALA B C 1
ATOM 3347 O O . ALA B 1 159 ? -5.738 41.125 14.062 1 95.94 159 ALA B O 1
ATOM 3348 N N . GLY B 1 160 ? -5.703 39.125 12.992 1 95.38 160 GLY B N 1
ATOM 3349 C CA . GLY B 1 160 ? -6.531 38.5 14.016 1 95.38 160 GLY B CA 1
ATOM 3350 C C . GLY B 1 160 ? -5.867 38.469 15.383 1 95.38 160 GLY B C 1
ATOM 3351 O O . GLY B 1 160 ? -6.512 38.719 16.406 1 95.38 160 GLY B O 1
ATOM 3352 N N . HIS B 1 161 ? -4.637 38.125 15.375 1 95.69 161 HIS B N 1
ATOM 3353 C CA . HIS B 1 161 ? -3.883 38.062 16.625 1 95.69 161 HIS B CA 1
ATOM 3354 C C . HIS B 1 161 ? -3.844 39.406 17.312 1 95.69 161 HIS B C 1
ATOM 3356 O O . HIS B 1 161 ? -4.031 39.5 18.531 1 95.69 161 HIS B O 1
ATOM 3362 N N . THR B 1 162 ? -3.553 40.438 16.578 1 95.75 162 THR B N 1
ATOM 3363 C CA . THR B 1 162 ? -3.533 41.812 17.109 1 95.75 162 THR B CA 1
ATOM 3364 C C . THR B 1 162 ? -4.883 42.156 17.719 1 95.75 162 THR B C 1
ATOM 3366 O O . THR B 1 162 ? -4.945 42.75 18.812 1 95.75 162 THR B O 1
ATOM 3369 N N . TRP B 1 163 ? -5.91 41.844 17.016 1 95.56 163 TRP B N 1
ATOM 3370 C CA . TRP B 1 163 ? -7.262 42.125 17.5 1 95.56 163 TRP B CA 1
ATOM 3371 C C . TRP B 1 163 ? -7.559 41.312 18.766 1 95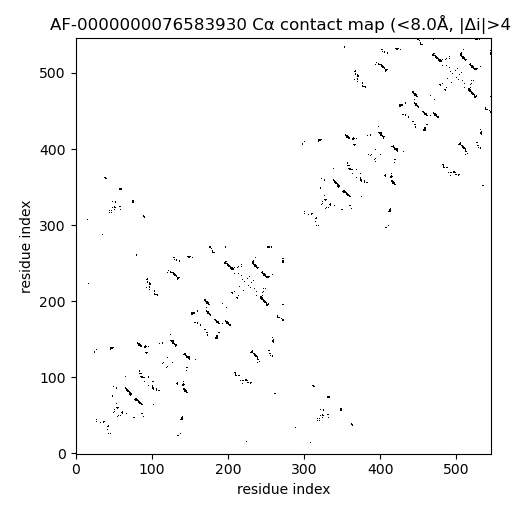.56 163 TRP B C 1
ATOM 3373 O O . TRP B 1 163 ? -8.18 41.844 19.688 1 95.56 163 TRP B O 1
ATOM 3383 N N . ALA B 1 164 ? -7.133 40.094 18.812 1 93.38 164 ALA B N 1
ATOM 3384 C CA . ALA B 1 164 ? -7.48 39.156 19.875 1 93.38 164 ALA B CA 1
ATOM 3385 C C . ALA B 1 164 ? -6.699 39.469 21.156 1 93.38 164 ALA B C 1
ATOM 3387 O O . ALA B 1 164 ? -7.129 39.125 22.25 1 93.38 164 ALA B O 1
ATOM 3388 N N . LYS B 1 165 ? -5.602 40.062 21.016 1 92.38 165 LYS B N 1
ATOM 3389 C CA . LYS B 1 165 ? -4.727 40.344 22.141 1 92.38 165 LYS B CA 1
ATOM 3390 C C . LYS B 1 165 ? -5.492 41 23.297 1 92.38 165 LYS B C 1
ATOM 3392 O O . LYS B 1 165 ? -6.109 42.062 23.109 1 92.38 165 LYS B O 1
ATOM 3397 N N . GLY B 1 166 ? -5.414 40.312 24.484 1 91.88 166 GLY B N 1
ATOM 3398 C CA . GLY B 1 166 ? -6.055 40.875 25.672 1 91.88 166 GLY B CA 1
ATOM 3399 C C . GLY B 1 166 ? -7.562 40.688 25.656 1 91.88 166 GLY B C 1
ATOM 3400 O O . GLY B 1 166 ? -8.242 41.062 26.625 1 91.88 166 GLY B O 1
ATOM 3401 N N . LYS B 1 167 ? -8.188 40.219 24.594 1 92.88 167 LYS B N 1
ATOM 3402 C CA . LYS B 1 167 ? -9.641 40.125 24.469 1 92.88 167 LYS B CA 1
ATOM 3403 C C . LYS B 1 167 ? -10.102 38.688 24.484 1 92.88 167 LYS B C 1
ATOM 3405 O O . LYS B 1 167 ? -11.086 38.344 25.156 1 92.88 167 LYS B O 1
ATOM 3410 N N . THR B 1 168 ? -9.469 37.906 23.781 1 92.06 168 THR B N 1
ATOM 3411 C CA . THR B 1 168 ? -9.852 36.531 23.609 1 92.06 168 THR B CA 1
ATOM 3412 C C . THR B 1 168 ? -8.641 35.656 23.219 1 92.06 168 THR B C 1
ATOM 3414 O O . THR B 1 168 ? -7.574 36.219 22.906 1 92.06 168 THR B O 1
ATOM 3417 N N . SER B 1 169 ? -8.781 34.375 23.391 1 93.19 169 SER B N 1
ATOM 3418 C CA . SER B 1 169 ? -7.703 33.469 23.031 1 93.19 169 SER B CA 1
ATOM 3419 C C . SER B 1 169 ? -8.023 32.75 21.734 1 93.19 169 SER B C 1
ATOM 3421 O O . SER B 1 169 ? -7.344 31.766 21.375 1 93.19 169 SER B O 1
ATOM 3423 N N . SER B 1 170 ? -9.055 33.125 21.078 1 92.81 170 SER B N 1
ATOM 3424 C CA . SER B 1 170 ? -9.43 32.469 19.828 1 92.81 170 SER B CA 1
ATOM 3425 C C . SER B 1 170 ? -10.047 33.438 18.844 1 92.81 170 SER B C 1
ATOM 3427 O O . SER B 1 170 ? -10.594 34.469 19.234 1 92.81 170 SER B O 1
ATOM 3429 N N . TYR B 1 171 ? -9.914 33.188 17.609 1 91.06 171 TYR B N 1
ATOM 3430 C CA . TYR B 1 171 ? -10.531 33.938 16.516 1 91.06 171 TYR B CA 1
ATOM 3431 C C . TYR B 1 171 ? -10.57 33.125 15.234 1 91.06 171 TYR B C 1
ATOM 3433 O O . TYR B 1 171 ? -10.102 31.984 15.211 1 91.06 171 TYR B O 1
ATOM 3441 N N . PHE B 1 172 ? -11.219 33.719 14.195 1 93.25 172 PHE B N 1
ATOM 3442 C CA . PHE B 1 172 ? -11.352 33.031 12.914 1 93.25 172 PHE B CA 1
ATOM 3443 C C . PHE B 1 172 ? -10.75 33.875 11.789 1 93.25 172 PHE B C 1
ATOM 3445 O O . PHE B 1 172 ? -10.836 35.094 11.805 1 93.25 172 PHE B O 1
ATOM 3452 N N . ILE B 1 173 ? -10.125 33.188 10.914 1 92.75 173 ILE B N 1
ATOM 3453 C CA . ILE B 1 173 ? -9.797 33.844 9.648 1 92.75 173 ILE B CA 1
ATOM 3454 C C . ILE B 1 173 ? -10.492 33.125 8.5 1 92.75 173 ILE B C 1
ATOM 3456 O O . ILE B 1 173 ? -10.844 31.938 8.625 1 92.75 173 ILE B O 1
ATOM 3460 N N . PHE B 1 174 ? -10.703 33.812 7.402 1 90.38 174 PHE B N 1
ATOM 3461 C CA . PHE B 1 174 ? -11.484 33.312 6.277 1 90.38 174 PHE B CA 1
ATOM 3462 C C . PHE B 1 174 ? -10.641 33.281 5.008 1 90.38 174 PHE B C 1
ATOM 3464 O O . PHE B 1 174 ? -10.062 34.281 4.613 1 90.38 174 PHE B O 1
ATOM 3471 N N . CYS B 1 175 ? -10.578 32.062 4.496 1 87.25 175 CYS B N 1
ATOM 3472 C CA . CYS B 1 175 ? -9.695 31.891 3.348 1 87.25 175 CYS B CA 1
ATOM 3473 C C . CYS B 1 175 ? -10.445 31.266 2.178 1 87.25 175 CYS B C 1
ATOM 3475 O O . CYS B 1 175 ? -11.383 30.5 2.377 1 87.25 175 CYS B O 1
ATOM 3477 N N . SER B 1 176 ? -10.07 31.609 1.027 1 80.06 176 SER B N 1
ATOM 3478 C CA . SER B 1 176 ? -10.586 31.016 -0.202 1 80.06 176 SER B CA 1
ATOM 3479 C C . SER B 1 176 ? -9.508 30.953 -1.277 1 80.06 176 SER B C 1
ATOM 3481 O O . SER B 1 176 ? -8.609 31.797 -1.313 1 80.06 176 SER B O 1
ATOM 3483 N N . LYS B 1 177 ? -9.477 29.812 -1.907 1 77.06 177 LYS B N 1
ATOM 3484 C CA . LYS B 1 177 ? -8.562 29.672 -3.031 1 77.06 177 LYS B CA 1
ATOM 3485 C C . LYS B 1 177 ? -9.305 29.266 -4.301 1 77.06 177 LYS B C 1
ATOM 3487 O O . LYS B 1 177 ? -9.992 28.25 -4.336 1 77.06 177 LYS B O 1
ATOM 3492 N N . GLN B 1 178 ? -9.312 30.203 -5.258 1 68.38 178 GLN B N 1
ATOM 3493 C CA . GLN B 1 178 ? -9.859 29.906 -6.578 1 68.38 178 GLN B CA 1
ATOM 3494 C C . GLN B 1 178 ? -8.812 29.25 -7.465 1 68.38 178 GLN B C 1
ATOM 3496 O O . GLN B 1 178 ? -7.609 29.344 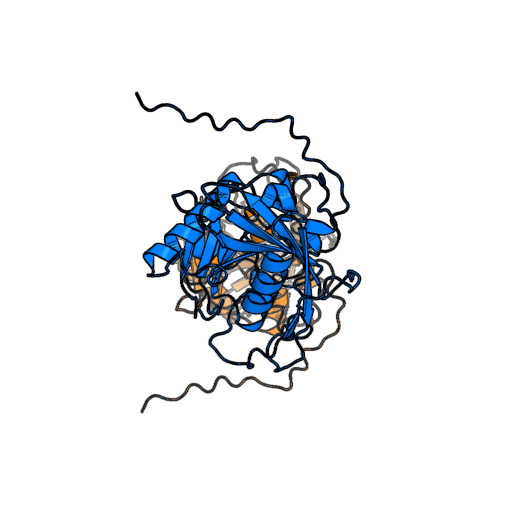-7.199 1 68.38 178 GLN B O 1
ATOM 3501 N N . GLN B 1 179 ? -9.273 28.469 -8.398 1 67.62 179 GLN B N 1
ATOM 3502 C CA . GLN B 1 179 ? -8.375 27.797 -9.328 1 67.62 179 GLN B CA 1
ATOM 3503 C C . GLN B 1 179 ? -7.375 28.766 -9.938 1 67.62 179 GLN B C 1
ATOM 3505 O O . GLN B 1 179 ? -7.746 29.875 -10.352 1 67.62 179 GLN B O 1
ATOM 3510 N N . ASN B 1 180 ? -6.141 28.453 -9.898 1 67.06 180 ASN B N 1
ATOM 3511 C CA . ASN B 1 180 ? -5.035 29.188 -10.516 1 67.06 180 ASN B CA 1
ATOM 3512 C C . ASN B 1 180 ? -4.82 30.531 -9.852 1 67.06 180 ASN B C 1
ATOM 3514 O O . ASN B 1 180 ? -4.293 31.469 -10.469 1 67.06 180 ASN B O 1
ATOM 3518 N N . GLN B 1 181 ? -5.426 30.703 -8.727 1 72.62 181 GLN B N 1
ATOM 3519 C CA . GLN B 1 181 ? -5.199 31.938 -8 1 72.62 181 GLN B CA 1
ATOM 3520 C C . GLN B 1 181 ? -4.512 31.688 -6.664 1 72.62 181 GLN B C 1
ATOM 3522 O O . GLN B 1 181 ? -4.535 30.562 -6.156 1 72.62 181 GLN B O 1
ATOM 3527 N N . ALA B 1 182 ? -3.861 32.75 -6.23 1 74.31 182 ALA B N 1
ATOM 3528 C CA . ALA B 1 182 ? -3.283 32.688 -4.891 1 74.31 182 ALA B CA 1
ATOM 3529 C C . ALA B 1 182 ? -4.375 32.625 -3.824 1 74.31 182 ALA B C 1
ATOM 3531 O O . ALA B 1 182 ? -5.516 33.031 -4.066 1 74.31 182 ALA B O 1
ATOM 3532 N N . ILE B 1 183 ? -4.023 32.031 -2.756 1 81.69 183 ILE B N 1
ATOM 3533 C CA . ILE B 1 183 ? -4.973 31.969 -1.647 1 81.69 183 ILE B CA 1
ATOM 3534 C C . ILE B 1 183 ? -5.27 33.375 -1.146 1 81.69 183 ILE B C 1
ATOM 3536 O O . ILE B 1 183 ? -4.395 34.25 -1.152 1 81.69 183 ILE B O 1
ATOM 3540 N N . SER B 1 184 ? -6.523 33.625 -0.926 1 86.56 184 SER B N 1
ATOM 3541 C CA . SER B 1 184 ? -6.949 34.844 -0.263 1 86.56 184 SER B CA 1
ATOM 3542 C C . SER B 1 184 ? -7.441 34.562 1.152 1 86.56 184 SER B C 1
ATOM 3544 O O . SER B 1 184 ? -8.297 33.719 1.359 1 86.56 184 SER B O 1
ATOM 3546 N N . CYS B 1 185 ? -6.809 35.281 2.119 1 91.31 185 CYS B N 1
ATOM 3547 C CA . CYS B 1 185 ? -7.238 35.156 3.506 1 91.31 185 CYS B CA 1
ATOM 3548 C C . CYS B 1 185 ? -7.457 36.5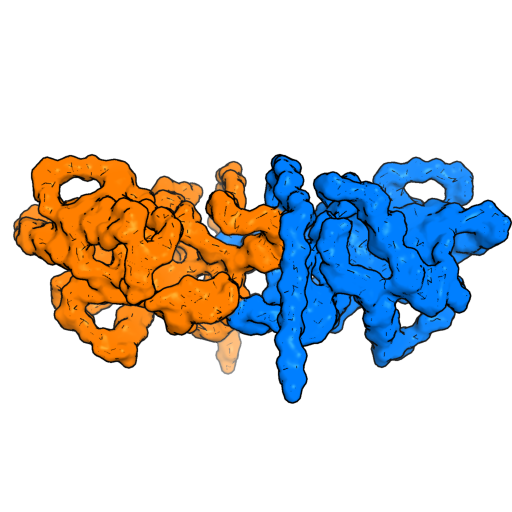31 4.148 1 91.31 185 CYS B C 1
ATOM 3550 O O . CYS B 1 185 ? -6.711 37.469 3.883 1 91.31 185 CYS B O 1
ATOM 3552 N N . ASN B 1 186 ? -8.547 36.5 4.98 1 91.5 186 ASN B N 1
ATOM 3553 C CA . ASN B 1 186 ? -8.867 37.75 5.668 1 91.5 186 ASN B CA 1
ATOM 3554 C C . ASN B 1 186 ? -9.344 37.5 7.094 1 91.5 186 ASN B C 1
ATOM 3556 O O . ASN B 1 186 ? -9.82 36.406 7.41 1 91.5 186 ASN B O 1
ATOM 3560 N N . PHE B 1 187 ? -9.102 38.5 7.887 1 94 187 PHE B N 1
ATOM 3561 C CA . PHE B 1 187 ? -9.664 38.531 9.234 1 94 187 PHE B CA 1
ATOM 3562 C C . PHE B 1 187 ? -10.742 39.625 9.32 1 94 187 PHE B C 1
ATOM 3564 O O . PHE B 1 187 ? -10.531 40.75 8.898 1 94 187 PHE B O 1
ATOM 3571 N N . ASP B 1 188 ? -11.891 39.219 9.789 1 90.12 188 ASP B N 1
ATOM 3572 C CA . ASP B 1 188 ? -13.031 40.094 10.062 1 90.12 188 ASP B CA 1
ATOM 3573 C C . ASP B 1 188 ? -13.75 39.656 11.344 1 90.12 188 ASP B C 1
ATOM 3575 O O . ASP B 1 188 ? -14.461 38.656 11.359 1 90.12 188 ASP B O 1
ATOM 3579 N N . PRO B 1 189 ? -13.578 40.469 12.445 1 90.38 189 PRO B N 1
ATOM 3580 C CA . PRO B 1 189 ? -14.18 40.062 13.719 1 90.38 189 PRO B CA 1
ATOM 3581 C C . PRO B 1 189 ? -15.711 40.062 13.672 1 90.38 189 PRO B C 1
ATOM 3583 O O . PRO B 1 189 ? -16.359 39.5 14.57 1 90.38 189 PRO B O 1
ATOM 3586 N N . ASN B 1 190 ? -16.312 40.625 12.672 1 88.69 190 ASN B N 1
ATOM 3587 C CA . ASN B 1 190 ? -17.766 40.688 12.578 1 88.69 190 ASN B CA 1
ATOM 3588 C C . ASN B 1 190 ? -18.312 39.562 11.688 1 88.69 190 ASN B C 1
ATOM 3590 O O . ASN B 1 190 ? -19.531 39.406 11.602 1 88.69 190 ASN B O 1
ATOM 3594 N N . LYS B 1 191 ? -17.453 38.938 11.078 1 85.75 191 LYS B N 1
ATOM 3595 C CA . LYS B 1 191 ? -17.891 37.875 10.18 1 85.75 191 LYS B CA 1
ATOM 3596 C C . LYS B 1 191 ? -18.203 36.594 10.953 1 85.75 191 LYS B C 1
ATOM 3598 O O . LYS B 1 191 ? -17.453 36.219 11.867 1 85.75 191 LYS B O 1
ATOM 3603 N N . GLN B 1 192 ? -19.266 35.938 10.547 1 80.81 192 GLN B N 1
ATOM 3604 C CA . GLN B 1 192 ? -19.672 34.688 11.172 1 80.81 192 GLN B CA 1
ATOM 3605 C C . GLN B 1 192 ? -18.875 33.531 10.609 1 80.81 192 GLN B C 1
ATOM 3607 O O . GLN B 1 192 ? -18.5 33.531 9.438 1 80.81 192 GLN B O 1
ATOM 3612 N N . THR B 1 193 ? -18.641 32.562 11.469 1 77.94 193 THR B N 1
ATOM 3613 C CA . THR B 1 193 ? -17.906 31.375 11.078 1 77.94 193 THR B CA 1
ATOM 3614 C C . THR B 1 193 ? -18.688 30.578 10.047 1 77.94 193 THR B C 1
ATOM 3616 O O . THR B 1 193 ? -19.922 30.594 10.039 1 77.94 193 THR B O 1
ATOM 3619 N N . LYS B 1 194 ? -17.953 30 9.141 1 76.62 194 LYS B N 1
ATOM 3620 C CA . LYS B 1 194 ? -18.516 29.094 8.141 1 76.62 194 LYS B CA 1
ATOM 3621 C C . LYS B 1 194 ? -18 27.672 8.336 1 76.62 194 LYS B C 1
ATOM 3623 O O . LYS B 1 194 ? -17.016 27.453 9.047 1 76.62 194 LYS B O 1
ATOM 3628 N N . ALA B 1 195 ? -18.766 26.719 7.738 1 74.06 195 ALA B N 1
ATOM 3629 C CA . ALA B 1 195 ? -18.375 25.328 7.82 1 74.06 195 ALA B CA 1
ATOM 3630 C C . ALA B 1 195 ? -17.156 25.047 6.957 1 74.06 195 ALA B C 1
ATOM 3632 O O . ALA B 1 195 ? -16.469 24.031 7.141 1 74.06 195 ALA B O 1
ATOM 3633 N N . THR B 1 196 ? -16.953 25.875 6 1 80.62 196 THR B N 1
ATOM 3634 C CA . THR B 1 196 ? -15.812 25.75 5.105 1 80.62 196 THR B CA 1
ATOM 3635 C C . THR B 1 196 ? -15.102 27.094 4.953 1 80.62 196 THR B C 1
ATOM 3637 O O . THR B 1 196 ? -15.586 28.125 5.438 1 80.62 196 THR B O 1
ATOM 3640 N N . ASN B 1 197 ? -13.891 27.047 4.457 1 81.44 197 ASN B N 1
ATOM 3641 C CA . ASN B 1 197 ? -13.117 28.25 4.141 1 81.44 197 ASN B CA 1
ATOM 3642 C C . ASN B 1 197 ? -12.797 29.062 5.395 1 81.44 197 ASN B C 1
ATOM 3644 O O . ASN B 1 197 ? -12.812 30.281 5.367 1 81.44 197 ASN B O 1
ATOM 3648 N N . THR B 1 198 ? -12.781 28.375 6.457 1 88.38 198 THR B N 1
ATOM 3649 C CA . THR B 1 198 ? -12.531 29 7.746 1 88.38 198 THR B CA 1
ATOM 3650 C C . THR B 1 198 ? -11.391 28.312 8.484 1 88.38 198 THR B C 1
ATOM 3652 O O . THR B 1 198 ? -11.297 27.078 8.477 1 88.38 198 THR B O 1
ATOM 3655 N N . ILE B 1 199 ? -10.531 29.125 9.016 1 92.5 199 ILE B N 1
ATOM 3656 C CA . ILE B 1 199 ? -9.508 28.625 9.922 1 92.5 199 ILE B CA 1
ATOM 3657 C C . ILE B 1 199 ? -9.789 29.125 11.336 1 92.5 199 ILE B C 1
ATOM 3659 O O . ILE B 1 199 ? -9.82 30.328 11.586 1 92.5 199 ILE B O 1
ATOM 3663 N N . ALA B 1 200 ? -10.102 28.156 12.203 1 92.25 200 ALA B N 1
ATOM 3664 C CA . ALA B 1 200 ? -10.203 28.5 13.625 1 92.25 200 ALA B CA 1
ATOM 3665 C C . ALA B 1 200 ? -8.828 28.609 14.266 1 92.25 200 ALA B C 1
ATOM 3667 O O . ALA B 1 200 ? -8 27.703 14.133 1 92.25 200 ALA B O 1
ATOM 3668 N N . VAL B 1 201 ? -8.586 29.719 14.93 1 94.06 201 VAL B N 1
ATOM 3669 C CA . VAL B 1 201 ? -7.285 29.969 15.539 1 94.06 201 VAL B CA 1
ATOM 3670 C C . VAL B 1 201 ? -7.414 29.984 17.062 1 94.06 201 VAL B C 1
ATOM 3672 O O . VAL B 1 201 ? -8.297 30.641 17.609 1 94.06 201 VAL B O 1
ATOM 3675 N N . THR B 1 202 ? -6.609 29.203 17.734 1 95 202 THR B N 1
ATOM 3676 C CA . THR B 1 202 ? -6.473 29.234 19.172 1 95 202 THR B CA 1
ATOM 3677 C C . THR B 1 202 ? -5.07 29.672 19.578 1 95 202 THR B C 1
ATOM 3679 O O . THR B 1 202 ? -4.078 29.125 19.109 1 95 202 THR B O 1
ATOM 3682 N N . ILE B 1 203 ? -5.047 30.688 20.422 1 95.75 203 ILE B N 1
ATOM 3683 C CA . ILE B 1 203 ? -3.777 31.188 20.938 1 95.75 203 ILE B CA 1
ATOM 3684 C C . ILE B 1 203 ? -3.387 30.406 22.188 1 95.75 203 ILE B C 1
ATOM 3686 O O . ILE B 1 203 ? -4.168 30.312 23.141 1 95.75 203 ILE B O 1
ATOM 3690 N N . ALA B 1 204 ? -2.223 29.797 22.156 1 95.69 204 ALA B N 1
ATOM 3691 C CA . ALA B 1 204 ? -1.773 28.984 23.281 1 95.69 204 ALA B CA 1
ATOM 3692 C C . ALA B 1 204 ? -0.369 29.391 23.719 1 95.69 204 ALA B C 1
ATOM 3694 O O . ALA B 1 204 ? 0.501 29.656 22.891 1 95.69 204 ALA B O 1
ATOM 3695 N N . ALA B 1 205 ? -0.194 29.406 25.016 1 95.44 205 ALA B N 1
ATOM 3696 C CA . ALA B 1 205 ? 1.106 29.734 25.594 1 95.44 205 ALA B CA 1
ATOM 3697 C C . ALA B 1 205 ? 1.885 28.469 25.953 1 95.44 205 ALA B C 1
ATOM 3699 O O . ALA B 1 205 ? 1.322 27.516 26.516 1 95.44 205 ALA B O 1
ATOM 3700 N N . GLY B 1 206 ? 3.182 28.453 25.547 1 95.12 206 GLY B N 1
ATOM 3701 C CA . GLY B 1 206 ? 4.09 27.359 25.859 1 95.12 206 GLY B CA 1
ATOM 3702 C C . GLY B 1 206 ? 5.512 27.609 25.391 1 95.12 206 GLY B C 1
ATOM 3703 O O . GLY B 1 206 ? 5.727 28.281 24.375 1 95.12 206 GLY B O 1
ATOM 3704 N N . THR B 1 207 ? 6.461 26.969 26.047 1 93.31 207 THR B N 1
ATOM 3705 C CA . THR B 1 207 ? 7.871 27.172 25.734 1 93.31 207 THR B CA 1
ATOM 3706 C C . THR B 1 207 ? 8.25 26.516 24.422 1 93.31 207 THR B C 1
ATOM 3708 O O . THR B 1 207 ? 9.156 26.984 23.719 1 93.31 207 THR B O 1
ATOM 3711 N N . THR B 1 208 ? 7.59 25.391 24.156 1 92.5 208 THR B N 1
ATOM 3712 C CA . THR B 1 208 ? 7.766 24.688 22.891 1 92.5 208 THR B CA 1
ATOM 3713 C C . THR B 1 208 ? 6.41 24.359 22.266 1 92.5 208 THR B C 1
ATOM 3715 O O . THR B 1 208 ? 5.387 24.359 22.953 1 92.5 208 THR B O 1
ATOM 3718 N N . PRO B 1 209 ? 6.398 24.156 20.953 1 92.62 209 PRO B N 1
ATOM 3719 C CA . PRO B 1 209 ? 5.113 23.781 20.359 1 92.62 209 PRO B CA 1
ATOM 3720 C C . PRO B 1 209 ? 4.551 22.484 20.953 1 92.62 209 PRO B C 1
ATOM 3722 O O . PRO B 1 209 ? 3.338 22.375 21.141 1 92.62 209 PRO B O 1
ATOM 3725 N N . SER B 1 210 ? 5.418 21.484 21.281 1 94.56 210 SER B N 1
ATOM 3726 C CA . SER B 1 210 ? 4.922 20.234 21.859 1 94.56 210 SER B CA 1
ATOM 3727 C C . SER B 1 210 ? 4.285 20.469 23.219 1 94.56 210 SER B C 1
ATOM 3729 O O . SER B 1 210 ? 3.35 19.766 23.609 1 94.56 210 SER B O 1
ATOM 3731 N N . ALA B 1 211 ? 4.77 21.406 23.953 1 94.88 211 ALA B N 1
ATOM 3732 C CA . ALA B 1 211 ? 4.27 21.703 25.297 1 94.88 211 ALA B CA 1
ATOM 3733 C C . ALA B 1 211 ? 2.809 22.141 25.25 1 94.88 211 ALA B C 1
ATOM 3735 O O . ALA B 1 211 ? 2.078 21.969 26.234 1 94.88 211 ALA B O 1
ATOM 3736 N N . VAL B 1 212 ? 2.367 22.672 24.188 1 94.69 212 VAL B N 1
ATOM 3737 C CA . VAL B 1 212 ? 0.985 23.125 24.094 1 94.69 212 VAL B CA 1
ATOM 3738 C C . VAL B 1 212 ? 0.088 21.984 23.641 1 94.69 212 VAL B C 1
ATOM 3740 O O . VAL B 1 212 ? -1.137 22.125 23.594 1 94.69 212 VAL B O 1
ATOM 3743 N N . THR B 1 213 ? 0.594 20.828 23.234 1 93.81 213 THR B N 1
ATOM 3744 C CA . THR B 1 213 ? -0.087 19.594 22.859 1 93.81 213 THR B CA 1
ATOM 3745 C C . THR B 1 213 ? -1.094 19.859 21.75 1 93.81 213 THR B C 1
ATOM 3747 O O . THR B 1 213 ? -2.287 19.594 21.906 1 93.81 213 THR B O 1
ATOM 3750 N N . PRO B 1 214 ? -0.583 20.312 20.562 1 94.56 214 PRO B N 1
ATOM 3751 C CA . PRO B 1 214 ? -1.486 20.734 19.484 1 94.56 214 PRO B CA 1
ATOM 3752 C C . PRO B 1 214 ? -2.404 19.594 19.016 1 94.56 214 PRO B C 1
ATOM 3754 O O . PRO B 1 214 ? -3.605 19.812 18.844 1 94.56 214 PRO B O 1
ATOM 3757 N N . PHE B 1 215 ? -1.899 18.391 18.828 1 93.75 215 PHE B N 1
ATOM 3758 C CA . PHE B 1 215 ? -2.756 17.281 18.406 1 93.75 215 PHE B CA 1
ATOM 3759 C C . PHE B 1 215 ? -3.898 17.078 19.406 1 93.75 215 PHE B C 1
ATOM 3761 O O . PHE B 1 215 ? -5.055 16.938 19 1 93.75 215 PHE B O 1
ATOM 3768 N N . MET B 1 216 ? -3.555 17.109 20.656 1 91.31 216 MET B N 1
ATOM 3769 C CA . MET B 1 216 ? -4.57 16.922 21.688 1 91.31 216 MET B CA 1
ATOM 3770 C C . MET B 1 216 ? -5.605 18.031 21.656 1 91.31 216 MET B C 1
ATOM 3772 O O . MET B 1 216 ? -6.797 17.797 21.844 1 91.31 216 MET B O 1
ATOM 3776 N N . MET B 1 217 ? -5.195 19.234 21.469 1 90.88 217 MET B N 1
ATOM 3777 C CA . MET B 1 217 ? -6.094 20.375 21.453 1 90.88 217 MET B CA 1
ATOM 3778 C C . MET B 1 217 ? -7.109 20.266 20.312 1 90.88 217 MET B C 1
ATOM 3780 O O . MET B 1 217 ? -8.281 20.609 20.484 1 90.88 217 MET B O 1
ATOM 3784 N N . VAL B 1 218 ? -6.645 19.812 19.188 1 91.38 218 VAL B N 1
ATOM 3785 C CA . VAL B 1 218 ? -7.504 19.844 18.016 1 91.38 218 VAL B CA 1
ATOM 3786 C C . VAL B 1 218 ? -8.281 18.531 17.906 1 91.38 218 VAL B C 1
ATOM 3788 O O . VAL B 1 218 ? -9.461 18.516 17.547 1 91.38 218 VAL B O 1
ATOM 3791 N N . TYR B 1 219 ? -7.598 17.406 18.297 1 88.31 219 TYR B N 1
ATOM 3792 C CA . TYR B 1 219 ? -8.195 16.109 18 1 88.31 219 TYR B CA 1
ATOM 3793 C C . TYR B 1 219 ? -8.461 15.328 19.266 1 88.31 219 TYR B C 1
ATOM 3795 O O . TYR B 1 219 ? -9.039 14.242 19.234 1 88.31 219 TYR B O 1
ATOM 3803 N N . GLY B 1 220 ? -7.969 15.617 20.453 1 81.44 220 GLY B N 1
ATOM 3804 C CA . GLY B 1 220 ? -7.98 14.859 21.688 1 81.44 220 GLY B CA 1
ATOM 3805 C C . GLY B 1 220 ? -9.375 14.656 22.25 1 81.44 220 GLY B C 1
ATOM 3806 O O . GLY B 1 220 ? -9.625 13.688 22.969 1 81.44 220 GLY B O 1
ATOM 3807 N N . LYS B 1 221 ? -10.148 15.711 22.328 1 64.62 221 LYS B N 1
ATOM 3808 C CA . LYS B 1 221 ? -11.414 15.578 23.062 1 64.62 221 LYS B CA 1
ATOM 3809 C C . LYS B 1 221 ? -12.344 14.594 22.359 1 64.62 221 LYS B C 1
ATOM 3811 O O . LYS B 1 221 ? -13.227 14.008 22.984 1 64.62 221 LYS B O 1
ATOM 3816 N N . ASN B 1 222 ? -12.172 14.367 21.094 1 52.69 222 ASN B N 1
ATOM 3817 C CA . ASN B 1 222 ? -13.211 13.625 20.391 1 52.69 222 ASN B CA 1
ATOM 3818 C C . ASN B 1 222 ? -12.812 12.172 20.172 1 52.69 222 ASN B C 1
ATOM 3820 O O . ASN B 1 222 ? -11.742 11.891 19.625 1 52.69 222 ASN B O 1
ATOM 3824 N N . SER B 1 223 ? -13.25 11.266 21.188 1 44.97 223 SER B N 1
ATOM 3825 C CA . SER B 1 223 ? -13.102 9.812 21.203 1 44.97 223 SER B CA 1
ATOM 3826 C C . SER B 1 223 ? -13.312 9.219 19.828 1 44.97 223 SER B C 1
ATOM 3828 O O . SER B 1 223 ? -13.984 9.82 18.984 1 44.97 223 SER B O 1
ATOM 3830 N N . LEU B 1 224 ? -12.57 8.062 19.609 1 45.94 224 LEU B N 1
ATOM 3831 C CA . LEU B 1 224 ? -12.898 7.145 18.516 1 45.94 224 LEU B CA 1
ATOM 3832 C C . LEU B 1 224 ? -14.406 6.977 18.391 1 45.94 224 LEU B C 1
ATOM 3834 O O . LEU B 1 224 ? -15.125 7 19.391 1 45.94 224 LEU B O 1
ATOM 3838 N N . PRO B 1 225 ? -14.875 6.473 17.219 1 48.5 225 PRO B N 1
ATOM 3839 C CA . PRO B 1 225 ? -14.383 6.434 15.836 1 48.5 225 PRO B CA 1
ATOM 3840 C C . PRO B 1 225 ? -13.844 7.781 15.359 1 48.5 225 PRO B C 1
ATOM 3842 O O . PRO B 1 225 ? -14.023 8.797 16.031 1 48.5 225 PRO B O 1
ATOM 3845 N N . PRO B 1 226 ? -13.055 7.676 14.273 1 54.28 226 PRO B N 1
ATOM 3846 C CA . PRO B 1 226 ? -12.609 8.961 13.742 1 54.28 226 PRO B CA 1
ATOM 3847 C C . PRO B 1 226 ? -13.711 10.016 13.742 1 54.28 226 PRO B C 1
ATOM 3849 O O . PRO B 1 226 ? -14.844 9.727 13.352 1 54.28 226 PRO B O 1
ATOM 3852 N N . SER B 1 227 ? -13.508 11.094 14.539 1 61.47 227 SER B N 1
ATOM 3853 C CA . SER B 1 227 ? -14.453 12.203 14.656 1 61.47 227 SER B CA 1
ATOM 3854 C C . SER B 1 227 ? -14.461 13.055 13.391 1 61.47 227 SER B C 1
ATOM 3856 O O . SER B 1 227 ? -13.586 12.914 12.539 1 61.47 227 SER B O 1
ATOM 3858 N N . ASP B 1 228 ? -15.531 13.625 13.07 1 70.56 228 ASP B N 1
ATOM 3859 C CA . ASP B 1 228 ? -15.641 14.594 11.977 1 70.56 228 ASP B CA 1
ATOM 3860 C C . ASP B 1 228 ? -14.398 15.477 11.906 1 70.56 228 ASP B C 1
ATOM 3862 O O . ASP B 1 228 ? -13.953 15.844 10.82 1 70.56 228 ASP B O 1
ATOM 3866 N N . ALA B 1 229 ? -13.797 15.586 13.07 1 81.25 229 ALA B N 1
ATOM 3867 C CA . ALA B 1 229 ? -12.633 16.484 13.109 1 81.25 229 ALA B CA 1
ATOM 3868 C C . ALA B 1 229 ? -11.438 15.844 12.398 1 81.25 229 ALA B C 1
ATOM 3870 O O . ALA B 1 229 ? -10.797 16.484 11.562 1 81.25 229 ALA B O 1
ATOM 3871 N N . THR B 1 230 ? -11.164 14.516 12.641 1 85.38 230 THR B N 1
ATOM 3872 C CA . THR B 1 230 ? -10 13.867 12.047 1 85.38 230 THR B CA 1
ATOM 3873 C C . THR B 1 230 ? -10.242 13.57 10.57 1 85.38 230 THR B C 1
ATOM 3875 O O . THR B 1 230 ? -9.297 13.469 9.789 1 85.38 230 THR B O 1
ATOM 3878 N N . ILE B 1 231 ? -11.492 13.539 10.258 1 83.94 231 ILE B N 1
ATOM 3879 C CA . ILE B 1 231 ? -11.852 13.156 8.898 1 83.94 231 ILE B CA 1
ATOM 3880 C C . ILE B 1 231 ? -11.805 14.383 7.988 1 83.94 231 ILE B C 1
ATOM 3882 O O . ILE B 1 231 ? -11.32 14.305 6.855 1 83.94 231 ILE B O 1
ATOM 3886 N N . LYS B 1 232 ? -12.188 15.508 8.516 1 84.06 232 LYS B N 1
ATOM 3887 C CA . LYS B 1 232 ? -12.492 16.609 7.617 1 84.06 232 LYS B CA 1
ATOM 3888 C C . LYS B 1 232 ? -11.562 17.797 7.867 1 84.06 232 LYS B C 1
ATOM 3890 O O . LYS B 1 232 ? -11.344 18.625 6.973 1 84.06 232 LYS B O 1
ATOM 3895 N N . ASN B 1 233 ? -11.062 17.922 9.07 1 89.62 233 ASN B N 1
ATOM 3896 C CA . ASN B 1 233 ? -10.359 19.156 9.422 1 89.62 233 ASN B CA 1
ATOM 3897 C C . ASN B 1 233 ? -8.859 18.922 9.562 1 89.62 233 ASN B C 1
ATOM 3899 O O . ASN B 1 233 ? -8.422 18.141 10.406 1 89.62 233 ASN B O 1
ATOM 3903 N N . SER B 1 234 ? -8.133 19.672 8.75 1 92.94 234 SER B N 1
ATOM 3904 C CA . SER B 1 234 ? -6.684 19.688 8.906 1 92.94 234 SER B CA 1
ATOM 3905 C C . SER B 1 234 ? -6.258 20.672 9.992 1 92.94 234 SER B C 1
ATOM 3907 O O . SER B 1 234 ? -7.098 21.344 10.586 1 92.94 234 SER B O 1
ATOM 3909 N N . MET B 1 235 ? -5.004 20.688 10.281 1 94.69 235 MET B N 1
ATOM 3910 C CA . MET B 1 235 ? -4.543 21.609 11.312 1 94.69 235 MET B CA 1
ATOM 3911 C C . MET B 1 235 ? -3.158 22.156 10.977 1 94.69 235 MET B C 1
ATOM 3913 O O . MET B 1 235 ? -2.527 21.719 10.016 1 94.69 235 MET B O 1
ATOM 3917 N N . GLY B 1 236 ? -2.762 23.109 11.711 1 95.31 236 GLY B N 1
ATOM 3918 C CA . GLY B 1 236 ? -1.421 23.672 11.633 1 95.31 236 GLY B CA 1
ATOM 3919 C C . GLY B 1 236 ? -1.006 24.406 12.891 1 95.31 236 GLY B C 1
ATOM 3920 O O . GLY B 1 236 ? -1.834 24.672 13.766 1 95.31 236 GLY B O 1
ATOM 3921 N N . VAL B 1 237 ? 0.265 24.641 13.016 1 95.62 237 VAL B N 1
ATOM 3922 C CA . VAL B 1 237 ? 0.835 25.406 14.125 1 95.62 237 VAL B CA 1
ATOM 3923 C C . VAL B 1 237 ? 1.806 26.453 13.594 1 95.62 237 VAL B C 1
ATOM 3925 O O . VAL B 1 237 ? 2.633 26.156 12.727 1 95.62 237 VAL B O 1
ATOM 3928 N N . VAL B 1 238 ? 1.639 27.625 14.141 1 94 238 VAL B N 1
ATOM 3929 C CA . VAL B 1 238 ? 2.498 28.75 13.789 1 94 238 VAL B CA 1
ATOM 3930 C C . VAL B 1 238 ? 2.98 29.453 15.055 1 94 238 VAL B C 1
ATOM 3932 O O . VAL B 1 238 ? 2.229 29.578 16.031 1 94 238 VAL B O 1
ATOM 3935 N N . ALA B 1 239 ? 4.266 29.844 14.977 1 90.94 239 ALA B N 1
ATOM 3936 C CA . ALA B 1 239 ? 4.742 30.688 16.078 1 90.94 239 ALA B CA 1
ATOM 3937 C C . ALA B 1 239 ? 4.219 32.125 15.938 1 90.94 239 ALA B C 1
ATOM 3939 O O . ALA B 1 239 ? 4.215 32.688 14.844 1 90.94 239 ALA B O 1
ATOM 3940 N N . SER B 1 240 ? 3.734 32.656 17.016 1 90.88 240 SER B N 1
ATOM 3941 C CA . SER B 1 240 ? 3.176 34.031 16.969 1 90.88 240 SER B CA 1
ATOM 3942 C C . SER B 1 240 ? 3.971 35 17.828 1 90.88 240 SER B C 1
ATOM 3944 O O . SER B 1 240 ? 3.914 36.188 17.625 1 90.88 240 SER B O 1
ATOM 3946 N N . ALA B 1 241 ? 4.586 34.594 18.844 1 88.19 241 ALA B N 1
ATOM 3947 C CA . ALA B 1 241 ? 5.461 35.344 19.734 1 88.19 241 ALA B CA 1
ATOM 3948 C C . ALA B 1 241 ? 6.383 34.406 20.5 1 88.19 241 ALA B C 1
ATOM 3950 O O . ALA B 1 241 ? 6.324 33.188 20.312 1 88.19 241 ALA B O 1
ATOM 3951 N N . ASN B 1 242 ? 7.32 35.031 21.281 1 86.62 242 ASN B N 1
ATOM 3952 C CA . ASN B 1 242 ? 8.094 34.188 22.188 1 86.62 242 ASN B CA 1
ATOM 3953 C C . ASN B 1 242 ? 7.191 33.406 23.125 1 86.62 242 ASN B C 1
ATOM 3955 O O . ASN B 1 242 ? 6.367 34 23.844 1 86.62 242 ASN B O 1
ATOM 3959 N N . ASN B 1 243 ? 7.234 32.125 23.047 1 92.19 243 ASN B N 1
ATOM 3960 C CA . ASN B 1 243 ? 6.488 31.172 23.875 1 92.19 243 ASN B CA 1
ATOM 3961 C C . ASN B 1 243 ? 4.984 31.266 23.609 1 92.19 243 ASN B C 1
ATOM 3963 O O . ASN B 1 243 ? 4.184 31.172 24.531 1 92.19 243 ASN B O 1
ATOM 3967 N N . GLU B 1 244 ? 4.613 31.641 22.5 1 95 244 GLU B N 1
ATOM 3968 C CA . GLU B 1 244 ? 3.209 31.656 22.094 1 95 244 GLU B CA 1
ATOM 3969 C C . GLU B 1 244 ? 3.021 31.047 20.719 1 95 244 GLU B C 1
ATOM 3971 O O . GLU B 1 244 ? 3.785 31.328 19.797 1 95 244 GLU B O 1
ATOM 3976 N N . TRP B 1 245 ? 2.016 30.266 20.625 1 95.75 245 TRP B N 1
ATOM 3977 C CA . TRP B 1 245 ? 1.758 29.5 19.406 1 95.75 245 TRP B CA 1
ATOM 3978 C C . TRP B 1 245 ? 0.301 29.641 18.969 1 95.75 245 TRP B C 1
ATOM 3980 O O . TRP B 1 245 ? -0.598 29.703 19.812 1 95.75 245 TRP B O 1
ATOM 3990 N N . LEU B 1 246 ? 0.054 29.75 17.688 1 96.88 246 LEU B N 1
ATOM 3991 C CA . LEU B 1 246 ? -1.285 29.672 17.125 1 96.88 246 LEU B CA 1
ATOM 3992 C C . LEU B 1 246 ? -1.596 28.25 16.656 1 96.88 246 LEU B C 1
ATOM 3994 O O . LEU B 1 246 ? -0.884 27.703 15.812 1 96.88 246 LEU B O 1
ATOM 3998 N N . ILE B 1 247 ? -2.596 27.641 17.234 1 96.38 247 ILE B N 1
ATOM 3999 C CA . ILE B 1 247 ? -3.111 26.359 16.812 1 96.38 247 ILE B CA 1
ATOM 4000 C C . ILE B 1 247 ? -4.254 26.562 15.82 1 96.38 247 ILE B C 1
ATOM 4002 O O . ILE B 1 247 ? -5.285 27.141 16.172 1 96.38 247 ILE B O 1
ATOM 4006 N N . LEU B 1 248 ? -4 26.094 14.641 1 94.88 248 LEU B N 1
ATOM 4007 C CA . LEU B 1 248 ? -4.934 26.328 13.547 1 94.88 248 LEU B CA 1
ATOM 4008 C C . LEU B 1 248 ? -5.754 25.078 13.258 1 94.88 248 LEU B C 1
ATOM 4010 O O . LEU B 1 248 ? -5.203 23.969 13.18 1 94.88 248 LEU B O 1
ATOM 4014 N N . THR B 1 249 ? -7.02 25.188 13.141 1 93.06 249 THR B N 1
ATOM 4015 C CA . THR B 1 249 ? -7.91 24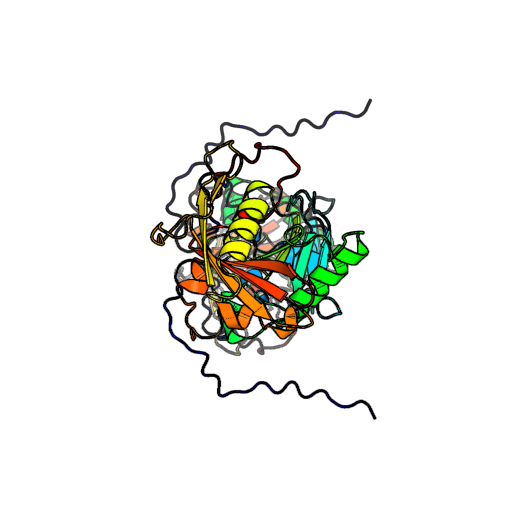.141 12.625 1 93.06 249 THR B CA 1
ATOM 4016 C C . THR B 1 249 ? -8.539 24.578 11.305 1 93.06 249 THR B C 1
ATOM 4018 O O . THR B 1 249 ? -9.336 25.516 11.273 1 93.06 249 THR B O 1
ATOM 4021 N N . LEU B 1 250 ? -8.133 23.922 10.273 1 92.12 250 LEU B N 1
ATOM 4022 C CA . LEU B 1 250 ? -8.719 24.203 8.969 1 92.12 250 LEU B CA 1
ATOM 4023 C C . LEU B 1 250 ? -10.023 23.438 8.773 1 92.12 250 LEU B C 1
ATOM 4025 O O . LEU B 1 250 ? -10.008 22.234 8.562 1 92.12 250 LEU B O 1
ATOM 4029 N N . LEU B 1 251 ? -11.094 24.156 8.797 1 89.25 251 LEU B N 1
ATOM 4030 C CA . LEU B 1 251 ? -12.391 23.5 8.633 1 89.25 251 LEU B CA 1
ATOM 4031 C C . LEU B 1 251 ? -12.586 23.047 7.188 1 89.25 251 LEU B C 1
ATOM 4033 O O . LEU B 1 251 ? -12.883 23.859 6.309 1 89.25 251 LEU B O 1
ATOM 4037 N N . ARG B 1 252 ? -12.383 21.734 6.938 1 85.56 252 ARG B N 1
ATOM 4038 C CA . ARG B 1 252 ? -12.516 21.047 5.66 1 85.56 252 ARG B CA 1
ATOM 4039 C C . ARG B 1 252 ? -11.469 21.547 4.664 1 85.56 252 ARG B C 1
ATOM 4041 O O . ARG B 1 252 ? -11.695 21.5 3.451 1 85.56 252 ARG B O 1
ATOM 4048 N N . GLY B 1 253 ? -10.445 22.109 5.164 1 86.56 253 GLY B N 1
ATOM 4049 C CA . GLY B 1 253 ? -9.367 22.578 4.305 1 86.56 253 GLY B CA 1
ATOM 4050 C C . GLY B 1 253 ? -8.148 21.672 4.336 1 86.56 253 GLY B C 1
ATOM 4051 O O . GLY B 1 253 ? -7.984 20.859 5.25 1 86.56 253 GLY B O 1
ATOM 4052 N N . ALA B 1 254 ? -7.305 21.844 3.322 1 88.12 254 ALA B N 1
ATOM 4053 C CA . ALA B 1 254 ? -6.078 21.062 3.215 1 88.12 254 ALA B CA 1
ATOM 4054 C C . ALA B 1 254 ? -4.918 21.766 3.908 1 88.12 254 ALA B C 1
ATOM 4056 O O . ALA B 1 254 ? -4.84 23 3.91 1 88.12 254 ALA B O 1
ATOM 4057 N N . ALA B 1 255 ? -4.039 20.938 4.457 1 90.69 255 ALA B N 1
ATOM 4058 C CA . ALA B 1 255 ? -2.84 21.453 5.105 1 90.69 255 ALA B CA 1
ATOM 4059 C C . ALA B 1 255 ? -2.014 22.297 4.141 1 90.69 255 ALA B C 1
ATOM 4061 O O . ALA B 1 255 ? -1.359 23.25 4.551 1 90.69 255 ALA B O 1
ATOM 4062 N N . GLU B 1 256 ? -2.027 21.953 2.85 1 86.62 256 GLU B N 1
ATOM 4063 C CA . GLU B 1 256 ? -1.215 22.609 1.836 1 86.62 256 GLU B CA 1
ATOM 4064 C C . GLU B 1 256 ? -1.629 24.078 1.663 1 86.62 256 GLU B C 1
ATOM 4066 O O . GLU B 1 256 ? -0.869 24.875 1.125 1 86.62 256 GLU B O 1
ATOM 4071 N N . CYS B 1 257 ? -2.789 24.422 2.121 1 85.75 257 CYS B N 1
ATOM 4072 C CA . CYS B 1 257 ? -3.246 25.812 2.053 1 85.75 257 CYS B CA 1
ATOM 4073 C C . CYS B 1 257 ? -2.396 26.703 2.943 1 85.75 257 CYS B C 1
ATOM 4075 O O . CYS B 1 257 ? -2.355 27.922 2.746 1 85.75 257 CYS B O 1
ATOM 4077 N N . LEU B 1 258 ? -1.721 26.156 3.904 1 91.06 258 LEU B N 1
ATOM 4078 C CA . LEU B 1 258 ? -0.92 26.938 4.852 1 91.06 258 LEU B CA 1
ATOM 4079 C C . LEU B 1 258 ? 0.528 27.031 4.383 1 91.06 258 LEU B C 1
ATOM 4081 O O . LEU B 1 258 ? 1.37 27.609 5.074 1 91.06 258 LEU B O 1
ATOM 4085 N N . LEU B 1 259 ? 0.809 26.438 3.195 1 88.25 259 LEU B N 1
ATOM 4086 C CA . LEU B 1 259 ? 2.188 26.375 2.721 1 88.25 259 LEU B CA 1
ATOM 4087 C C . LEU B 1 259 ? 2.375 27.25 1.487 1 88.25 259 LEU B C 1
ATOM 4089 O O . LEU B 1 259 ? 1.517 27.281 0.602 1 88.25 259 LEU B O 1
ATOM 4093 N N . GLU B 1 260 ? 3.5 27.969 1.515 1 83.44 260 GLU B N 1
ATOM 4094 C CA . GLU B 1 260 ? 3.875 28.734 0.331 1 83.44 260 GLU B CA 1
ATOM 4095 C C . GLU B 1 260 ? 4.254 27.812 -0.827 1 83.44 260 GLU B C 1
ATOM 4097 O O . GLU B 1 260 ? 4.953 26.812 -0.632 1 83.44 260 GLU B O 1
ATOM 4102 N N . SER B 1 261 ? 3.467 27.859 -1.902 1 66.25 261 SER B N 1
ATOM 4103 C CA . SER B 1 261 ? 3.816 27.047 -3.062 1 66.25 261 SER B CA 1
ATOM 4104 C C . SER B 1 261 ? 5 27.641 -3.818 1 66.25 261 SER B C 1
ATOM 4106 O O . SER B 1 261 ? 5.102 28.859 -3.967 1 66.25 261 SER B O 1
ATOM 4108 N N . GLU B 1 262 ? 6.152 27.031 -3.857 1 52.97 262 GLU B N 1
ATOM 4109 C CA . GLU B 1 262 ? 7.238 27.578 -4.668 1 52.97 262 GLU B CA 1
ATOM 4110 C C . GLU B 1 262 ? 6.824 27.703 -6.129 1 52.97 262 GLU B C 1
ATOM 4112 O O . GLU B 1 262 ? 7.316 28.578 -6.844 1 52.97 262 GLU B O 1
ATOM 4117 N N . SER B 1 263 ? 6.262 26.422 -6.699 1 48.09 263 SER B N 1
ATOM 4118 C CA . SER B 1 263 ? 6.156 26.469 -8.156 1 48.09 263 SER B CA 1
ATOM 4119 C C . SER B 1 263 ? 4.98 27.328 -8.602 1 48.09 263 SER B C 1
ATOM 4121 O O . SER B 1 263 ? 4.641 27.359 -9.789 1 48.09 263 SER B O 1
ATOM 4123 N N . GLY B 1 264 ? 4.754 28.453 -8.195 1 42.38 264 GLY B N 1
ATOM 4124 C CA . GLY B 1 264 ? 3.74 29.328 -8.75 1 42.38 264 GLY B CA 1
ATOM 4125 C C . GLY B 1 264 ? 2.355 28.719 -8.758 1 42.38 264 GLY B C 1
ATOM 4126 O O . GLY B 1 264 ? 2.156 27.625 -8.227 1 42.38 264 GLY B O 1
ATOM 4127 N N . PRO B 1 265 ? 1.279 29.438 -9.266 1 38.88 265 PRO B N 1
ATOM 4128 C CA . PRO B 1 265 ? -0.134 29.047 -9.344 1 38.88 265 PRO B CA 1
ATOM 4129 C C . PRO B 1 265 ? -0.34 27.656 -9.93 1 38.88 265 PRO B C 1
ATOM 4131 O O . PRO B 1 265 ? -1.458 27.297 -10.312 1 38.88 265 PRO B O 1
ATOM 4134 N N . LYS B 1 266 ? 0.729 26.984 -10.234 1 37.25 266 LYS B N 1
ATOM 4135 C CA . LYS B 1 266 ? 0.521 25.984 -11.281 1 37.25 266 LYS B CA 1
ATOM 4136 C C . LYS B 1 266 ? -0.109 24.719 -10.703 1 37.25 266 LYS B C 1
ATOM 4138 O O . LYS B 1 266 ? -0.148 23.688 -11.367 1 37.25 266 LYS B O 1
ATOM 4143 N N . SER B 1 267 ? -0.258 24.625 -9.43 1 44.06 267 SER B N 1
ATOM 4144 C CA . SER B 1 267 ? -0.798 23.281 -9.203 1 44.06 267 SER B CA 1
ATOM 4145 C C . SER B 1 267 ? -2.256 23.203 -9.641 1 44.06 267 SER B C 1
ATOM 4147 O O . SER B 1 267 ? -3.096 23.984 -9.195 1 44.06 267 SER B O 1
ATOM 4149 N N . SER B 1 268 ? -2.49 22.609 -10.75 1 42.78 268 SER B N 1
ATOM 4150 C CA . SER B 1 268 ? -3.779 22.406 -11.406 1 42.78 268 SER B CA 1
ATOM 4151 C C . SER B 1 268 ? -4.777 21.75 -10.445 1 42.78 268 SER B C 1
ATOM 4153 O O . SER B 1 268 ? -5.961 21.625 -10.773 1 42.78 268 SER B O 1
ATOM 4155 N N . THR B 1 269 ? -4.273 21.297 -9.359 1 46.94 269 THR B N 1
ATOM 4156 C CA . THR B 1 269 ? -5.285 20.594 -8.578 1 46.94 269 THR B CA 1
ATOM 4157 C C . THR B 1 269 ? -5.965 21.547 -7.602 1 46.94 269 THR B C 1
ATOM 4159 O O . THR B 1 269 ? -5.297 22.297 -6.891 1 46.94 269 THR B O 1
ATOM 4162 N N . LEU B 1 270 ? -7.238 21.703 -7.863 1 47.59 270 LEU B N 1
ATOM 4163 C CA . LEU B 1 270 ? -8.086 22.5 -6.973 1 47.59 270 LEU B CA 1
ATOM 4164 C C . LEU B 1 270 ? -7.945 22.016 -5.531 1 47.59 270 LEU B C 1
ATOM 4166 O O . LEU B 1 270 ? -8.148 20.844 -5.242 1 47.59 270 LEU B O 1
ATOM 4170 N N . ILE B 1 271 ? -7.109 22.766 -4.773 1 56.78 271 ILE B N 1
ATOM 4171 C CA . ILE B 1 271 ? -7.055 22.484 -3.342 1 56.78 271 ILE B CA 1
ATOM 4172 C C . ILE B 1 271 ? -8.078 23.359 -2.613 1 56.78 271 ILE B C 1
ATOM 4174 O O . ILE B 1 271 ? -8.156 24.562 -2.842 1 56.78 271 ILE B O 1
ATOM 4178 N N . THR B 1 272 ? -9.039 22.703 -1.97 1 63.47 272 THR B N 1
ATOM 4179 C CA . THR B 1 272 ? -10.016 23.422 -1.16 1 63.47 272 THR B CA 1
ATOM 4180 C C . THR B 1 272 ? -9.367 23.953 0.117 1 63.47 272 THR B C 1
ATOM 4182 O O . THR B 1 272 ? -8.734 23.203 0.857 1 63.47 272 THR B O 1
ATOM 4185 N N . CYS B 1 273 ? -9.289 25.219 0.18 1 70.88 273 CYS B N 1
ATOM 4186 C CA . CYS B 1 273 ? -8.781 25.859 1.386 1 70.88 273 CYS B CA 1
ATOM 4187 C C . CYS B 1 273 ? -9.922 26.453 2.207 1 70.88 273 CYS B C 1
ATOM 4189 O O . CYS B 1 273 ? -10.898 26.953 1.65 1 70.88 273 CYS B O 1
#

pLDDT: mean 75.72, std 22.91, range [17.38, 96.88]

Solvent-accessible surface area (backbone atoms only — not comparable to full-atom values): 29305 Å² total; per-residue (Å²): 136,83,78,78,82,74,78,77,75,76,76,74,71,71,59,70,70,73,70,78,71,67,72,60,83,57,66,73,73,46,89,72,56,61,78,66,53,60,24,30,58,60,65,38,46,31,36,44,57,39,53,47,60,25,27,43,70,55,57,45,64,41,83,64,63,58,33,78,45,68,46,35,80,33,89,70,49,76,39,91,40,29,36,40,25,45,28,56,70,25,28,29,56,53,36,27,65,75,64,44,57,54,59,47,53,57,50,44,51,49,51,48,50,44,42,72,72,66,48,56,76,85,44,48,40,40,43,27,42,20,30,42,13,62,74,58,49,74,54,36,33,36,52,31,40,38,41,40,31,30,68,39,51,31,52,19,52,51,52,40,48,64,66,24,59,97,72,48,54,56,54,57,32,41,32,44,41,54,84,69,42,71,65,43,39,39,54,49,96,84,59,77,89,56,81,51,29,24,32,43,36,37,59,43,71,30,89,43,65,34,73,56,32,56,65,47,71,74,48,50,82,58,61,84,65,72,34,72,51,32,39,39,29,7,32,36,41,27,39,64,49,93,44,25,35,35,40,34,37,24,31,59,14,32,28,67,65,49,36,50,68,81,82,55,59,63,63,83,64,79,59,58,45,135,82,80,77,81,74,80,78,76,76,77,75,73,71,58,70,70,76,69,79,70,70,72,61,81,54,66,67,75,45,90,70,54,61,75,65,53,60,24,32,59,60,65,38,46,29,36,44,56,40,54,46,60,26,27,42,70,53,55,45,65,41,82,64,62,60,31,78,44,70,46,36,80,34,90,70,48,76,40,90,40,29,36,40,25,44,28,55,71,24,28,30,57,54,35,27,66,76,65,44,56,55,59,47,54,58,49,45,52,50,53,49,50,42,41,72,72,66,46,56,76,84,44,49,40,41,42,29,41,20,30,43,13,61,74,56,47,73,54,38,33,37,51,32,41,39,42,42,32,30,66,39,52,31,51,18,52,51,53,41,48,63,65,24,58,98,72,48,55,56,51,57,34,40,34,45,42,54,81,68,42,72,66,43,40,39,52,52,96,83,60,78,89,55,81,49,28,24,34,43,36,37,58,41,72,30,87,42,64,34,72,55,32,57,65,47,71,74,44,50,83,57,59,85,65,72,34,71,51,33,40,39,29,8,32,34,41,27,41,64,51,94,42,27,34,36,42,34,38,24,32,59,13,33,28,66,67,51,37,49,67,79,79,54,59,62,62,83,63,80,57,57,46

InterPro domains:
  IPR003763 CDP-diacylglycerol pyrophosphatase [PF02611] (79-162)
  IPR036265 HIT-like superfamily [G3DSA:3.30.428.30] (48-263)
  IPR036265 HIT-like superfamily [SSF54197] (77-164)

Radius of gyration: 27.76 Å; Cα contacts (8 Å, |Δi|>4): 1131; chains: 2; bounding box: 44×85×64 Å

Secondary structure (DSSP, 8-state):
----------S-----------SSS-----TTS-S-TTSHHHHHGGGHHIIIIIB-TTSPBPSSSEEEE-SEE-SS-EESSEEEEESS---SHHHHHHH-TTTTHHHHHHHHHHHHTT--TTSTTSEEEEE--GGG-SS-S--EEEEEPPHHHHHHHHHHHHHHTTT-SEEEEEEE--TTS--EEEE-TTSPP-SSSEEEEEEEE-SSTGGG-HHIIIIISS-SS--HHHHH-EEEEEEEETTEEEEEEEET--GGGGS--SSGGG--S----/----------S-----------SSS-----TTS-S-TTSHHHHHGGGHHIIIIIB-TTSPBPSSSEEEE-SEE-SS-EESSEEEEESS---SHHHHHHH-TTTTHHHHHHHHHHHHTT--TTSTTSEEEEE--GGG-SS-S--EEEEEPPHHHHHHHHHHHHHHTTT-SEEEEEEE--TTS--EEE--TTSPP-SSSEEEEEEEE-SSTGGG-HHIIIIISS-SS--HHHHH-EEEEEEEETTEEEEEEEET--GGGGS--SSGGG--S----

Sequence (546 aa):
MFSKFTCLVDPSLDCRLSHEFSSPPRPLAEKGFPANAWDNKNYCFGCFLYFAHCTQKDGSMNTGTLAFVHNSKSPTLQTEHSLVMPNQPCRGIEVWQNRRCGGETAWDASLKRYTDAGGKVADYFGYVVSVNSMEKRTQHQLHMHVGLTPKEVKDALKAGHTWAKGKTSSYFIFCSKQQNQAISCNFDPNKQTKATNTIAVTIAAGTTPSAVTPFMMVYGKNSLPPSDATIKNSMGVVASANNEWLILTLLRGAAECLLESESGPKSSTLITCMFSKFTCLVDPSLDCRLSHEFSSPPRPLAEKGFPANAWDNKNYCFGCFLYFAHCTQKDGSMNTGTLAFVHNSKSPTLQTEHSLVMPNQPCRGIEVWQNRRCGGETAWDASLKRYTDAGGKVADYFGYVVSVNSMEKRTQHQLHMHVGLTPKEVKDALKAGHTWAKGKTSSYFIFCSKQQNQAISCNFDPNKQTKATNTIAVTIAAGTTPSAVTPFMMVYGKNSLPPSDATIKNSMGVVASANNEWLILTLLRGAAECLLESESGPKSSTLITC

Foldseek 3Di:
DPPPPPPPPPPPPCVPPPPPPPDPLPLPPPPPPPPVCVDPLNVCLQACCVPVWQADPVRHGDDDQKTKDAQDPDPSDGDRFMKIATNDFDFELQRCLRVVRSPLVSQQVLVVVCVVVPDDLVPFLFKKKKWFFSNQDNHTGTMITIATFDPQSSVQVLVVCVVCVPPHQKAKKFWFDDQLDQIHIHGDRPDDDDLARMKIKGKAFAQGSSRRRLSCVQQHPDDDDRDPQRHAWMWMWTGHDRRMIIIIIHNNFGRCSRHDDPVHSPPRDDGGD/DDDPPPPPPPPPPCVPPPPPPPDQLPLPPPPPPPPVCVDPLNVCLQACCVPVWQADPVRHGDDDQKTKAAQDPDPSDGDPFMKIFTNDFDFELQRCLPVVRSPLCSQQVLVVVCVVVPDDLVVFLFKKKKWFFSNQDNHTGTMITIATFDPQSSVQVLVVCVVCVPPHQKAKKFWFDDQLDQIHIHGDRPDDDDLARMKIKGKDFAQGSSRRRLSCVQQHVDDDDRDPQRHAWMWMWTGHDRRMIIIIIHNNFGRCSRHDDPVHSPPRDDGGD

Organism: Tetradesmus obliquus (NCBI:txid3088)